Protein AF-0000000070719197 (afdb_homodimer)

Foldseek 3Di:
DCDPVVVVVVVVLQCFDQDDDAPAPVQRCCRRRNQWDDPDQQDIDGGPVVVVVVVVLVVLVCVLCVVLVAAEDDDDQKAFPVLCVVLPCSPVCPQFWAWDADPVRGIMTRAQDCPSVVVVVVVVDFQDDQVNPKHKYKYWDKGATPFPHAGNHQQRGRIHIDIDMDIDHDDPVRLVVVVVSVVVSVCCSCCVVVVHDPLQEDEDEDADLCSSHDPPPPPPPPPPDPVPPPPRPYYDYDYDYDPDPPPDPPPDDDPPPSHVPVPPD/DCDPVVVVVVVVLQCFDQDDDAPAPVQRCCRRRNQWDDPDQQDIDGGPVVVVVVVVLVVLVCVLCVVLVAAEDDDDQKAFPVLCVVLPCSPVLPQFWAWDADPVRGIMTRAQDCPSVVVVVVVVDFFDDQVNPKHKYKYWDKGATPDPHAGNHQQRGRIHIDIDMDIDHDDPVRLVVVVVSVVVSVCCCCCVVVVHDPLQEDEDEDADLCSSHDPPPPVPPPPDDPVSPPVRPYYDYDYDYDPDPPPDPPPPDDPPPSHVPVPPD

Sequence (530 aa):
MGGPMLHKAKKWILSGATAPASKSVAHRMLIENGFILPTAKGFYSLLPLGQRVIDKLCRILDSEFQNSGAMKVGMPIVGTKQLWDRTRRWEAMGSEMLKFEDRQKAQLCLQPTAEEMCTDLIAQLSPLKKSQLPVMLYQIGEKFRDEMNPRFGLMRARQFLMKDMYSFALDSESSQKTYHNISNVYDRIFGEQLQLADDLIKSWAVYSNLDFGDTPDSDGPLDSPPHLRRHPPYQAVVETASAVATAPAVAGYSDKDPFRGIEERMGGPMLHKAKKWILSGATAPASKSVAHRMLIENGFILPTAKGFYSLLPLGQRVIDKLCRILDSEFQNSGAMKVGMPIVGTKQLWDRTRRWEAMGSEMLKFEDRQKAQLCLQPTAEEMCTDLIAQLSPLKKSQLPVMLYQIGEKFRDEMNPRFGLMRARQFLMKDMYSFALDSESSQKTYHNISNVYDRIFGEQLQLADDLIKSWAVYSNLDFGDTPDSDGPLDSPPHLRRHPPYQAVVETASAVATAPAVAGYSDKDPFRGIEER

Organism: Caenorhabditis briggsae (NCBI:txid6238)

Secondary structure (DSSP, 8-state):
---HHHHHHHHHHHT--PPPP-S-HHHHHHHHTTSEEEEETTEEEEPHHHHHHHHHHHHHHHHHHHHTT-EE-B--SEEEHHHHHTTTHHHHTGGGSEEEE-TT--EEEE-S--HHHHHHHHHTSSPPPGGGPPEEEEEEEEEE---SS-BTGGGB-SEEEEEEEEEE-SSHHHHHHHHHHHHHHHHIIIIIIS---GGGEEEEEEEEEE-TTS---------S-TTS----SEEEEEEEE---------SSS----TTTT----/---HHHHHHHHHHHT--PPPP-S-HHHHHHHHTTSEEEEETTEEEEPHHHHHHHHHHHHHHHHHHHHTT-EE-B--SEEEHHHHHTTTHHHHTGGGSEEEE-TT--EEEE-S--HHHHHHHHHTSSPPPGGGPPEEEEEEEEEE---SS-BTGGGB-SEEEEEEEEEE-SSHHHHHHHHHHHHHHHHIIIIIIS---GGGEEEEE----B-TTS---------S-TTS----SEEEEE--B---------SSS----TTTT----

pLDDT: mean 75.68, std 25.71, range [22.83, 98.19]

InterPro domains:
  IPR002314 Aminoacyl-tRNA synthetase, class II (G/ P/ S/T) [PF00587] (99-193)
  IPR002316 Proline-tRNA ligase, class IIa [PR01046] (72-90)
  IPR002316 Proline-tRNA ligase, class IIa [PR01046] (108-119)
  IPR002316 Proline-tRNA ligase, class IIa [PR01046] (139-147)
  IPR002316 Proline-tRNA ligase, class IIa [PR01046] (149-160)
  IPR006195 Aminoacyl-tRNA synthetase, class II [PS50862] (42-265)
  IPR045864 Class II Aminoacyl-tRNA synthetase/Biotinyl protein ligase (BPL) and lipoyl protein ligase (LPL) [G3DSA:3.30.930.10] (11-209)
  IPR045864 Class II Aminoacyl-tRNA synthetase/Biotinyl protein ligase (BPL) and lipoyl protein ligase (LPL) [SSF55681] (25-208)
  IPR050062 Proline-tRNA synthetase [PTHR42753] (22-196)

Nearest PDB structures (foldseek):
  5znj-assembly1_A-2  TM=9.568E-01  e=3.416E-19  Staphylococcus aureus
  6uyh-assembly1_B  TM=8.730E-01  e=3.029E-11  Naegleria fowleri
  6uyh-assembly1_A  TM=8.656E-01  e=4.148E-11  Naegleria fowleri
  4olf-assembly1_A  TM=8.565E-01  e=2.047E-09  Plasmodium falciparum 3D7
  4kr2-assembly1_A-2  TM=8.440E-01  e=2.804E-09  Homo sapiens

Structure (mmCIF, N/CA/C/O backbone):
data_AF-0000000070719197-model_v1
#
loop_
_entity.id
_entity.type
_entity.pdbx_description
1 polymer 'proline--tRNA ligase'
#
loop_
_atom_site.group_PDB
_atom_site.id
_atom_site.type_symbol
_atom_site.label_atom_id
_atom_site.label_alt_id
_atom_site.label_comp_id
_atom_site.label_asym_id
_atom_site.label_entity_id
_atom_site.label_seq_id
_atom_site.pdbx_PDB_ins_code
_atom_site.Cartn_x
_atom_site.Cartn_y
_atom_site.Cartn_z
_atom_site.occupancy
_atom_site.B_iso_or_equiv
_atom_site.auth_seq_id
_atom_site.auth_comp_id
_atom_site.auth_asym_id
_atom_site.auth_atom_id
_atom_site.pdbx_PDB_model_num
ATOM 1 N N . MET A 1 1 ? 9.328 8.562 26.859 1 32.53 1 MET A N 1
ATOM 2 C CA . MET A 1 1 ? 8.469 9.359 27.719 1 32.53 1 MET A CA 1
ATOM 3 C C . MET A 1 1 ? 7.473 10.164 26.906 1 32.53 1 MET A C 1
ATOM 5 O O . MET A 1 1 ? 7.844 11.141 26.25 1 32.53 1 MET A O 1
ATOM 9 N N . GLY A 1 2 ? 6.637 9.602 26.094 1 41.94 2 GLY A N 1
ATOM 10 C CA . GLY A 1 2 ? 5.57 10.336 25.438 1 41.94 2 GLY A CA 1
ATOM 11 C C . GLY A 1 2 ? 4.84 11.289 26.375 1 41.94 2 GLY A C 1
ATOM 12 O O . GLY A 1 2 ? 4.113 10.852 27.266 1 41.94 2 GLY A O 1
ATOM 13 N N . GLY A 1 3 ? 5.367 12.367 26.641 1 42.84 3 GLY A N 1
ATOM 14 C CA . GLY A 1 3 ? 4.832 13.32 27.594 1 42.84 3 GLY A CA 1
ATOM 15 C C . GLY A 1 3 ? 3.354 13.602 27.391 1 42.84 3 GLY A C 1
ATOM 16 O O . GLY A 1 3 ? 2.746 13.102 26.438 1 42.84 3 GLY A O 1
ATOM 17 N N . PRO A 1 4 ? 2.729 14.227 28.438 1 47.47 4 PRO A N 1
ATOM 18 C CA . PRO A 1 4 ? 1.326 14.641 28.484 1 47.47 4 PRO A CA 1
ATOM 19 C C . PRO A 1 4 ? 0.841 15.25 27.172 1 47.47 4 PRO A C 1
ATOM 21 O O . PRO A 1 4 ? -0.332 15.109 26.812 1 47.47 4 PRO A O 1
ATOM 24 N N . MET A 1 5 ? 1.674 15.977 26.484 1 47.59 5 MET A N 1
ATOM 25 C CA . MET A 1 5 ? 1.337 16.703 25.266 1 47.59 5 MET A CA 1
ATOM 26 C C . MET A 1 5 ? 0.981 15.75 24.141 1 47.59 5 MET A C 1
ATOM 28 O O . MET A 1 5 ? 0.098 16.047 23.328 1 47.59 5 MET A O 1
ATOM 32 N N . LEU A 1 6 ? 1.604 14.523 24.141 1 55.47 6 LEU A N 1
ATOM 33 C CA . LEU A 1 6 ? 1.365 13.516 23.109 1 55.47 6 LEU A CA 1
ATOM 34 C C . LEU A 1 6 ? -0.037 12.93 23.234 1 55.47 6 LEU A C 1
ATOM 36 O O . LEU A 1 6 ? -0.702 12.68 22.234 1 55.47 6 LEU A O 1
ATOM 40 N N . HIS A 1 7 ? -0.62 13.219 24.438 1 73.12 7 HIS A N 1
ATOM 41 C CA . HIS A 1 7 ? -1.935 12.664 24.734 1 73.12 7 HIS A CA 1
ATOM 42 C C . HIS A 1 7 ? -3.047 13.555 24.203 1 73.12 7 HIS A C 1
ATOM 44 O O . HIS A 1 7 ? -4.059 13.062 23.703 1 73.12 7 HIS A O 1
ATOM 50 N N . LYS A 1 8 ? -2.73 14.812 24.047 1 85.44 8 LYS A N 1
ATOM 51 C CA . LYS A 1 8 ? -3.803 15.719 23.641 1 85.44 8 LYS A CA 1
ATOM 52 C C . LYS A 1 8 ? -3.998 15.68 22.125 1 85.44 8 LYS A C 1
ATOM 54 O O . LYS A 1 8 ? -5.129 15.734 21.641 1 85.44 8 LYS A O 1
ATOM 59 N N . ALA A 1 9 ? -2.932 15.609 21.438 1 87.12 9 ALA A N 1
ATOM 60 C CA . ALA A 1 9 ? -3.018 15.477 19.984 1 87.12 9 ALA A CA 1
ATOM 61 C C . ALA A 1 9 ? -3.768 14.211 19.594 1 87.12 9 ALA A C 1
ATOM 63 O O . ALA A 1 9 ? -4.59 14.227 18.672 1 87.12 9 ALA A O 1
ATOM 64 N N . LYS A 1 10 ? -3.535 13.234 20.297 1 88.44 10 LYS A N 1
ATOM 65 C CA . LYS A 1 10 ? -4.184 11.953 20.047 1 88.44 10 LYS A CA 1
ATOM 66 C C . LYS A 1 10 ? -5.688 12.039 20.297 1 88.44 10 LYS A C 1
ATOM 68 O O . LYS A 1 10 ? -6.484 11.562 19.484 1 88.44 10 LYS A O 1
ATOM 73 N N . LYS A 1 11 ? -6.035 12.656 21.375 1 87.56 11 LYS A N 1
ATOM 74 C CA . LYS A 1 11 ? -7.449 12.82 21.688 1 87.56 11 LYS A CA 1
ATOM 75 C C . LYS A 1 11 ? -8.148 13.688 20.641 1 87.56 11 LYS A C 1
ATOM 77 O O . LYS A 1 11 ? -9.289 13.43 20.266 1 87.56 11 LYS A O 1
ATOM 82 N N . TRP A 1 12 ? -7.492 14.695 20.266 1 89.31 12 TRP A N 1
ATOM 83 C CA . TRP A 1 12 ? -8.023 15.633 19.281 1 89.31 12 TRP A CA 1
ATOM 84 C C . TRP A 1 12 ? -8.344 14.922 17.969 1 89.31 12 TRP A C 1
ATOM 86 O O . TRP A 1 12 ? -9.445 15.055 17.438 1 89.31 12 TRP A O 1
ATOM 96 N N . ILE A 1 13 ? -7.48 14.078 17.484 1 86.62 13 ILE A N 1
ATOM 97 C CA . ILE A 1 13 ? -7.66 13.469 16.156 1 86.62 13 ILE A CA 1
ATOM 98 C C . ILE A 1 13 ? -8.711 12.367 16.25 1 86.62 13 ILE A C 1
ATOM 100 O O . ILE A 1 13 ? -9.383 12.062 15.25 1 86.62 13 ILE A O 1
ATOM 104 N N . LEU A 1 14 ? -8.914 11.875 17.375 1 86.81 14 LEU A N 1
ATOM 105 C CA . LEU A 1 14 ? -9.914 10.836 17.594 1 86.81 14 LEU A CA 1
ATOM 106 C C . LEU A 1 14 ? -11.32 11.43 17.562 1 86.81 14 LEU A C 1
ATOM 108 O O . LEU A 1 14 ? -12.305 10.703 17.438 1 86.81 14 LEU A O 1
ATOM 112 N N . SER A 1 15 ? -11.367 12.734 17.656 1 86.38 15 SER A N 1
ATOM 113 C CA . SER A 1 15 ? -12.68 13.375 17.703 1 86.38 15 SER A CA 1
ATOM 114 C C . SER A 1 15 ? -13.359 13.344 16.344 1 86.38 15 SER A C 1
ATOM 116 O O . SER A 1 15 ? -14.562 13.562 16.234 1 86.38 15 SER A O 1
ATOM 118 N N . GLY A 1 16 ? -12.664 12.992 15.359 1 86.69 16 GLY A N 1
ATOM 119 C CA . GLY A 1 16 ? -13.227 12.852 14.031 1 86.69 16 GLY A CA 1
ATOM 120 C C . GLY A 1 16 ? -13.75 14.156 13.461 1 86.69 16 GLY A C 1
ATOM 121 O O . GLY A 1 16 ? -13.211 15.227 13.75 1 86.69 16 GLY A O 1
ATOM 122 N N . ALA A 1 17 ? -14.609 14.039 12.453 1 90.31 17 ALA A N 1
ATOM 123 C CA . ALA A 1 17 ? -15.227 15.164 11.758 1 90.31 17 ALA A CA 1
ATOM 124 C C . ALA A 1 17 ? -16.719 14.945 11.555 1 90.31 17 ALA A C 1
ATOM 126 O O . ALA A 1 17 ? -17.234 13.859 11.859 1 90.31 17 ALA A O 1
ATOM 127 N N . THR A 1 18 ? -17.375 16 11.18 1 89.5 18 THR A N 1
ATOM 128 C CA . THR A 1 18 ? -18.797 15.859 10.82 1 89.5 18 THR A CA 1
ATOM 129 C C . THR A 1 18 ? -18.953 15.086 9.516 1 89.5 18 THR A C 1
ATOM 131 O O . THR A 1 18 ? -18.328 15.438 8.508 1 89.5 18 THR A O 1
ATOM 134 N N . ALA A 1 19 ? -19.688 14.055 9.57 1 91.19 19 ALA A N 1
ATOM 135 C CA . ALA A 1 19 ? -19.875 13.211 8.391 1 91.19 19 ALA A CA 1
ATOM 136 C C . ALA A 1 19 ? -20.844 13.852 7.406 1 91.19 19 ALA A C 1
ATOM 138 O O . ALA A 1 19 ? -21.844 14.438 7.812 1 91.19 19 ALA A O 1
ATOM 139 N N . PRO A 1 20 ? -20.531 13.711 6.172 1 86.5 20 PRO A N 1
ATOM 140 C CA . PRO A 1 20 ? -21.547 14.102 5.199 1 86.5 20 PRO A CA 1
ATOM 141 C C . PRO A 1 20 ? -22.781 13.203 5.262 1 86.5 20 PRO A C 1
ATOM 143 O O . PRO A 1 20 ? -22.766 12.148 5.898 1 86.5 20 PRO A O 1
ATOM 146 N N . ALA A 1 21 ? -23.844 13.625 4.645 1 86.62 21 ALA A N 1
ATOM 147 C CA . ALA A 1 21 ? -25.047 12.812 4.582 1 86.62 21 ALA A CA 1
ATOM 148 C C . ALA A 1 21 ? -24.781 11.492 3.863 1 86.62 21 ALA A C 1
ATOM 150 O O . ALA A 1 21 ? -24.125 11.469 2.826 1 86.62 21 ALA A O 1
ATOM 151 N N . SER A 1 22 ? -25.141 10.422 4.531 1 87.12 22 SER A N 1
ATOM 152 C CA . SER A 1 22 ? -24.953 9.094 3.961 1 87.12 22 SER A CA 1
ATOM 153 C C . SER A 1 22 ? -26.047 8.141 4.406 1 87.12 22 SER A C 1
ATOM 155 O O . SER A 1 22 ? -26.516 8.203 5.547 1 87.12 22 SER A O 1
ATOM 157 N N . LYS A 1 23 ? -26.453 7.305 3.506 1 88.38 23 LYS A N 1
ATOM 158 C CA . LYS A 1 23 ? -27.422 6.266 3.842 1 88.38 23 LYS A CA 1
ATOM 159 C C . LYS A 1 23 ? -26.781 5.18 4.707 1 88.38 23 LYS A C 1
ATOM 161 O O . LYS A 1 23 ? -27.5 4.387 5.332 1 88.38 23 LYS A O 1
ATOM 166 N N . SER A 1 24 ? -25.531 5.207 4.777 1 90.31 24 SER A N 1
ATOM 167 C CA . SER A 1 24 ? -24.797 4.215 5.559 1 90.31 24 SER A CA 1
ATOM 168 C C . SER A 1 24 ? -24.438 4.754 6.945 1 90.31 24 SER A C 1
ATOM 170 O O . SER A 1 24 ? -23.594 5.641 7.074 1 90.31 24 SER A O 1
ATOM 172 N N . VAL A 1 25 ? -25 4.168 7.922 1 90.94 25 VAL A N 1
ATOM 173 C CA . VAL A 1 25 ? -24.719 4.543 9.305 1 90.94 25 VAL A CA 1
ATOM 174 C C . VAL A 1 25 ? -23.25 4.254 9.625 1 90.94 25 VAL A C 1
ATOM 176 O O . VAL A 1 25 ? -22.594 5.039 10.312 1 90.94 25 VAL A O 1
ATOM 179 N N . ALA A 1 26 ? -22.797 3.129 9.078 1 89.25 26 ALA A N 1
ATOM 180 C CA . ALA A 1 26 ? -21.406 2.75 9.305 1 89.25 26 ALA A CA 1
ATOM 181 C C . ALA A 1 26 ? -20.453 3.812 8.766 1 89.25 26 ALA A C 1
ATOM 183 O O . ALA A 1 26 ? -19.469 4.168 9.43 1 89.25 26 ALA A O 1
ATOM 184 N N . HIS A 1 27 ? -20.766 4.27 7.613 1 92.44 27 HIS A N 1
ATOM 185 C CA . HIS A 1 27 ? -19.953 5.316 7 1 92.44 27 HIS A CA 1
ATOM 186 C C . HIS A 1 27 ? -19.891 6.555 7.891 1 92.44 27 HIS A C 1
ATOM 188 O O . HIS A 1 27 ? -18.797 7.047 8.195 1 92.44 27 HIS A O 1
ATOM 194 N N . ARG A 1 28 ? -21 7.004 8.375 1 94.19 28 ARG A N 1
ATOM 195 C CA . ARG A 1 28 ? -21.062 8.188 9.234 1 94.19 28 ARG A CA 1
ATOM 196 C C . ARG A 1 28 ? -20.328 7.953 10.539 1 94.19 28 ARG A C 1
ATOM 198 O O . ARG A 1 28 ? -19.562 8.82 10.992 1 94.19 28 ARG A O 1
ATOM 205 N N . MET A 1 29 ? -20.484 6.773 11.094 1 94.38 29 MET A N 1
ATOM 206 C CA . MET A 1 29 ? -19.875 6.465 12.383 1 94.38 29 MET A CA 1
ATOM 207 C C . MET A 1 29 ? -18.359 6.43 12.273 1 94.38 29 MET A C 1
ATOM 209 O O . MET A 1 29 ? -17.656 6.883 13.18 1 94.38 29 MET A O 1
ATOM 213 N N . LEU A 1 30 ? -17.891 5.887 11.172 1 95.19 30 LEU A N 1
ATOM 214 C CA . LEU A 1 30 ? -16.438 5.801 11 1 95.19 30 LEU A CA 1
ATOM 215 C C . LEU A 1 30 ? -15.82 7.188 10.906 1 95.19 30 LEU A C 1
ATOM 217 O O . LEU A 1 30 ? -14.734 7.426 11.43 1 95.19 30 LEU A O 1
ATOM 221 N N . ILE A 1 31 ? -16.469 8.094 10.289 1 95.19 31 ILE A N 1
ATOM 222 C CA . ILE A 1 31 ? -15.969 9.453 10.133 1 95.19 31 ILE A CA 1
ATOM 223 C C . ILE A 1 31 ? -16.078 10.203 11.453 1 95.19 31 ILE A C 1
ATOM 225 O O . ILE A 1 31 ? -15.102 10.781 11.93 1 95.19 31 ILE A O 1
ATOM 229 N N . GLU A 1 32 ? -17.203 10.109 12.125 1 94.56 32 GLU A N 1
ATOM 230 C CA . GLU A 1 32 ? -17.5 10.875 13.32 1 94.56 32 GLU A CA 1
ATOM 231 C C . GLU A 1 32 ? -16.688 10.383 14.516 1 94.56 32 GLU A C 1
ATOM 233 O O . GLU A 1 32 ? -16.484 11.117 15.484 1 94.56 32 GLU A O 1
ATOM 238 N N . ASN A 1 33 ? -16.234 9.156 14.352 1 94.38 33 ASN A N 1
ATOM 239 C CA . ASN A 1 33 ? -15.484 8.602 15.477 1 94.38 33 ASN A CA 1
ATOM 240 C C . ASN A 1 33 ? -13.992 8.492 15.156 1 94.38 33 ASN A C 1
ATOM 242 O O . ASN A 1 33 ? -13.266 7.75 15.805 1 94.38 33 ASN A O 1
ATOM 246 N N . GLY A 1 34 ? -13.531 9.086 14.172 1 95.12 34 GLY A N 1
ATOM 247 C CA . GLY A 1 34 ? -12.117 9.328 13.938 1 95.12 34 GLY A CA 1
ATOM 248 C C . GLY A 1 34 ? -11.398 8.133 13.352 1 95.12 34 GLY A C 1
ATOM 249 O O . GLY A 1 34 ? -10.219 7.91 13.633 1 95.12 34 GLY A O 1
ATOM 250 N N . PHE A 1 35 ? -12.148 7.324 12.523 1 96.38 35 PHE A N 1
ATOM 251 C CA . PHE A 1 35 ? -11.5 6.172 11.906 1 96.38 35 PHE A CA 1
ATOM 252 C C . PHE A 1 35 ? -11.016 6.52 10.508 1 96.38 35 PHE A C 1
ATOM 254 O O . PHE A 1 35 ? -9.906 6.137 10.117 1 96.38 35 PHE A O 1
ATOM 261 N N . ILE A 1 36 ? -11.898 7.238 9.781 1 96.81 36 ILE A N 1
ATOM 262 C CA . ILE A 1 36 ? -11.562 7.559 8.398 1 96.81 36 ILE A CA 1
ATOM 263 C C . ILE A 1 36 ? -12 8.984 8.078 1 96.81 36 ILE A C 1
ATOM 265 O O . ILE A 1 36 ? -12.844 9.555 8.781 1 96.81 36 ILE A O 1
ATOM 269 N N . LEU A 1 37 ? -11.461 9.562 7.078 1 96.19 37 LEU A N 1
ATOM 270 C CA . LEU A 1 37 ? -11.891 10.82 6.484 1 96.19 37 LEU A CA 1
ATOM 271 C C . LEU A 1 37 ? -11.883 10.734 4.965 1 96.19 37 LEU A C 1
ATOM 273 O O . LEU A 1 37 ? -10.961 10.18 4.371 1 96.19 37 LEU A O 1
ATOM 277 N N . PRO A 1 38 ? -12.867 11.266 4.332 1 94.19 38 PRO A N 1
ATOM 278 C CA . PRO A 1 38 ? -12.875 11.297 2.869 1 94.19 38 PRO A CA 1
ATOM 279 C C . PRO A 1 38 ? -11.867 12.281 2.293 1 94.19 38 PRO A C 1
ATOM 281 O O . PRO A 1 38 ? -11.734 13.398 2.801 1 94.19 38 PRO A O 1
ATOM 284 N N . THR A 1 39 ? -11.109 11.898 1.285 1 93.44 39 THR A N 1
ATOM 285 C CA . THR A 1 39 ? -10.148 12.773 0.614 1 93.44 39 THR A CA 1
ATOM 286 C C . THR A 1 39 ? -10.656 13.172 -0.767 1 93.44 39 THR A C 1
ATOM 288 O O . THR A 1 39 ? -10.367 14.273 -1.245 1 93.44 39 THR A O 1
ATOM 291 N N . ALA A 1 40 ? -11.281 12.336 -1.441 1 93.12 40 ALA A N 1
ATOM 292 C CA . ALA A 1 40 ? -11.977 12.5 -2.713 1 93.12 40 ALA A CA 1
ATOM 293 C C . ALA A 1 40 ? -13.07 11.445 -2.881 1 93.12 40 ALA A C 1
ATOM 295 O O . ALA A 1 40 ? -13.188 10.531 -2.061 1 93.12 40 ALA A O 1
ATOM 296 N N . LYS A 1 41 ? -13.836 11.656 -3.875 1 92.25 41 LYS A N 1
ATOM 297 C CA . LYS A 1 41 ? -14.906 10.703 -4.125 1 92.25 41 LYS A CA 1
ATOM 298 C C . LYS A 1 41 ? -14.359 9.289 -4.281 1 92.25 41 LYS A C 1
ATOM 300 O O . LYS A 1 41 ? -13.625 9 -5.23 1 92.25 41 LYS A O 1
ATOM 305 N N . GLY A 1 42 ? -14.664 8.406 -3.334 1 94.44 42 GLY A N 1
ATOM 306 C CA . GLY A 1 42 ? -14.234 7.016 -3.383 1 94.44 42 GLY A CA 1
ATOM 307 C C . GLY A 1 42 ? -12.875 6.785 -2.762 1 94.44 42 GLY A C 1
ATOM 308 O O . GLY A 1 42 ? -12.344 5.676 -2.807 1 94.44 42 GLY A O 1
ATOM 309 N N . PHE A 1 43 ? -12.281 7.793 -2.217 1 96.81 43 PHE A N 1
ATOM 310 C CA . PHE A 1 43 ? -10.969 7.707 -1.582 1 96.81 43 PHE A CA 1
ATOM 311 C C . PHE A 1 43 ? -11.039 8.164 -0.132 1 96.81 43 PHE A C 1
ATOM 313 O O . PHE A 1 43 ? -11.609 9.219 0.164 1 96.81 43 PHE A O 1
ATOM 320 N N . TYR A 1 44 ? -10.414 7.383 0.789 1 97 44 TYR A N 1
ATOM 321 C CA . TYR A 1 44 ? -10.469 7.672 2.217 1 97 44 TYR A CA 1
ATOM 322 C C . TYR A 1 44 ? -9.094 7.543 2.855 1 97 44 TYR A C 1
ATOM 324 O O . TYR A 1 44 ? -8.328 6.633 2.521 1 97 44 TYR A O 1
ATOM 332 N N . SER A 1 45 ? -8.812 8.383 3.736 1 97.5 45 SER A N 1
ATOM 333 C CA . SER A 1 45 ? -7.656 8.219 4.617 1 97.5 45 SER A CA 1
ATOM 334 C C . SER A 1 45 ? -8.031 7.469 5.891 1 97.5 45 SER A C 1
ATOM 336 O O . SER A 1 45 ? -9.133 7.645 6.418 1 97.5 45 SER A O 1
ATOM 338 N N . LEU A 1 46 ? -7.164 6.727 6.344 1 97.75 46 LEU A N 1
ATOM 339 C CA . LEU A 1 46 ? -7.266 6.148 7.68 1 97.75 46 LEU A CA 1
ATOM 340 C C . LEU A 1 46 ? -6.633 7.062 8.719 1 97.75 46 LEU A C 1
ATOM 342 O O . LEU A 1 46 ? -5.465 7.438 8.594 1 97.75 46 LEU A O 1
ATOM 346 N N . LEU A 1 47 ? -7.391 7.379 9.68 1 97.31 47 LEU A N 1
ATOM 347 C CA . LEU A 1 47 ? -6.836 8.07 10.836 1 97.31 47 LEU A CA 1
ATOM 348 C C . LEU A 1 47 ? -6.184 7.086 11.797 1 97.31 47 LEU A C 1
ATOM 350 O O . LEU A 1 47 ? -6.176 5.879 11.547 1 97.31 47 LEU A O 1
ATOM 354 N N . PRO A 1 48 ? -5.52 7.523 12.812 1 97.12 48 PRO A N 1
ATOM 355 C CA . PRO A 1 48 ? -4.691 6.633 13.633 1 97.12 48 PRO A CA 1
ATOM 356 C C . PRO A 1 48 ? -5.465 5.43 14.164 1 97.12 48 PRO A C 1
ATOM 358 O O . PRO A 1 48 ? -4.949 4.309 14.164 1 97.12 48 PRO A O 1
ATOM 361 N N . LEU A 1 49 ? -6.715 5.656 14.562 1 95.94 49 LEU A N 1
ATOM 362 C CA . LEU A 1 49 ? -7.496 4.535 15.062 1 95.94 49 LEU A CA 1
ATOM 363 C C . LEU A 1 49 ? -7.824 3.551 13.945 1 95.94 49 LEU A C 1
ATOM 365 O O . LEU A 1 49 ? -7.707 2.336 14.133 1 95.94 49 LEU A O 1
ATOM 369 N N . GLY A 1 50 ? -8.25 4.094 12.812 1 96.56 50 GLY A N 1
ATOM 370 C CA . GLY A 1 50 ? -8.5 3.24 11.664 1 96.56 50 GLY A CA 1
ATOM 371 C C . GLY A 1 50 ? -7.277 2.463 11.219 1 96.56 50 GLY A C 1
ATOM 372 O O . GLY A 1 50 ? -7.363 1.264 10.938 1 96.56 50 GLY A O 1
ATOM 373 N N . GLN A 1 51 ? -6.168 3.127 11.195 1 97.62 51 GLN A N 1
ATOM 374 C CA . GLN A 1 51 ? -4.918 2.49 10.797 1 97.62 51 GLN A CA 1
ATOM 375 C C . GLN A 1 51 ? -4.527 1.384 11.766 1 97.62 51 GLN A C 1
ATOM 377 O O . GLN A 1 51 ? -4.047 0.326 11.352 1 97.62 51 GLN A O 1
ATOM 382 N N . ARG A 1 52 ? -4.719 1.574 13.031 1 96.38 52 ARG A N 1
ATOM 383 C CA . ARG A 1 52 ? -4.406 0.572 14.039 1 96.38 52 ARG A CA 1
ATOM 384 C C . ARG A 1 52 ? -5.246 -0.685 13.844 1 96.38 52 ARG A C 1
ATOM 386 O O . ARG A 1 52 ? -4.746 -1.802 13.992 1 96.38 52 ARG A O 1
ATOM 393 N N . VAL A 1 53 ? -6.5 -0.451 13.531 1 95.38 53 VAL A N 1
ATOM 394 C CA . VAL A 1 53 ? -7.395 -1.577 13.281 1 95.38 53 VAL A CA 1
ATOM 395 C C . VAL A 1 53 ? -6.902 -2.375 12.078 1 95.38 53 VAL A C 1
ATOM 397 O O . VAL A 1 53 ? -6.809 -3.604 12.133 1 95.38 53 VAL A O 1
ATOM 400 N N . ILE A 1 54 ? -6.559 -1.691 11.07 1 96.56 54 ILE A N 1
ATOM 401 C CA . ILE A 1 54 ? -6.102 -2.344 9.852 1 96.56 54 ILE A CA 1
ATOM 402 C C . ILE A 1 54 ? -4.793 -3.082 10.117 1 96.56 54 ILE A C 1
ATOM 404 O O . ILE A 1 54 ? -4.617 -4.223 9.68 1 96.56 54 ILE A O 1
ATOM 408 N N . ASP A 1 55 ? -3.873 -2.457 10.844 1 96.5 55 ASP A N 1
ATOM 409 C CA . ASP A 1 55 ? -2.6 -3.094 11.172 1 96.5 55 ASP A CA 1
ATOM 410 C C . ASP A 1 55 ? -2.816 -4.383 11.961 1 96.5 55 ASP A C 1
ATOM 412 O O . ASP A 1 55 ? -2.143 -5.387 11.719 1 96.5 55 ASP A O 1
ATOM 416 N N . LYS A 1 56 ? -3.713 -4.336 12.898 1 94.94 56 LYS A N 1
ATOM 417 C CA . LYS A 1 56 ? -4.004 -5.52 13.703 1 94.94 56 LYS A CA 1
ATOM 418 C C . LYS A 1 56 ? -4.582 -6.641 12.844 1 94.94 56 LYS A C 1
ATOM 420 O O . LYS A 1 56 ? -4.199 -7.805 12.992 1 94.94 56 LYS A O 1
ATOM 425 N N . LEU A 1 57 ? -5.488 -6.273 11.953 1 94.12 57 LEU A N 1
ATOM 426 C CA . LEU A 1 57 ? -6.082 -7.258 11.055 1 94.12 57 LEU A CA 1
ATOM 427 C C . LEU A 1 57 ? -5.016 -7.887 10.164 1 94.12 57 LEU A C 1
ATOM 429 O O . LEU A 1 57 ? -4.996 -9.102 9.977 1 94.12 57 LEU A O 1
ATOM 433 N N . CYS A 1 58 ? -4.141 -7.094 9.648 1 96.25 58 CYS A N 1
ATOM 434 C CA . CYS A 1 58 ? -3.068 -7.594 8.797 1 96.25 58 CYS A CA 1
ATOM 435 C C . CYS A 1 58 ? -2.174 -8.562 9.555 1 96.25 58 CYS A C 1
ATOM 437 O O . CYS A 1 58 ? -1.755 -9.586 9.016 1 96.25 58 CYS A O 1
ATOM 439 N N . ARG A 1 59 ? -1.914 -8.312 10.789 1 95.88 59 ARG A N 1
ATOM 440 C CA . ARG A 1 59 ? -1.082 -9.195 11.602 1 95.88 59 ARG A CA 1
ATOM 441 C C . ARG A 1 59 ? -1.747 -10.555 11.805 1 95.88 59 ARG A C 1
ATOM 443 O O . ARG A 1 59 ? -1.084 -11.586 11.734 1 95.88 59 ARG A O 1
ATOM 450 N N . ILE A 1 60 ? -3.02 -10.469 12.047 1 94.75 60 ILE A N 1
ATOM 451 C CA . ILE A 1 60 ? -3.768 -11.703 12.234 1 94.75 60 ILE A CA 1
ATOM 452 C C . ILE A 1 60 ? -3.729 -12.523 10.945 1 94.75 60 ILE A C 1
ATOM 454 O O . ILE A 1 60 ? -3.449 -13.727 10.977 1 94.75 60 ILE A O 1
ATOM 458 N N . LEU A 1 61 ? -3.973 -11.852 9.805 1 95 61 LEU A N 1
ATOM 459 C CA . LEU A 1 61 ? -3.943 -12.523 8.508 1 95 61 LEU A CA 1
ATOM 460 C C . LEU A 1 61 ? -2.561 -13.102 8.227 1 95 61 LEU A C 1
ATOM 462 O O . LEU A 1 61 ? -2.439 -14.266 7.84 1 95 61 LEU A O 1
ATOM 466 N N . ASP A 1 62 ? -1.569 -12.32 8.484 1 96.62 62 ASP A N 1
ATOM 467 C CA . ASP A 1 62 ? -0.195 -12.758 8.258 1 96.62 62 ASP A CA 1
ATOM 468 C C . ASP A 1 62 ? 0.126 -14.016 9.062 1 96.62 62 ASP A C 1
ATOM 470 O O . ASP A 1 62 ? 0.667 -14.977 8.516 1 96.62 62 ASP A O 1
ATOM 474 N N . SER A 1 63 ? -0.217 -13.984 10.328 1 95.88 63 SER A N 1
ATOM 475 C CA . SER A 1 63 ? 0.077 -15.117 11.203 1 95.88 63 SER A CA 1
ATOM 476 C C . SER A 1 63 ? -0.611 -16.391 10.719 1 95.88 63 SER A C 1
ATOM 478 O O . SER A 1 63 ? 0.025 -17.438 10.594 1 95.88 63 SER A O 1
ATOM 480 N N . GLU A 1 64 ? -1.87 -16.297 10.367 1 94.19 64 GLU A N 1
ATOM 481 C CA . GLU A 1 64 ? -2.654 -17.469 9.984 1 94.19 64 GLU A CA 1
ATOM 482 C C . GLU A 1 64 ? -2.213 -18 8.625 1 94.19 64 GLU A C 1
ATOM 484 O O . GLU A 1 64 ? -2.055 -19.219 8.453 1 94.19 64 GLU A O 1
ATOM 489 N N . PHE A 1 65 ? -1.952 -17.141 7.707 1 94.56 65 PHE A N 1
ATOM 490 C CA . PHE A 1 65 ? -1.608 -17.594 6.367 1 94.56 65 PHE A CA 1
ATOM 491 C C . PHE A 1 65 ? -0.176 -18.109 6.32 1 94.56 65 PHE A C 1
ATOM 493 O O . PHE A 1 65 ? 0.105 -19.125 5.672 1 94.56 65 PHE A O 1
ATOM 500 N N . GLN A 1 66 ? 0.692 -17.5 7.027 1 94.81 66 GLN A N 1
ATOM 501 C CA . GLN A 1 66 ? 2.061 -18 7.07 1 94.81 66 GLN A CA 1
ATOM 502 C C . GLN A 1 66 ? 2.131 -19.359 7.785 1 94.81 66 GLN A C 1
ATOM 504 O O . GLN A 1 66 ? 2.887 -20.234 7.379 1 94.81 66 GLN A O 1
ATOM 509 N N . ASN A 1 67 ? 1.309 -19.531 8.766 1 93.69 67 ASN A N 1
ATOM 510 C CA . ASN A 1 67 ? 1.236 -20.812 9.461 1 93.69 67 ASN A CA 1
ATOM 511 C C . ASN A 1 67 ? 0.684 -21.922 8.555 1 93.69 67 ASN A C 1
ATOM 513 O O . ASN A 1 67 ? 0.959 -23.094 8.773 1 93.69 67 ASN A O 1
ATOM 517 N N . SER A 1 68 ? -0.072 -21.531 7.555 1 92.62 68 SER A N 1
ATOM 518 C CA . SER A 1 68 ? -0.664 -22.5 6.641 1 92.62 68 SER A CA 1
ATOM 519 C C . SER A 1 68 ? 0.301 -22.859 5.516 1 92.62 68 SER A C 1
ATOM 521 O O . SER A 1 68 ? -0.001 -23.719 4.68 1 92.62 68 SER A O 1
ATOM 523 N N . GLY A 1 69 ? 1.434 -22.125 5.457 1 93.56 69 GLY A N 1
ATOM 524 C CA . GLY A 1 69 ? 2.434 -22.422 4.441 1 93.56 69 GLY A CA 1
ATOM 525 C C . GLY A 1 69 ? 2.428 -21.422 3.295 1 93.56 69 GLY A C 1
ATOM 526 O O . GLY A 1 69 ? 3.236 -21.531 2.371 1 93.56 69 GLY A O 1
ATOM 527 N N . ALA A 1 70 ? 1.521 -20.469 3.326 1 95.25 70 ALA A N 1
ATOM 528 C CA . ALA A 1 70 ? 1.501 -19.438 2.295 1 95.25 70 ALA A CA 1
ATOM 529 C C . ALA A 1 70 ? 2.646 -18.438 2.49 1 95.25 70 ALA A C 1
ATOM 531 O O . ALA A 1 70 ? 3.068 -18.188 3.619 1 95.25 70 ALA A O 1
ATOM 532 N N . MET A 1 71 ? 3.145 -17.938 1.384 1 96.88 71 MET A N 1
ATOM 533 C CA . MET A 1 71 ? 4.262 -17 1.421 1 96.88 71 MET A CA 1
ATOM 534 C C . MET A 1 71 ? 3.816 -15.609 1.003 1 96.88 71 MET A C 1
ATOM 536 O O . MET A 1 71 ? 3.156 -15.445 -0.024 1 96.88 71 MET A O 1
ATOM 540 N N . LYS A 1 72 ? 4.211 -14.672 1.79 1 98 72 LYS A N 1
ATOM 541 C CA . LYS A 1 72 ? 3.832 -13.281 1.528 1 98 72 LYS A CA 1
ATOM 542 C C . LYS A 1 72 ? 4.754 -12.648 0.491 1 98 72 LYS A C 1
ATOM 544 O O . LYS A 1 72 ? 5.973 -12.812 0.557 1 98 72 LYS A O 1
ATOM 549 N N . VAL A 1 73 ? 4.18 -12.008 -0.46 1 98.06 73 VAL A N 1
ATOM 550 C CA . VAL A 1 73 ? 4.906 -11.242 -1.472 1 98.06 73 VAL A CA 1
ATOM 551 C C . VAL A 1 73 ? 4.316 -9.836 -1.581 1 98.06 73 VAL A C 1
ATOM 553 O O . VAL A 1 73 ? 3.307 -9.531 -0.945 1 98.06 73 VAL A O 1
ATOM 556 N N . GLY A 1 74 ? 4.941 -8.969 -2.24 1 98 74 GLY A N 1
ATOM 557 C CA . GLY A 1 74 ? 4.457 -7.645 -2.592 1 98 74 GLY A CA 1
ATOM 558 C C . GLY A 1 74 ? 4.598 -7.332 -4.07 1 98 74 GLY A C 1
ATOM 559 O O . GLY A 1 74 ? 5.707 -7.355 -4.613 1 98 74 GLY A O 1
ATOM 560 N N . MET A 1 75 ? 3.502 -7.047 -4.68 1 98.12 75 MET A N 1
ATOM 561 C CA . MET A 1 75 ? 3.537 -6.754 -6.109 1 98.12 75 MET A CA 1
ATOM 562 C C . MET A 1 75 ? 3.148 -5.305 -6.375 1 98.12 75 MET A C 1
ATOM 564 O O . MET A 1 75 ? 2.404 -4.703 -5.598 1 98.12 75 MET A O 1
ATOM 568 N N . PRO A 1 76 ? 3.617 -4.75 -7.445 1 97.94 76 PRO A N 1
ATOM 569 C CA . PRO A 1 76 ? 3.252 -3.371 -7.785 1 97.94 76 PRO A CA 1
ATOM 570 C C . PRO A 1 76 ? 1.746 -3.184 -7.957 1 97.94 76 PRO A C 1
ATOM 572 O O . PRO A 1 76 ? 1.048 -4.109 -8.375 1 97.94 76 PRO A O 1
ATOM 575 N N . ILE A 1 77 ? 1.312 -1.997 -7.676 1 97.88 77 ILE A N 1
ATOM 576 C CA . ILE A 1 77 ? -0.103 -1.7 -7.867 1 97.88 77 ILE A CA 1
ATOM 577 C C . ILE A 1 77 ? -0.348 -1.255 -9.305 1 97.88 77 ILE A C 1
ATOM 579 O O . ILE A 1 77 ? -1.494 -1.185 -9.758 1 97.88 77 ILE A O 1
ATOM 583 N N . VAL A 1 78 ? 0.729 -0.956 -9.992 1 97.94 78 VAL A N 1
ATOM 584 C CA . VAL A 1 78 ? 0.652 -0.578 -11.398 1 97.94 78 VAL A CA 1
ATOM 585 C C . VAL A 1 78 ? 0.943 -1.792 -12.273 1 97.94 78 VAL A C 1
ATOM 587 O O . VAL A 1 78 ? 1.893 -2.537 -12.023 1 97.94 78 VAL A O 1
ATOM 590 N N . GLY A 1 79 ? 0.12 -2.031 -13.227 1 97.31 79 GLY A N 1
ATOM 591 C CA . GLY A 1 79 ? 0.312 -3.066 -14.227 1 97.31 79 GLY A CA 1
ATOM 592 C C . GLY A 1 79 ? 0.459 -2.516 -15.633 1 97.31 79 GLY A C 1
ATOM 593 O O . GLY A 1 79 ? 0.136 -1.354 -15.891 1 97.31 79 GLY A O 1
ATOM 594 N N . THR A 1 80 ? 0.972 -3.344 -16.516 1 97.19 80 THR A N 1
ATOM 595 C CA . THR A 1 80 ? 1.135 -2.949 -17.906 1 97.19 80 THR A CA 1
ATOM 596 C C . THR A 1 80 ? 0.009 -3.518 -18.766 1 97.19 80 THR A C 1
ATOM 598 O O . THR A 1 80 ? -0.571 -4.555 -18.438 1 97.19 80 THR A O 1
ATOM 601 N N . LYS A 1 81 ? -0.18 -2.848 -19.859 1 97.19 81 LYS A N 1
ATOM 602 C CA . LYS A 1 81 ? -1.125 -3.385 -20.844 1 97.19 81 LYS A CA 1
ATOM 603 C C . LYS A 1 81 ? -0.698 -4.77 -21.312 1 97.19 81 LYS A C 1
ATOM 605 O O . LYS A 1 81 ? -1.534 -5.66 -21.484 1 97.19 81 LYS A O 1
ATOM 610 N N . GLN A 1 82 ? 0.548 -4.953 -21.562 1 94.88 82 GLN A N 1
ATOM 611 C CA . GLN A 1 82 ? 1.076 -6.227 -22.031 1 94.88 82 GLN A CA 1
ATOM 612 C C . GLN A 1 82 ? 0.677 -7.375 -21.109 1 94.88 82 GLN A C 1
ATOM 614 O O . GLN A 1 82 ? 0.302 -8.453 -21.578 1 94.88 82 GLN A O 1
ATOM 619 N N . LEU A 1 83 ? 0.792 -7.145 -19.859 1 93.44 83 LEU A N 1
ATOM 620 C CA . LEU A 1 83 ? 0.432 -8.141 -18.859 1 93.44 83 LEU A CA 1
ATOM 621 C C . LEU A 1 83 ? -1.032 -8.547 -19 1 93.44 83 LEU A C 1
ATOM 623 O O . LEU A 1 83 ? -1.355 -9.734 -18.984 1 93.44 83 LEU A O 1
ATOM 627 N N . TRP A 1 84 ? -1.881 -7.648 -19.203 1 92.94 84 TRP A N 1
ATOM 628 C CA . TRP A 1 84 ? -3.322 -7.875 -19.203 1 92.94 84 TRP A CA 1
ATOM 629 C C . TRP A 1 84 ? -3.809 -8.336 -20.578 1 92.94 84 TRP A C 1
ATOM 631 O O . TRP A 1 84 ? -4.863 -8.969 -20.688 1 92.94 84 TRP A O 1
ATOM 641 N N . ASP A 1 85 ? -3.037 -8.008 -21.594 1 92.25 85 ASP A N 1
ATOM 642 C CA . ASP A 1 85 ? -3.375 -8.453 -22.938 1 92.25 85 ASP A CA 1
ATOM 643 C C . ASP A 1 85 ? -3.287 -9.977 -23.047 1 92.25 85 ASP A C 1
ATOM 645 O O . ASP A 1 85 ? -4.027 -10.594 -23.812 1 92.25 85 ASP A O 1
ATOM 649 N N . ARG A 1 86 ? -2.426 -10.523 -22.281 1 85.38 86 ARG A N 1
ATOM 650 C CA . ARG A 1 86 ? -2.215 -11.969 -22.312 1 85.38 86 ARG A CA 1
ATOM 651 C C . ARG A 1 86 ? -3.498 -12.719 -21.984 1 85.38 86 ARG A C 1
ATOM 653 O O . ARG A 1 86 ? -3.719 -13.828 -22.453 1 85.38 86 ARG A O 1
ATOM 660 N N . THR A 1 87 ? -4.391 -12.133 -21.141 1 81.94 87 THR A N 1
ATOM 661 C CA . THR A 1 87 ? -5.645 -12.766 -20.75 1 81.94 87 THR A CA 1
ATOM 662 C C . THR A 1 87 ? -6.828 -12.102 -21.438 1 81.94 87 THR A C 1
ATOM 664 O O . THR A 1 87 ? -7.984 -12.422 -21.156 1 81.94 87 THR A O 1
ATOM 667 N N . ARG A 1 88 ? -6.562 -11.078 -22.281 1 87.38 88 ARG A N 1
ATOM 668 C CA . ARG A 1 88 ? -7.562 -10.312 -23.016 1 87.38 88 ARG A CA 1
ATOM 669 C C . ARG A 1 88 ? -8.453 -9.508 -22.062 1 87.38 88 ARG A C 1
ATOM 671 O O . ARG A 1 88 ? -9.547 -9.086 -22.438 1 87.38 88 ARG A O 1
ATOM 678 N N . ARG A 1 89 ? -8.039 -9.359 -20.922 1 90.75 89 ARG A N 1
ATOM 679 C CA . ARG A 1 89 ? -8.875 -8.688 -19.922 1 90.75 89 ARG A CA 1
ATOM 680 C C . ARG A 1 89 ? -8.617 -7.184 -19.922 1 90.75 89 ARG A C 1
ATOM 682 O O . ARG A 1 89 ? -9.352 -6.43 -19.266 1 90.75 89 ARG A O 1
ATOM 689 N N . TRP A 1 90 ? -7.637 -6.781 -20.641 1 93.06 90 TRP A N 1
ATOM 690 C CA . TRP A 1 90 ? -7.422 -5.344 -20.766 1 93.06 90 TRP A CA 1
ATOM 691 C C . TRP A 1 90 ? -8.664 -4.66 -21.328 1 93.06 90 TRP A C 1
ATOM 693 O O . TRP A 1 90 ? -9.109 -3.633 -20.812 1 93.06 90 TRP A O 1
ATOM 703 N N . GLU A 1 91 ? -9.188 -5.281 -22.344 1 92.25 91 GLU A N 1
ATOM 704 C CA . GLU A 1 91 ? -10.391 -4.734 -22.969 1 92.25 91 GLU A CA 1
ATOM 705 C C . GLU A 1 91 ? -11.641 -5.133 -22.203 1 92.25 91 GLU A C 1
ATOM 707 O O . GLU A 1 91 ? -12.555 -4.32 -22.016 1 92.25 91 GLU A O 1
ATOM 712 N N . ALA A 1 92 ? -11.664 -6.277 -21.672 1 89.12 92 ALA A N 1
ATOM 713 C CA . ALA A 1 92 ? -12.852 -6.816 -21.016 1 89.12 92 ALA A CA 1
ATOM 714 C C . ALA A 1 92 ? -13.172 -6.039 -19.734 1 89.12 92 ALA A C 1
ATOM 716 O O . ALA A 1 92 ? -14.344 -5.887 -19.375 1 89.12 92 ALA A O 1
ATOM 717 N N . MET A 1 93 ? -12.188 -5.578 -19.062 1 89.56 93 MET A N 1
ATOM 718 C CA . MET A 1 93 ? -12.406 -4.859 -17.812 1 89.56 93 MET A CA 1
ATOM 719 C C . MET A 1 93 ? -12.969 -3.469 -18.078 1 89.56 93 MET A C 1
ATOM 721 O O . MET A 1 93 ? -13.562 -2.854 -17.188 1 89.56 93 MET A O 1
ATOM 725 N N . GLY A 1 94 ? -12.711 -2.951 -19.234 1 88.94 94 GLY A N 1
ATOM 726 C CA . GLY A 1 94 ? -13.336 -1.707 -19.656 1 88.94 94 GLY A CA 1
ATOM 727 C C . GLY A 1 94 ? -13.055 -0.552 -18.703 1 88.94 94 GLY A C 1
ATOM 728 O O . GLY A 1 94 ? -11.906 -0.311 -18.344 1 88.94 94 GLY A O 1
ATOM 729 N N . SER A 1 95 ? -14.172 0.132 -18.328 1 89.38 95 SER A N 1
ATOM 730 C CA . SER A 1 95 ? -14.055 1.376 -17.578 1 89.38 95 SER A CA 1
ATOM 731 C C . SER A 1 95 ? -13.797 1.104 -16.094 1 89.38 95 SER A C 1
ATOM 733 O O . SER A 1 95 ? -13.445 2.018 -15.344 1 89.38 95 SER A O 1
ATOM 735 N N . GLU A 1 96 ? -13.906 -0.108 -15.695 1 91.12 96 GLU A N 1
ATOM 736 C CA . GLU A 1 96 ? -13.648 -0.455 -14.297 1 91.12 96 GLU A CA 1
ATOM 737 C C . GLU A 1 96 ? -12.156 -0.355 -13.969 1 91.12 96 GLU A C 1
ATOM 739 O O . GLU A 1 96 ? -11.781 -0.141 -12.812 1 91.12 96 GLU A O 1
ATOM 744 N N . MET A 1 97 ? -11.43 -0.548 -14.984 1 96 97 MET A N 1
ATOM 745 C CA . MET A 1 97 ? -9.984 -0.464 -14.82 1 96 97 MET A CA 1
ATOM 746 C C . MET A 1 97 ? -9.484 0.951 -15.094 1 96 97 MET A C 1
ATOM 748 O O . MET A 1 97 ? -9.773 1.521 -16.141 1 96 97 MET A O 1
ATOM 752 N N . LEU A 1 98 ? -8.75 1.515 -14.133 1 97.44 98 LEU A N 1
ATOM 753 C CA . LEU A 1 98 ? -8.125 2.814 -14.336 1 97.44 98 LEU A CA 1
ATOM 754 C C . LEU A 1 98 ? -6.887 2.688 -15.219 1 97.44 98 LEU A C 1
ATOM 756 O O . LEU A 1 98 ? -5.875 2.123 -14.805 1 97.44 98 LEU A O 1
ATOM 760 N N . LYS A 1 99 ? -7.035 3.195 -16.359 1 97.06 99 LYS A N 1
ATOM 761 C CA . LYS A 1 99 ? -5.957 3.117 -17.344 1 97.06 99 LYS A CA 1
ATOM 762 C C . LYS A 1 99 ? -5.305 4.48 -17.547 1 97.06 99 LYS A C 1
ATOM 764 O O . LYS A 1 99 ? -5.977 5.512 -17.469 1 97.06 99 LYS A O 1
ATOM 769 N N . PHE A 1 100 ? -3.973 4.461 -17.797 1 97.19 100 PHE A N 1
ATOM 770 C CA . PHE A 1 100 ? -3.258 5.711 -18.031 1 97.19 100 PHE A CA 1
ATOM 771 C C . PHE A 1 100 ? -1.964 5.465 -18.797 1 97.19 100 PHE A C 1
ATOM 773 O O . PHE A 1 100 ? -1.636 4.316 -19.109 1 97.19 100 PHE A O 1
ATOM 780 N N . GLU A 1 101 ? -1.292 6.531 -19.172 1 96.56 101 GLU A N 1
ATOM 781 C CA . GLU A 1 101 ? -0.014 6.465 -19.875 1 96.56 101 GLU A CA 1
ATOM 782 C C . GLU A 1 101 ? 1.095 7.133 -19.062 1 96.56 101 GLU A C 1
ATOM 784 O O . GLU A 1 101 ? 0.858 8.133 -18.375 1 96.56 101 GLU A O 1
ATOM 789 N N . ASP A 1 102 ? 2.236 6.516 -19.172 1 94.75 102 ASP A N 1
ATOM 790 C CA . ASP A 1 102 ? 3.381 7.188 -18.562 1 94.75 102 ASP A CA 1
ATOM 791 C C . ASP A 1 102 ? 3.988 8.211 -19.516 1 94.75 102 ASP A C 1
ATOM 793 O O . ASP A 1 102 ? 3.434 8.477 -20.578 1 94.75 102 ASP A O 1
ATOM 797 N N . ARG A 1 103 ? 5.141 8.781 -19.094 1 93.88 103 ARG A N 1
ATOM 798 C CA . ARG A 1 103 ? 5.738 9.867 -19.844 1 93.88 103 ARG A CA 1
ATOM 799 C C . ARG A 1 103 ? 6.266 9.375 -21.188 1 93.88 103 ARG 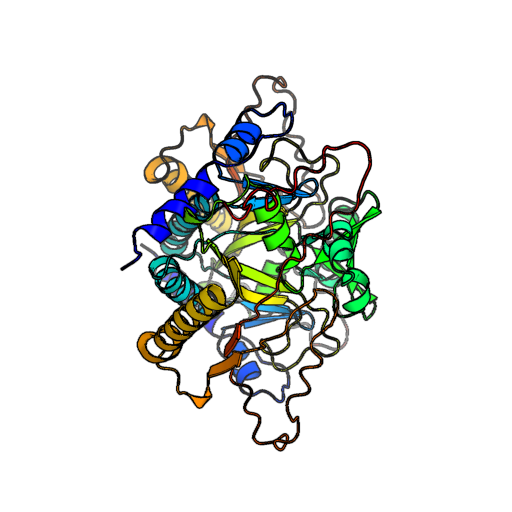A C 1
ATOM 801 O O . ARG A 1 103 ? 6.512 10.18 -22.094 1 93.88 103 ARG A O 1
ATOM 808 N N . GLN A 1 104 ? 6.449 8.117 -21.359 1 93.31 104 GLN A N 1
ATOM 809 C CA . GLN A 1 104 ? 6.898 7.527 -22.625 1 93.31 104 GLN A CA 1
ATOM 810 C C . GLN A 1 104 ? 5.73 6.934 -23.391 1 93.31 104 GLN A C 1
ATOM 812 O O . GLN A 1 104 ? 5.934 6.148 -24.328 1 93.31 104 GLN A O 1
ATOM 817 N N . LYS A 1 105 ? 4.57 7.082 -22.953 1 95.12 105 LYS A N 1
ATOM 818 C CA . LYS A 1 105 ? 3.318 6.711 -23.594 1 95.12 105 LYS A CA 1
ATOM 819 C C . LYS A 1 105 ? 3.055 5.211 -23.469 1 95.12 105 LYS A C 1
ATOM 821 O O . LYS A 1 105 ? 2.305 4.637 -24.25 1 95.12 105 LYS A O 1
ATOM 826 N N . ALA A 1 106 ? 3.748 4.641 -22.578 1 95.5 106 ALA A N 1
ATOM 827 C CA . ALA A 1 106 ? 3.408 3.254 -22.266 1 95.5 106 ALA A CA 1
ATOM 828 C C . ALA A 1 106 ? 2.051 3.164 -21.578 1 95.5 106 ALA A C 1
ATOM 830 O O . ALA A 1 106 ? 1.732 3.984 -20.719 1 95.5 106 ALA A O 1
ATOM 831 N N . GLN A 1 107 ? 1.265 2.186 -21.969 1 97.44 107 GLN A N 1
ATOM 832 C CA . GLN A 1 107 ? -0.066 2.01 -21.391 1 97.44 107 GLN A CA 1
ATOM 833 C C . GLN A 1 107 ? -0.006 1.209 -20.094 1 97.44 107 GLN A C 1
ATOM 835 O O . GLN A 1 107 ? 0.473 0.073 -20.078 1 97.44 107 GLN A O 1
ATOM 840 N N . LEU A 1 108 ? -0.53 1.813 -19.062 1 97.75 108 LEU A N 1
ATOM 841 C CA . LEU A 1 108 ? -0.496 1.247 -17.719 1 97.75 108 LEU A CA 1
ATOM 842 C C . LEU A 1 108 ? -1.887 1.248 -17.094 1 97.75 108 LEU A C 1
ATOM 844 O O . LEU A 1 108 ? -2.816 1.845 -17.641 1 97.75 108 LEU A O 1
ATOM 848 N N . CYS A 1 109 ? -2.002 0.585 -16 1 98 109 CYS A N 1
ATOM 849 C CA . CYS A 1 109 ? -3.248 0.601 -15.242 1 98 109 CYS A CA 1
ATOM 850 C C . CYS A 1 109 ? -2.98 0.477 -13.75 1 98 109 CYS A C 1
ATOM 852 O O . CYS A 1 109 ? -1.894 0.064 -13.336 1 98 109 CYS A O 1
ATOM 854 N N . LEU A 1 110 ? -3.893 0.99 -12.961 1 98.19 110 LEU A N 1
ATOM 855 C CA . LEU A 1 110 ? -3.977 0.592 -11.555 1 98.19 110 LEU A CA 1
ATOM 856 C C . LEU A 1 110 ? -4.738 -0.721 -11.406 1 98.19 110 LEU A C 1
ATOM 858 O O . LEU A 1 110 ? -5.891 -0.828 -11.836 1 98.19 110 LEU A O 1
ATOM 862 N N . GLN A 1 111 ? -4.133 -1.665 -10.797 1 97.56 111 GLN A N 1
ATOM 863 C CA . GLN A 1 111 ? -4.605 -3.041 -10.891 1 97.56 111 GLN A CA 1
ATOM 864 C C . GLN A 1 111 ? -5.84 -3.262 -10.031 1 97.56 111 GLN A C 1
ATOM 866 O O . GLN A 1 111 ? -5.816 -2.998 -8.82 1 97.56 111 GLN A O 1
ATOM 871 N N . PRO A 1 112 ? -6.879 -3.781 -10.602 1 96.31 112 PRO A N 1
ATOM 872 C CA . PRO A 1 112 ? -8.086 -4.102 -9.836 1 96.31 112 PRO A CA 1
ATOM 873 C C . PRO A 1 112 ? -7.98 -5.441 -9.109 1 96.31 112 PRO A C 1
ATOM 875 O O . PRO A 1 112 ? -8.781 -5.723 -8.211 1 96.31 112 PRO A O 1
ATOM 878 N N . THR A 1 113 ? -7.125 -6.27 -9.555 1 92.38 113 THR A N 1
ATOM 879 C CA . THR A 1 113 ? -6.777 -7.582 -9.023 1 92.38 113 THR A CA 1
ATOM 880 C C . THR A 1 113 ? -5.34 -7.949 -9.383 1 92.38 113 THR A C 1
ATOM 882 O O . THR A 1 113 ? -4.637 -7.168 -10.023 1 92.38 113 THR A O 1
ATOM 885 N N . ALA A 1 114 ? -4.867 -9.109 -8.961 1 94.38 114 ALA A N 1
ATOM 886 C CA . ALA A 1 114 ? -3.445 -9.359 -9.18 1 94.38 114 ALA A CA 1
ATOM 887 C C . ALA A 1 114 ? -3.209 -10.75 -9.75 1 94.38 114 ALA A C 1
ATOM 889 O O . ALA A 1 114 ? -2.096 -11.281 -9.672 1 94.38 114 ALA A O 1
ATOM 890 N N . GLU A 1 115 ? -4.188 -11.422 -10.312 1 88.19 115 GLU A N 1
ATOM 891 C CA . GLU A 1 115 ? -4.008 -12.758 -10.883 1 88.19 115 GLU A CA 1
ATOM 892 C C . GLU A 1 115 ? -2.945 -12.742 -11.984 1 88.19 115 GLU A C 1
ATOM 894 O O . GLU A 1 115 ? -2.043 -13.578 -11.992 1 88.19 115 GLU A O 1
ATOM 899 N N . GLU A 1 116 ? -3.098 -11.789 -12.906 1 89.62 116 GLU A N 1
ATOM 900 C CA . GLU A 1 116 ? -2.18 -11.703 -14.039 1 89.62 116 GLU A CA 1
ATOM 901 C C . GLU A 1 116 ? -0.745 -11.484 -13.57 1 89.62 116 GLU A C 1
ATOM 903 O O . GLU A 1 116 ? 0.178 -12.141 -14.047 1 89.62 116 GLU A O 1
ATOM 908 N N . MET A 1 117 ? -0.626 -10.625 -12.617 1 94.94 117 MET A N 1
ATOM 909 C CA . MET A 1 117 ? 0.713 -10.281 -12.148 1 94.94 117 MET A CA 1
ATOM 910 C C . MET A 1 117 ? 1.336 -11.438 -11.375 1 94.94 117 MET A C 1
ATOM 912 O O . MET A 1 117 ? 2.521 -11.727 -11.531 1 94.94 117 MET A O 1
ATOM 916 N N . CYS A 1 118 ? 0.578 -12.086 -10.531 1 93.44 118 CYS A N 1
ATOM 917 C CA . CYS A 1 118 ? 1.104 -13.203 -9.75 1 93.44 118 CYS A CA 1
ATOM 918 C C . CYS A 1 118 ? 1.543 -14.344 -10.656 1 93.44 118 CYS A C 1
ATOM 920 O O . CYS A 1 118 ? 2.598 -14.945 -10.438 1 93.44 118 CYS A O 1
ATOM 922 N N . THR A 1 119 ? 0.748 -14.625 -11.664 1 89.94 119 THR A N 1
ATOM 923 C CA . THR A 1 119 ? 1.095 -15.68 -12.609 1 89.94 119 THR A CA 1
ATOM 924 C C . THR A 1 119 ? 2.369 -15.328 -13.367 1 89.94 119 THR A C 1
ATOM 926 O O . THR A 1 119 ? 3.238 -16.172 -13.57 1 89.94 119 THR A O 1
ATOM 929 N N . ASP A 1 120 ? 2.432 -14.148 -13.773 1 90.31 120 ASP A N 1
ATOM 930 C CA . ASP A 1 120 ? 3.631 -13.688 -14.461 1 90.31 120 ASP A CA 1
ATOM 931 C C . ASP A 1 120 ? 4.859 -13.797 -13.562 1 90.31 120 ASP A C 1
ATOM 933 O O . ASP A 1 120 ? 5.945 -14.156 -14.031 1 90.31 120 ASP A O 1
ATOM 937 N N . LEU A 1 121 ? 4.684 -13.406 -12.297 1 92.44 121 LEU A N 1
ATOM 938 C CA . LEU A 1 121 ? 5.758 -13.5 -11.312 1 92.44 121 LEU A CA 1
ATOM 939 C C . LEU A 1 121 ? 6.285 -14.93 -11.227 1 92.44 121 LEU A C 1
ATOM 941 O O . LEU A 1 121 ? 7.496 -15.156 -11.297 1 92.44 121 LEU A O 1
ATOM 945 N N . ILE A 1 122 ? 5.426 -15.891 -11.117 1 89 122 ILE A N 1
ATOM 946 C CA . ILE A 1 122 ? 5.789 -17.297 -11 1 89 122 ILE A CA 1
ATOM 947 C C . ILE A 1 122 ? 6.461 -17.766 -12.289 1 89 122 ILE A C 1
ATOM 949 O O . ILE A 1 122 ? 7.434 -18.516 -12.25 1 89 122 ILE A O 1
ATOM 953 N N . ALA A 1 123 ? 5.977 -17.25 -13.406 1 87.38 123 ALA A N 1
ATOM 954 C CA . ALA A 1 123 ? 6.496 -17.656 -14.711 1 87.38 123 ALA A CA 1
ATOM 955 C C . ALA A 1 123 ? 7.93 -17.172 -14.906 1 87.38 123 ALA A C 1
ATOM 957 O O . ALA A 1 123 ? 8.656 -17.688 -15.758 1 87.38 123 ALA A O 1
ATOM 958 N N . GLN A 1 124 ? 8.336 -16.172 -14.203 1 88.12 124 GLN A N 1
ATOM 959 C CA . GLN A 1 124 ? 9.672 -15.617 -14.328 1 88.12 124 GLN A CA 1
ATOM 960 C C . GLN A 1 124 ? 10.695 -16.469 -13.586 1 88.12 124 GLN A C 1
ATOM 962 O O . GLN A 1 124 ? 11.906 -16.328 -13.789 1 88.12 124 GLN A O 1
ATOM 967 N N . LEU A 1 125 ? 10.203 -17.297 -12.703 1 89.5 125 LEU A N 1
ATOM 968 C CA . LEU A 1 125 ? 11.086 -18.141 -11.906 1 89.5 125 LEU A CA 1
ATOM 969 C C . LEU A 1 125 ? 11.367 -19.469 -12.609 1 89.5 125 LEU A C 1
ATOM 971 O O . LEU A 1 125 ? 10.82 -19.734 -13.68 1 89.5 125 LEU A O 1
ATOM 975 N N . SER A 1 126 ? 12.312 -20.234 -12.023 1 86.12 126 SER A N 1
ATOM 976 C CA . SER A 1 126 ? 12.648 -21.516 -12.609 1 86.12 126 SER A CA 1
ATOM 977 C C . SER A 1 126 ? 11.422 -22.422 -12.688 1 86.12 126 SER A C 1
ATOM 979 O O . SER A 1 126 ? 10.477 -22.266 -11.922 1 86.12 126 SER A O 1
ATOM 981 N N . PRO A 1 127 ? 11.383 -23.312 -13.586 1 85.81 127 PRO A N 1
ATOM 982 C CA . PRO A 1 127 ? 10.234 -24.203 -13.703 1 85.81 127 PRO A CA 1
ATOM 983 C C . PRO A 1 127 ? 9.953 -24.969 -12.406 1 85.81 127 PRO A C 1
ATOM 985 O O . PRO A 1 127 ? 10.883 -25.453 -11.758 1 85.81 127 PRO A O 1
ATOM 988 N N . LEU A 1 128 ? 8.711 -25.047 -12.133 1 84.62 128 LEU A N 1
ATOM 989 C CA . LEU A 1 128 ? 8.273 -25.703 -10.906 1 84.62 128 LEU A CA 1
ATOM 990 C C . LEU A 1 128 ? 8.336 -27.219 -11.062 1 84.62 128 LEU A C 1
ATOM 992 O O . LEU A 1 128 ? 7.957 -27.766 -12.102 1 84.62 128 LEU A O 1
ATOM 996 N N . LYS A 1 129 ? 8.797 -27.844 -10.031 1 86.94 129 LYS A N 1
ATOM 997 C CA . LYS A 1 129 ? 8.758 -29.312 -9.93 1 86.94 129 LYS A CA 1
ATOM 998 C C . LYS A 1 129 ? 7.559 -29.766 -9.102 1 86.94 129 LYS A C 1
ATOM 1000 O O . LYS A 1 129 ? 7.066 -29.031 -8.25 1 86.94 129 LYS A O 1
ATOM 1005 N N . LYS A 1 130 ? 7.137 -31 -9.32 1 86.06 130 LYS A N 1
ATOM 1006 C CA . LYS A 1 130 ? 5.984 -31.562 -8.617 1 86.06 130 LYS A CA 1
ATOM 1007 C C . LYS A 1 130 ? 6.172 -31.5 -7.109 1 86.06 130 LYS A C 1
ATOM 1009 O O . LYS A 1 130 ? 5.219 -31.234 -6.371 1 86.06 130 LYS A O 1
ATOM 1014 N N . SER A 1 131 ? 7.395 -31.688 -6.711 1 88.94 131 SER A N 1
ATOM 1015 C CA . SER A 1 131 ? 7.688 -31.766 -5.281 1 88.94 131 SER A CA 1
ATOM 1016 C C . SER A 1 131 ? 7.539 -30.406 -4.617 1 88.94 131 SER A C 1
ATOM 1018 O O . SER A 1 131 ? 7.465 -30.312 -3.389 1 88.94 131 SER A O 1
ATOM 1020 N N . GLN A 1 132 ? 7.457 -29.406 -5.422 1 88.69 132 GLN A N 1
ATOM 1021 C CA . GLN A 1 132 ? 7.391 -28.047 -4.891 1 88.69 132 GLN A CA 1
ATOM 1022 C C . GLN A 1 132 ? 5.949 -27.562 -4.793 1 88.69 132 GLN A C 1
ATOM 1024 O O . GLN A 1 132 ? 5.684 -26.484 -4.258 1 88.69 132 GLN A O 1
ATOM 1029 N N . LEU A 1 133 ? 5.016 -28.422 -5.23 1 87.75 133 LEU A N 1
ATOM 1030 C CA . LEU A 1 133 ? 3.611 -28.031 -5.266 1 87.75 133 LEU A CA 1
ATOM 1031 C C . LEU A 1 133 ? 2.869 -28.578 -4.047 1 87.75 133 LEU A C 1
ATOM 1033 O O . LEU A 1 133 ? 3.189 -29.656 -3.553 1 87.75 133 LEU A O 1
ATOM 1037 N N . PRO A 1 134 ? 1.989 -27.781 -3.557 1 88.75 134 PRO A N 1
ATOM 1038 C CA . PRO A 1 134 ? 1.48 -26.516 -4.094 1 88.75 134 PRO A CA 1
ATOM 1039 C C . PRO A 1 134 ? 2.316 -25.312 -3.662 1 88.75 134 PRO A C 1
ATOM 1041 O O . PRO A 1 134 ? 2.953 -25.344 -2.605 1 88.75 134 PRO A O 1
ATOM 1044 N N . VAL A 1 135 ? 2.32 -24.312 -4.508 1 91.38 135 VAL A N 1
ATOM 1045 C CA . VAL A 1 135 ? 2.842 -22.984 -4.164 1 91.38 135 VAL A CA 1
ATOM 1046 C C . VAL A 1 135 ? 1.69 -22.047 -3.807 1 91.38 135 VAL A C 1
ATOM 1048 O O . VAL A 1 135 ? 0.717 -21.938 -4.555 1 91.38 135 VAL A O 1
ATOM 1051 N N . MET A 1 136 ? 1.771 -21.469 -2.65 1 93.56 136 MET A N 1
ATOM 1052 C CA . MET A 1 136 ? 0.752 -20.531 -2.189 1 93.56 136 MET A CA 1
ATOM 1053 C C . MET A 1 136 ? 1.365 -19.172 -1.886 1 93.56 136 MET A C 1
ATOM 1055 O O . MET A 1 136 ? 2.191 -19.047 -0.979 1 93.56 136 MET A O 1
ATOM 1059 N N . LEU A 1 137 ? 0.917 -18.188 -2.666 1 95.38 137 LEU A N 1
ATOM 1060 C CA . LEU A 1 137 ? 1.381 -16.812 -2.479 1 95.38 137 LEU A CA 1
ATOM 1061 C C . LEU A 1 137 ? 0.226 -15.898 -2.088 1 95.38 137 LEU A C 1
ATOM 1063 O O . LEU A 1 137 ? -0.884 -16.031 -2.607 1 95.38 137 LEU A O 1
ATOM 1067 N N . TYR A 1 138 ? 0.52 -15 -1.189 1 96.62 138 TYR A N 1
ATOM 1068 C CA . TYR A 1 138 ? -0.497 -14 -0.862 1 96.62 138 TYR A CA 1
ATOM 1069 C C . TYR A 1 138 ? 0.127 -12.625 -0.672 1 96.62 138 TYR A C 1
ATOM 1071 O O . TYR A 1 138 ? 1.342 -12.508 -0.498 1 96.62 138 TYR A O 1
ATOM 1079 N N . GLN A 1 139 ? -0.712 -11.625 -0.747 1 98.19 139 GLN A N 1
ATOM 1080 C CA . GLN A 1 139 ? -0.306 -10.25 -0.467 1 98.19 139 GLN A CA 1
ATOM 1081 C C . GLN A 1 139 ? -1.44 -9.461 0.181 1 98.19 139 GLN A C 1
ATOM 1083 O O . GLN A 1 139 ? -2.607 -9.852 0.078 1 98.19 139 GLN A O 1
ATOM 1088 N N . ILE A 1 140 ? -1.047 -8.477 0.863 1 97.62 140 ILE A N 1
ATOM 1089 C CA . ILE A 1 140 ? -1.962 -7.445 1.336 1 97.62 140 ILE A CA 1
ATOM 1090 C C . ILE A 1 140 ? -1.57 -6.094 0.741 1 97.62 140 ILE A C 1
ATOM 1092 O O . ILE A 1 140 ? -0.509 -5.555 1.06 1 97.62 140 ILE A O 1
ATOM 1096 N N . GLY A 1 141 ? -2.352 -5.598 -0.149 1 96.5 141 GLY A N 1
ATOM 1097 C CA . GLY A 1 141 ? -2.012 -4.359 -0.833 1 96.5 141 GLY A CA 1
ATOM 1098 C C . GLY A 1 141 ? -3.215 -3.662 -1.438 1 96.5 141 GLY A C 1
ATOM 1099 O O . GLY A 1 141 ? -4.312 -4.219 -1.467 1 96.5 141 GLY A O 1
ATOM 1100 N N . GLU A 1 142 ? -3.027 -2.514 -1.928 1 97.31 142 GLU A N 1
ATOM 1101 C CA . GLU A 1 142 ? -4.113 -1.693 -2.459 1 97.31 142 GLU A CA 1
ATOM 1102 C C . GLU A 1 142 ? -4.547 -2.18 -3.84 1 97.31 142 GLU A C 1
ATOM 1104 O O . GLU A 1 142 ? -3.715 -2.607 -4.641 1 97.31 142 GLU A O 1
ATOM 1109 N N . LYS A 1 143 ? -5.797 -2.107 -4.082 1 96.94 143 LYS A N 1
ATOM 1110 C CA . LYS A 1 143 ? -6.414 -2.314 -5.387 1 96.94 143 LYS A CA 1
ATOM 1111 C C . LYS A 1 143 ? -7.285 -1.125 -5.781 1 96.94 143 LYS A C 1
ATOM 1113 O O . LYS A 1 143 ? -7.668 -0.32 -4.926 1 96.94 143 LYS A O 1
ATOM 1118 N N . PHE A 1 144 ? -7.559 -1.068 -7.066 1 97.62 144 PHE A N 1
ATOM 1119 C CA . PHE A 1 144 ? -8.281 0.085 -7.59 1 97.62 144 PHE A CA 1
ATOM 1120 C C . PHE A 1 144 ? -9.367 -0.353 -8.562 1 97.62 144 PHE A C 1
ATOM 1122 O O . PHE A 1 144 ? -9.125 -1.178 -9.445 1 97.62 144 PHE A O 1
ATOM 1129 N N . ARG A 1 145 ? -10.453 0.123 -8.398 1 96.12 145 ARG A N 1
ATOM 1130 C CA . ARG A 1 145 ? -11.57 -0.015 -9.328 1 96.12 145 ARG A CA 1
ATOM 1131 C C . ARG A 1 145 ? -12.273 1.321 -9.539 1 96.12 145 ARG A C 1
ATOM 1133 O O . ARG A 1 145 ? -12.672 1.977 -8.578 1 96.12 145 ARG A O 1
ATOM 1140 N N . ASP A 1 146 ? -12.328 1.651 -10.773 1 96.38 146 ASP A N 1
ATOM 1141 C CA . ASP A 1 146 ? -12.914 2.945 -11.109 1 96.38 146 ASP A CA 1
ATOM 1142 C C . ASP A 1 146 ? -14.438 2.91 -10.969 1 96.38 146 ASP A C 1
ATOM 1144 O O . ASP A 1 146 ? -15.156 3.076 -11.953 1 96.38 146 ASP A O 1
ATOM 1148 N N . GLU A 1 147 ? -14.867 2.818 -9.758 1 92.31 147 GLU A N 1
ATOM 1149 C CA . GLU A 1 147 ? -16.281 2.75 -9.398 1 92.31 147 GLU A CA 1
ATOM 1150 C C . GLU A 1 147 ? -17.031 3.99 -9.875 1 92.31 147 GLU A C 1
ATOM 1152 O O . GLU A 1 147 ? -16.625 5.117 -9.594 1 92.31 147 GLU A O 1
ATOM 1157 N N . MET A 1 148 ? -18.141 3.766 -10.547 1 90.31 148 MET A N 1
ATOM 1158 C CA . MET A 1 148 ? -18.922 4.871 -11.094 1 90.31 148 MET A CA 1
ATOM 1159 C C . MET A 1 148 ? -19.547 5.707 -9.984 1 90.31 148 MET A C 1
ATOM 1161 O O . MET A 1 148 ? -19.531 6.938 -10.047 1 90.31 148 MET A O 1
ATOM 1165 N N . ASN A 1 149 ? -20.141 5.027 -9.008 1 90.5 149 ASN A N 1
ATOM 1166 C CA . ASN A 1 149 ? -20.812 5.691 -7.898 1 90.5 149 ASN A CA 1
ATOM 1167 C C . ASN A 1 149 ? -20.328 5.164 -6.551 1 90.5 149 ASN A C 1
ATOM 1169 O O . ASN A 1 149 ? -21.047 4.43 -5.871 1 90.5 149 ASN A O 1
ATOM 1173 N N . PRO A 1 150 ? -19.125 5.625 -6.211 1 90.94 150 PRO A N 1
ATOM 1174 C CA . PRO A 1 150 ? -18.672 5.184 -4.891 1 90.94 150 PRO A CA 1
ATOM 1175 C C . PRO A 1 150 ? -19.594 5.641 -3.764 1 90.94 150 PRO A C 1
ATOM 1177 O O . PRO A 1 150 ? -19.984 6.809 -3.713 1 90.94 150 PRO A O 1
ATOM 1180 N N . ARG A 1 151 ? -19.969 4.691 -2.93 1 86.12 151 ARG A N 1
ATOM 1181 C CA . ARG A 1 151 ? -20.906 4.961 -1.849 1 86.12 151 ARG A CA 1
ATOM 1182 C C . ARG A 1 151 ? -20.625 4.078 -0.639 1 86.12 151 ARG A C 1
ATOM 1184 O O . ARG A 1 151 ? -19.781 3.176 -0.707 1 86.12 151 ARG A O 1
ATOM 1191 N N . PHE A 1 152 ? -21.125 4.473 0.485 1 84.69 152 PHE A N 1
ATOM 1192 C CA . PHE A 1 152 ? -21.156 3.678 1.706 1 84.69 152 PHE A CA 1
ATOM 1193 C C . PHE A 1 152 ? -19.766 3.57 2.316 1 84.69 152 PHE A C 1
ATOM 1195 O O . PHE A 1 152 ? -19.422 2.549 2.91 1 84.69 152 PHE A O 1
ATOM 1202 N N . GLY A 1 153 ? -18.984 4.543 2.059 1 88 153 GLY A N 1
ATOM 1203 C CA . GLY A 1 153 ? -17.688 4.578 2.721 1 88 153 GLY A CA 1
ATOM 1204 C C . GLY A 1 153 ? -16.688 3.594 2.139 1 88 153 GLY A C 1
ATOM 1205 O O . GLY A 1 153 ? -16.438 3.594 0.932 1 88 153 GLY A O 1
ATOM 1206 N N . LEU A 1 154 ? -16.312 2.648 2.943 1 88.56 154 LEU A N 1
ATOM 1207 C CA . LEU A 1 154 ? -15.25 1.728 2.57 1 88.56 154 LEU A CA 1
ATOM 1208 C C . LEU A 1 154 ? -15.805 0.548 1.777 1 88.56 154 LEU A C 1
ATOM 1210 O O . LEU A 1 154 ? -15.039 -0.234 1.206 1 88.56 154 LEU A O 1
ATOM 1214 N N . MET A 1 155 ? -17.062 0.486 1.611 1 85.69 155 MET A N 1
ATOM 1215 C CA . MET A 1 155 ? -17.672 -0.686 0.991 1 85.69 155 MET A CA 1
ATOM 1216 C C . MET A 1 155 ? -17.594 -0.602 -0.529 1 85.69 155 MET A C 1
ATOM 1218 O O . MET A 1 155 ? -17.453 -1.623 -1.206 1 85.69 155 MET A O 1
ATOM 1222 N N . ARG A 1 156 ? -17.719 0.565 -1.046 1 89.44 156 ARG A N 1
ATOM 1223 C CA . ARG A 1 156 ? -17.625 0.798 -2.482 1 89.44 156 ARG A CA 1
ATOM 1224 C C . ARG A 1 156 ? -16.672 1.957 -2.785 1 89.44 156 ARG A C 1
ATOM 1226 O O . ARG A 1 156 ? -17.109 2.998 -3.287 1 89.44 156 ARG A O 1
ATOM 1233 N N . ALA A 1 157 ? -15.484 1.724 -2.514 1 94.81 157 ALA A N 1
ATOM 1234 C CA . ALA A 1 157 ? -14.445 2.723 -2.73 1 94.81 157 ALA A CA 1
ATOM 1235 C C . ALA A 1 157 ? -13.703 2.465 -4.039 1 94.81 157 ALA A C 1
ATOM 1237 O O . ALA A 1 157 ? -13.859 1.405 -4.648 1 94.81 157 ALA A O 1
ATOM 1238 N N . ARG A 1 158 ? -12.953 3.387 -4.473 1 97.19 158 ARG A N 1
ATOM 1239 C CA . ARG A 1 158 ? -12.156 3.258 -5.688 1 97.19 158 ARG A CA 1
ATOM 1240 C C . ARG A 1 158 ? -10.758 2.729 -5.367 1 97.19 158 ARG A C 1
ATOM 1242 O O . ARG A 1 158 ? -10.078 2.193 -6.246 1 97.19 158 ARG A O 1
ATOM 1249 N N . GLN A 1 159 ? -10.273 2.979 -4.219 1 97.31 159 GLN A N 1
ATOM 1250 C CA . GLN A 1 159 ? -9.078 2.391 -3.621 1 97.31 159 GLN A CA 1
ATOM 1251 C C . GLN A 1 159 ? -9.422 1.621 -2.35 1 97.31 159 GLN A C 1
ATOM 1253 O O . GLN A 1 159 ? -10.102 2.145 -1.466 1 97.31 159 GLN A O 1
ATOM 1258 N N . PHE A 1 160 ? -8.992 0.4 -2.301 1 95.19 160 PHE A N 1
ATOM 1259 C CA . PHE A 1 160 ? -9.281 -0.399 -1.115 1 95.19 160 PHE A CA 1
ATOM 1260 C C . PHE A 1 160 ? -8.164 -1.41 -0.859 1 95.19 160 PHE A C 1
ATOM 1262 O O . PHE A 1 160 ? -7.465 -1.814 -1.787 1 95.19 160 PHE A O 1
ATOM 1269 N N . LEU A 1 161 ? -8.008 -1.771 0.35 1 95.56 161 LEU A N 1
ATOM 1270 C CA . LEU A 1 161 ? -7.027 -2.773 0.753 1 95.56 161 LEU A CA 1
ATOM 1271 C C . LEU A 1 161 ? -7.586 -4.18 0.574 1 95.56 161 LEU A C 1
ATOM 1273 O O . LEU A 1 161 ? -8.695 -4.473 1.021 1 95.56 161 LEU A O 1
ATOM 1277 N N . MET A 1 162 ? -6.816 -5.016 -0.104 1 94.62 162 MET A N 1
ATOM 1278 C CA . MET A 1 162 ? -7.242 -6.391 -0.356 1 94.62 162 MET A CA 1
ATOM 1279 C C . MET A 1 162 ? -6.164 -7.383 0.065 1 94.62 162 MET A C 1
ATOM 1281 O O . MET A 1 162 ? -4.977 -7.156 -0.179 1 94.62 162 MET A O 1
ATOM 1285 N N . LYS A 1 163 ? -6.582 -8.375 0.765 1 94.81 163 LYS A N 1
ATOM 1286 C CA . LYS A 1 163 ? -5.754 -9.57 0.875 1 94.81 163 LYS A CA 1
ATOM 1287 C C . LYS A 1 163 ? -6.113 -10.594 -0.203 1 94.81 163 LYS A C 1
ATOM 1289 O O . LYS A 1 163 ? -7.23 -11.109 -0.225 1 94.81 163 LYS A O 1
ATOM 1294 N N . ASP A 1 164 ? -5.246 -10.789 -1.088 1 92.69 164 ASP A N 1
ATOM 1295 C CA . ASP A 1 164 ? -5.48 -11.805 -2.113 1 92.69 164 ASP A CA 1
ATOM 1296 C C . ASP A 1 164 ? -4.434 -12.906 -2.041 1 92.69 164 ASP A C 1
ATOM 1298 O O . ASP A 1 164 ? -3.316 -12.688 -1.573 1 92.69 164 ASP A O 1
ATOM 1302 N N . MET A 1 165 ? -4.832 -14.07 -2.463 1 92.75 165 MET A N 1
ATOM 1303 C CA . MET A 1 165 ? -3.969 -15.25 -2.467 1 92.75 165 MET A CA 1
ATOM 1304 C C . MET A 1 165 ? -4.152 -16.047 -3.75 1 92.75 165 MET A C 1
ATOM 1306 O O . MET A 1 165 ? -5.27 -16.188 -4.254 1 92.75 165 MET A O 1
ATOM 1310 N N . TYR A 1 166 ? -3.066 -16.594 -4.199 1 89.06 166 TYR A N 1
ATOM 1311 C CA . TYR A 1 166 ? -3.023 -17.422 -5.398 1 89.06 166 TYR A CA 1
ATOM 1312 C C . TYR A 1 166 ? -2.236 -18.703 -5.145 1 89.06 166 TYR A C 1
ATOM 1314 O O . TYR A 1 166 ? -1.143 -18.656 -4.578 1 89.06 166 TYR A O 1
ATOM 1322 N N . SER A 1 167 ? -2.846 -19.812 -5.52 1 89.25 167 SER A N 1
ATOM 1323 C CA . SER A 1 167 ? -2.162 -21.094 -5.348 1 89.25 167 SER A CA 1
ATOM 1324 C C . SER A 1 167 ? -1.987 -21.812 -6.684 1 89.25 167 SER A C 1
ATOM 1326 O O . SER A 1 167 ? -2.826 -21.688 -7.578 1 89.25 167 SER A O 1
ATOM 1328 N N . PHE A 1 168 ? -0.908 -22.469 -6.797 1 86.5 168 PHE A N 1
ATOM 1329 C CA . PHE A 1 168 ? -0.563 -23.312 -7.938 1 86.5 168 PHE A CA 1
ATOM 1330 C C . PHE A 1 168 ? -0.427 -24.766 -7.516 1 86.5 168 PHE A C 1
ATOM 1332 O O . PHE A 1 168 ? 0.35 -25.078 -6.613 1 86.5 168 PHE A O 1
ATOM 1339 N N . ALA A 1 169 ? -1.213 -25.594 -8.148 1 85 169 ALA A N 1
ATOM 1340 C CA . ALA A 1 169 ? -1.256 -27 -7.762 1 85 169 ALA A CA 1
ATOM 1341 C C . ALA A 1 169 ? -1.018 -27.906 -8.969 1 85 169 ALA A C 1
ATOM 1343 O O . ALA A 1 169 ? -1.108 -27.469 -10.109 1 85 169 ALA A O 1
ATOM 1344 N N . LEU A 1 170 ? -0.733 -29.156 -8.586 1 83.19 170 LEU A N 1
ATOM 1345 C CA . LEU A 1 170 ? -0.378 -30.156 -9.594 1 83.19 170 LEU A CA 1
ATOM 1346 C C . LEU A 1 170 ? -1.578 -30.484 -10.469 1 83.19 170 LEU A C 1
ATOM 1348 O O . LEU A 1 170 ? -1.434 -30.672 -11.688 1 83.19 170 LEU A O 1
ATOM 1352 N N . ASP A 1 171 ? -2.734 -30.656 -9.859 1 80.44 171 ASP A N 1
ATOM 1353 C CA . ASP A 1 171 ? -3.953 -31.062 -10.555 1 80.44 171 ASP A CA 1
ATOM 1354 C C . ASP A 1 171 ? -5.195 -30.531 -9.828 1 80.44 171 ASP A C 1
ATOM 1356 O O . ASP A 1 171 ? -5.086 -29.859 -8.812 1 80.44 171 ASP A O 1
ATOM 1360 N N . SER A 1 172 ? -6.32 -30.766 -10.469 1 78.81 172 SER A N 1
ATOM 1361 C CA . SER A 1 172 ? -7.582 -30.25 -9.938 1 78.81 172 SER A CA 1
ATOM 1362 C C . SER A 1 172 ? -7.844 -30.781 -8.531 1 78.81 172 SER A C 1
ATOM 1364 O O . SER A 1 172 ? -8.352 -30.062 -7.676 1 78.81 172 SER A O 1
ATOM 1366 N N . GLU A 1 173 ? -7.516 -32.031 -8.281 1 81.5 173 GLU A N 1
ATOM 1367 C CA . GLU A 1 173 ? -7.738 -32.625 -6.969 1 81.5 173 GLU A CA 1
ATOM 1368 C C . GLU A 1 173 ? -6.906 -31.938 -5.895 1 81.5 173 GLU A C 1
ATOM 1370 O O . GLU A 1 173 ? -7.426 -31.562 -4.836 1 81.5 173 GLU A O 1
ATOM 1375 N N . SER A 1 174 ? -5.629 -31.781 -6.207 1 83.44 174 SER A N 1
ATOM 1376 C CA . SER A 1 174 ? -4.746 -31.094 -5.27 1 83.44 174 SER A CA 1
ATOM 1377 C C . SER A 1 174 ? -5.184 -29.641 -5.062 1 83.44 174 SER A C 1
ATOM 1379 O O . SER A 1 174 ? -5.051 -29.094 -3.961 1 83.44 174 SER A O 1
ATOM 1381 N N . SER A 1 175 ? -5.699 -29.031 -6.105 1 83 175 SER A N 1
ATOM 1382 C CA . SER A 1 175 ? -6.199 -27.656 -6.012 1 83 175 SER A CA 1
ATOM 1383 C C . SER A 1 175 ? -7.395 -27.578 -5.066 1 83 175 SER A C 1
ATOM 1385 O O . SER A 1 175 ? -7.516 -26.625 -4.297 1 83 175 SER A O 1
ATOM 1387 N N . GLN A 1 176 ? -8.258 -28.516 -5.141 1 80.88 176 GLN A N 1
ATOM 1388 C CA . GLN A 1 176 ? -9.422 -28.547 -4.266 1 80.88 176 GLN A CA 1
ATOM 1389 C C . GLN A 1 176 ? -9.016 -28.734 -2.809 1 80.88 176 GLN A C 1
ATOM 1391 O O . GLN A 1 176 ? -9.617 -28.141 -1.909 1 80.88 176 GLN A O 1
ATOM 1396 N N . LYS A 1 177 ? -8.039 -29.562 -2.596 1 84.31 177 LYS A N 1
ATOM 1397 C CA . LYS A 1 177 ? -7.523 -29.75 -1.241 1 84.31 177 LYS A CA 1
ATOM 1398 C C . LYS A 1 177 ? -6.984 -28.438 -0.67 1 84.31 177 LYS A C 1
ATOM 1400 O O . LYS A 1 177 ? -7.262 -28.094 0.481 1 84.31 177 LYS A O 1
ATOM 1405 N N . THR A 1 178 ? -6.219 -27.766 -1.54 1 84.81 178 THR A N 1
ATOM 1406 C CA . THR A 1 178 ? -5.688 -26.469 -1.125 1 84.81 178 THR A CA 1
ATOM 1407 C C . THR A 1 178 ? -6.816 -25.5 -0.813 1 84.81 178 THR A C 1
ATOM 1409 O O . THR A 1 178 ? -6.762 -24.766 0.179 1 84.81 178 THR A O 1
ATOM 1412 N N . TYR A 1 179 ? -7.828 -25.484 -1.637 1 81 179 TYR A N 1
ATOM 1413 C CA . TYR A 1 179 ? -9.008 -24.656 -1.442 1 81 179 TYR A CA 1
ATOM 1414 C C . TYR A 1 179 ? -9.633 -24.891 -0.075 1 81 179 TYR A C 1
ATOM 1416 O O . TYR A 1 179 ? -9.922 -23.953 0.66 1 81 179 TYR A O 1
ATOM 1424 N N . HIS A 1 180 ? -9.805 -26.094 0.26 1 82.56 180 HIS A N 1
ATOM 1425 C CA . HIS A 1 180 ? -10.422 -26.453 1.533 1 82.56 180 HIS A CA 1
ATOM 1426 C C . HIS A 1 180 ? -9.547 -26.016 2.707 1 82.56 180 HIS A C 1
ATOM 1428 O O . HIS A 1 180 ? -10.047 -25.516 3.715 1 82.56 180 HIS A O 1
ATOM 1434 N N . ASN A 1 181 ? -8.305 -26.281 2.576 1 86.25 181 ASN A N 1
ATOM 1435 C CA . ASN A 1 181 ? -7.379 -25.875 3.627 1 86.25 181 ASN A CA 1
ATOM 1436 C C . ASN A 1 181 ? -7.449 -24.375 3.881 1 86.25 181 ASN A C 1
ATOM 1438 O O . ASN A 1 181 ? -7.492 -23.938 5.031 1 86.25 181 ASN A O 1
ATOM 1442 N N . ILE A 1 182 ? -7.496 -23.594 2.801 1 86.88 182 ILE A N 1
ATOM 1443 C CA . ILE A 1 182 ? -7.504 -22.141 2.918 1 86.88 182 ILE A CA 1
ATOM 1444 C C . ILE A 1 182 ? -8.859 -21.672 3.443 1 86.88 182 ILE A C 1
ATOM 1446 O O . ILE A 1 182 ? -8.938 -20.719 4.223 1 86.88 182 ILE A O 1
ATOM 1450 N N . SER A 1 183 ? -9.898 -22.328 3.01 1 83.25 183 SER A N 1
ATOM 1451 C CA . SER A 1 183 ? -11.219 -22.031 3.559 1 83.25 183 SER A CA 1
ATOM 1452 C C . SER A 1 183 ? -11.242 -22.219 5.074 1 83.25 183 SER A C 1
ATOM 1454 O O . SER A 1 183 ? -11.836 -21.406 5.793 1 83.25 183 SER A O 1
ATOM 1456 N N . ASN A 1 184 ? -10.586 -23.234 5.527 1 85.12 184 ASN A N 1
ATOM 1457 C CA . ASN A 1 184 ? -10.492 -23.484 6.965 1 85.12 184 ASN A CA 1
ATOM 1458 C C . ASN A 1 184 ? -9.719 -22.375 7.672 1 85.12 184 ASN A C 1
ATOM 1460 O O . ASN A 1 184 ? -10.031 -22.031 8.812 1 85.12 184 ASN A O 1
ATOM 1464 N N . VAL A 1 185 ? -8.68 -21.891 7.031 1 88.25 185 VAL A N 1
ATOM 1465 C CA . VAL A 1 185 ? -7.906 -20.797 7.59 1 88.25 185 VAL A CA 1
ATOM 1466 C C . VAL A 1 185 ? -8.812 -19.578 7.781 1 88.25 185 VAL A C 1
ATOM 1468 O O . VAL A 1 185 ? -8.781 -18.938 8.836 1 88.25 185 VAL A O 1
ATOM 1471 N N . TYR A 1 186 ? -9.672 -19.25 6.781 1 86 186 TYR A N 1
ATOM 1472 C CA . TYR A 1 186 ? -10.594 -18.125 6.883 1 86 186 TYR A CA 1
ATOM 1473 C C . TYR A 1 186 ? -11.609 -18.359 8 1 86 186 TYR A C 1
ATOM 1475 O O . TYR A 1 186 ? -11.969 -17.422 8.711 1 86 186 TYR A O 1
ATOM 1483 N N . ASP A 1 187 ? -12 -19.562 8.148 1 82.62 187 ASP A N 1
ATOM 1484 C CA . ASP A 1 187 ? -12.938 -19.875 9.227 1 82.62 187 ASP A CA 1
ATOM 1485 C C . ASP A 1 187 ? -12.32 -19.594 10.594 1 82.62 187 ASP A C 1
ATOM 1487 O O . ASP A 1 187 ? -12.992 -19.062 11.484 1 82.62 187 ASP A O 1
ATOM 1491 N N . ARG A 1 188 ? -11.117 -19.938 10.766 1 86.5 188 ARG A N 1
ATOM 1492 C CA . ARG A 1 188 ? -10.422 -19.688 12.023 1 86.5 188 ARG A CA 1
ATOM 1493 C C . ARG A 1 188 ? -10.266 -18.188 12.266 1 86.5 188 ARG A C 1
ATOM 1495 O O . ARG A 1 188 ? -10.469 -17.703 13.383 1 86.5 188 ARG A O 1
ATOM 1502 N N . ILE A 1 189 ? -9.93 -17.469 11.164 1 87.19 189 ILE A N 1
ATOM 1503 C CA . ILE A 1 189 ? -9.711 -16.031 11.281 1 87.19 189 ILE A CA 1
ATOM 1504 C C . ILE A 1 189 ? -11.008 -15.344 11.68 1 87.19 189 ILE A C 1
ATOM 1506 O O . ILE A 1 189 ? -11.047 -14.594 12.656 1 87.19 189 ILE A O 1
ATOM 1510 N N . PHE A 1 190 ? -12.062 -15.641 11.023 1 82.62 190 PHE A N 1
ATOM 1511 C CA . PHE A 1 190 ? -13.32 -14.938 11.234 1 82.62 190 PHE A CA 1
ATOM 1512 C C . PHE A 1 190 ? -14.023 -15.445 12.484 1 82.62 190 PHE A C 1
ATOM 1514 O O . PHE A 1 190 ? -14.656 -14.672 13.203 1 82.62 190 PHE A O 1
ATOM 1521 N N . GLY A 1 191 ? -13.93 -16.688 12.742 1 81.25 191 GLY A N 1
ATOM 1522 C CA . GLY A 1 191 ? -14.617 -17.297 13.867 1 81.25 191 GLY A CA 1
ATOM 1523 C C . GLY A 1 191 ? -13.867 -17.156 15.18 1 81.25 191 GLY A C 1
ATOM 1524 O O . GLY A 1 191 ? -14.352 -16.5 16.109 1 81.25 191 GLY A O 1
ATOM 1525 N N . GLU A 1 192 ? -12.711 -17.656 15.211 1 79.81 192 GLU A N 1
ATOM 1526 C CA . GLU A 1 192 ? -11.984 -17.766 16.469 1 79.81 192 GLU A CA 1
ATOM 1527 C C . GLU A 1 192 ? -11.258 -16.469 16.812 1 79.81 192 GLU A C 1
ATOM 1529 O O . GLU A 1 192 ? -11.344 -15.969 17.938 1 79.81 192 GLU A O 1
ATOM 1534 N N . GLN A 1 193 ? -10.672 -15.922 15.852 1 83.12 193 GLN A N 1
ATOM 1535 C CA . GLN A 1 193 ? -9.812 -14.781 16.156 1 83.12 193 GLN A CA 1
ATOM 1536 C C . GLN A 1 193 ? -10.625 -13.492 16.219 1 83.12 193 GLN A C 1
ATOM 1538 O O . GLN A 1 193 ? -10.461 -12.695 17.141 1 83.12 193 GLN A O 1
ATOM 1543 N N . LEU A 1 194 ? -11.516 -13.25 15.195 1 83.38 194 LEU A N 1
ATOM 1544 C CA . LEU A 1 194 ? -12.25 -11.984 15.125 1 83.38 194 LEU A CA 1
ATOM 1545 C C . LEU A 1 194 ? -13.633 -12.133 15.75 1 83.38 194 LEU A C 1
ATOM 1547 O O . LEU A 1 194 ? -14.297 -11.133 16.031 1 83.38 194 LEU A O 1
ATOM 1551 N N . GLN A 1 195 ? -14.039 -13.414 16 1 78.94 195 GLN A N 1
ATOM 1552 C CA . GLN A 1 195 ? -15.312 -13.734 16.625 1 78.94 195 GLN A CA 1
ATOM 1553 C C . GLN A 1 195 ? -16.469 -13.055 15.898 1 78.94 195 GLN A C 1
ATOM 1555 O O . GLN A 1 195 ? -17.328 -12.422 16.531 1 78.94 195 GLN A O 1
ATOM 1560 N N . LEU A 1 196 ? -16.281 -13.047 14.586 1 69.62 196 LEU A N 1
ATOM 1561 C CA . LEU A 1 196 ? -17.359 -12.5 13.773 1 69.62 196 LEU A CA 1
ATOM 1562 C C . LEU A 1 196 ? -18.469 -13.523 13.586 1 69.62 196 LEU A C 1
ATOM 1564 O O . LEU A 1 196 ? -18.203 -14.719 13.453 1 69.62 196 LEU A O 1
ATOM 1568 N N . ALA A 1 197 ? -19.688 -13.039 13.758 1 62.28 197 ALA A N 1
ATOM 1569 C CA . ALA A 1 197 ? -20.844 -13.914 13.578 1 62.28 197 ALA A CA 1
ATOM 1570 C C . ALA A 1 197 ? -20.938 -14.391 12.133 1 62.28 197 ALA A C 1
ATOM 1572 O O . ALA A 1 197 ? -20.453 -13.727 11.219 1 62.28 197 ALA A O 1
ATOM 1573 N N . ASP A 1 198 ? -21.406 -15.547 11.883 1 58.19 198 ASP A N 1
ATOM 1574 C CA . ASP A 1 198 ? -21.484 -16.219 10.594 1 58.19 198 ASP A CA 1
ATOM 1575 C C . ASP A 1 198 ? -22.141 -15.32 9.547 1 58.19 198 ASP A C 1
ATOM 1577 O O . ASP A 1 198 ? -21.844 -15.43 8.352 1 58.19 198 ASP A O 1
ATOM 1581 N N . ASP A 1 199 ? -22.953 -14.445 9.961 1 52.66 199 ASP A N 1
ATOM 1582 C CA . ASP A 1 199 ? -23.703 -13.602 9.039 1 52.66 199 ASP A CA 1
ATOM 1583 C C . ASP A 1 199 ? -22.828 -12.477 8.492 1 52.66 199 ASP A C 1
ATOM 1585 O O . ASP A 1 199 ? -23.203 -11.805 7.527 1 52.66 199 ASP A O 1
ATOM 1589 N N . LEU A 1 200 ? -21.625 -12.484 9.023 1 53.06 200 LEU A N 1
ATOM 1590 C CA . LEU A 1 200 ? -20.781 -11.359 8.633 1 53.06 200 LEU A CA 1
ATOM 1591 C C . LEU A 1 200 ? -19.766 -11.789 7.574 1 53.06 200 LEU A C 1
ATOM 1593 O O . LEU A 1 200 ? -19.078 -10.945 6.988 1 53.06 200 LEU A O 1
ATOM 1597 N N . ILE A 1 201 ? -19.688 -13.102 7.363 1 52.09 201 ILE A N 1
ATOM 1598 C CA . ILE A 1 201 ? -18.688 -13.641 6.438 1 52.09 201 ILE A CA 1
ATOM 1599 C C . ILE A 1 201 ? -19.391 -14.281 5.242 1 52.09 201 ILE A C 1
ATOM 1601 O O . ILE A 1 201 ? -20.328 -15.062 5.41 1 52.09 201 ILE A O 1
ATOM 1605 N N . LYS A 1 202 ? -19.203 -13.75 3.984 1 50.12 202 LYS A N 1
ATOM 1606 C CA . LYS A 1 202 ? -19.688 -14.453 2.799 1 50.12 202 LYS A CA 1
ATOM 1607 C C . LYS A 1 202 ? -18.531 -15.164 2.08 1 50.12 202 LYS A C 1
ATOM 1609 O O . LYS A 1 202 ? -17.5 -14.547 1.793 1 50.12 202 LYS A O 1
ATOM 1614 N N . SER A 1 203 ? -18.484 -16.406 2.242 1 47.28 203 SER A N 1
ATOM 1615 C CA . SER A 1 203 ? -17.547 -17.203 1.456 1 47.28 203 SER A CA 1
ATOM 1616 C C . SER A 1 203 ? -18.141 -17.562 0.095 1 47.28 203 SER A C 1
ATOM 1618 O O . SER A 1 203 ? -19.328 -17.891 -0.01 1 47.28 203 SER A O 1
ATOM 1620 N N . TRP A 1 204 ? -17.625 -16.953 -1.024 1 42.59 204 TRP A N 1
ATOM 1621 C CA . TRP A 1 204 ? -18.078 -17.391 -2.342 1 42.59 204 TRP A CA 1
ATOM 1622 C C . TRP A 1 204 ? -17.016 -18.281 -3.008 1 42.59 204 TRP A C 1
ATOM 1624 O O . TRP A 1 204 ? -15.828 -17.984 -2.949 1 42.59 204 TRP A O 1
ATOM 1634 N N . ALA A 1 205 ? -17.281 -19.484 -3.119 1 41.44 205 ALA A N 1
ATOM 1635 C CA . ALA A 1 205 ? -16.422 -20.344 -3.934 1 41.44 205 ALA A CA 1
ATOM 1636 C C . ALA A 1 205 ? -16.828 -20.297 -5.402 1 41.44 205 ALA A C 1
ATOM 1638 O O . ALA A 1 205 ? -18.016 -20.391 -5.73 1 41.44 205 ALA A O 1
ATOM 1639 N N . VAL A 1 206 ? -16.141 -19.578 -6.258 1 41.03 206 VAL A N 1
ATOM 1640 C CA . VAL A 1 206 ? -16.391 -19.641 -7.695 1 41.03 206 VAL A CA 1
ATOM 1641 C C . VAL A 1 206 ? -15.469 -20.672 -8.336 1 41.03 206 VAL A C 1
ATOM 1643 O O . VAL A 1 206 ? -14.25 -20.625 -8.18 1 41.03 206 VAL A O 1
ATOM 1646 N N . TYR A 1 207 ? -16 -21.766 -8.57 1 36.56 207 TYR A N 1
ATOM 1647 C CA . TYR A 1 207 ? -15.273 -22.766 -9.352 1 36.56 207 TYR A CA 1
ATOM 1648 C C . TYR A 1 207 ? -15.32 -22.438 -10.836 1 36.56 207 TYR A C 1
ATOM 1650 O O . TYR A 1 207 ? -16.406 -22.312 -11.414 1 36.56 207 TYR A O 1
ATOM 1658 N N . SER A 1 208 ? -14.797 -21.312 -11.266 1 37.69 208 SER A N 1
ATOM 1659 C CA . SER A 1 208 ? -14.844 -21.141 -12.711 1 37.69 208 SER A CA 1
ATOM 1660 C C . SER A 1 208 ? -13.617 -21.75 -13.383 1 37.69 208 SER A C 1
ATOM 1662 O O . SER A 1 208 ? -12.539 -21.797 -12.781 1 37.69 208 SER A O 1
ATOM 1664 N N . ASN A 1 209 ? -13.805 -22.75 -14.148 1 34.06 209 ASN A N 1
ATOM 1665 C CA . ASN A 1 209 ? -12.75 -22.969 -15.133 1 34.06 209 ASN A CA 1
ATOM 1666 C C . ASN A 1 209 ? -12.25 -21.656 -15.719 1 34.06 209 ASN A C 1
ATOM 1668 O O . ASN A 1 209 ? -12.961 -21 -16.484 1 34.06 209 ASN A O 1
ATOM 1672 N N . LEU A 1 210 ? -11.82 -20.828 -14.953 1 34.31 210 LEU A N 1
ATOM 1673 C CA . LEU A 1 210 ? -11.336 -19.578 -15.523 1 34.31 210 LEU A CA 1
ATOM 1674 C C . LEU A 1 210 ? -10.43 -19.844 -16.719 1 34.31 210 LEU A C 1
ATOM 1676 O O . LEU A 1 210 ? -9.312 -20.328 -16.562 1 34.31 210 LEU A O 1
ATOM 1680 N N . ASP A 1 211 ? -10.883 -20.438 -17.75 1 33 211 ASP A N 1
ATOM 1681 C CA . ASP A 1 211 ? -10.219 -19.953 -18.969 1 33 211 ASP A CA 1
ATOM 1682 C C . ASP A 1 211 ? -10.109 -18.438 -18.969 1 33 211 ASP A C 1
ATOM 1684 O O . ASP A 1 211 ? -11.102 -17.734 -18.766 1 33 211 ASP A O 1
ATOM 1688 N N . PHE A 1 212 ? -8.961 -17.797 -18.438 1 34.94 212 PHE A N 1
ATOM 1689 C CA . PHE A 1 212 ? -8.82 -16.359 -18.344 1 34.94 212 PHE A CA 1
ATOM 1690 C C . PHE A 1 212 ? -9.75 -15.648 -19.328 1 34.94 212 PHE A C 1
ATOM 1692 O O . PHE A 1 212 ? -9.805 -14.422 -19.359 1 34.94 212 PHE A O 1
ATOM 1699 N N . GLY A 1 213 ? -10.266 -16.266 -20.359 1 29.39 213 GLY A N 1
ATOM 1700 C CA . GLY A 1 213 ? -11.219 -15.617 -21.25 1 29.39 213 GLY A CA 1
ATOM 1701 C C . GLY A 1 213 ? -12.562 -15.359 -20.609 1 29.39 213 GLY A C 1
ATOM 1702 O O . GLY A 1 213 ? -13.266 -14.414 -20.984 1 29.39 213 GLY A O 1
ATOM 1703 N N . ASP A 1 214 ? -13.242 -16.344 -20.078 1 31.23 214 ASP A N 1
ATOM 1704 C CA . ASP A 1 214 ? -14.664 -16.203 -19.797 1 31.23 214 ASP A CA 1
ATOM 1705 C C . ASP A 1 214 ? -14.883 -15.578 -18.406 1 31.23 214 ASP A C 1
ATOM 1707 O O . ASP A 1 214 ? -14.281 -16.016 -17.422 1 31.23 214 ASP A O 1
ATOM 1711 N N . THR A 1 215 ? -15.109 -14.305 -18.312 1 31.72 215 THR A N 1
ATOM 1712 C CA . THR A 1 215 ? -15.633 -13.609 -17.141 1 31.72 215 THR A CA 1
ATOM 1713 C C . THR A 1 215 ? -16.734 -14.43 -16.469 1 31.72 215 THR A C 1
ATOM 1715 O O . THR A 1 215 ? -17.656 -14.906 -17.125 1 31.72 215 THR A O 1
ATOM 1718 N N . PRO A 1 216 ? -16.531 -15.219 -15.477 1 31.06 216 PRO A N 1
ATOM 1719 C CA . PRO A 1 216 ? -17.703 -15.891 -14.906 1 31.06 216 PRO A CA 1
ATOM 1720 C C . PRO A 1 216 ? -18.875 -14.938 -14.711 1 31.06 216 PRO A C 1
ATOM 1722 O O . PRO A 1 216 ? -18.703 -13.805 -14.266 1 31.06 216 PRO A O 1
ATOM 1725 N N . ASP A 1 217 ? -19.891 -14.969 -15.586 1 30.47 217 ASP A N 1
ATOM 1726 C CA . ASP A 1 217 ? -21.219 -14.438 -15.312 1 30.47 217 ASP A CA 1
ATOM 1727 C C . ASP A 1 217 ? -21.734 -14.906 -13.953 1 30.47 217 ASP A C 1
ATOM 1729 O O . ASP A 1 217 ? -22.297 -16 -13.836 1 30.47 217 ASP A O 1
ATOM 1733 N N . SER A 1 218 ? -21.047 -14.953 -12.922 1 31.34 218 SER A N 1
ATOM 1734 C CA . SER A 1 218 ? -21.703 -15.438 -11.711 1 31.34 218 SER A CA 1
ATOM 1735 C C . SER A 1 218 ? -23.031 -14.711 -11.492 1 31.34 218 SER A C 1
ATOM 1737 O O . SER A 1 218 ? -23.062 -13.57 -11.031 1 31.34 218 SER A O 1
ATOM 1739 N N . ASP A 1 219 ? -23.984 -14.758 -12.414 1 30.14 219 ASP A N 1
ATOM 1740 C CA . ASP A 1 219 ? -25.391 -14.586 -12.023 1 30.14 219 ASP A CA 1
ATOM 1741 C C . ASP A 1 219 ? -25.734 -15.492 -10.844 1 30.14 219 ASP A C 1
ATOM 1743 O O . ASP A 1 219 ? -26.156 -16.625 -11.031 1 30.14 219 ASP A O 1
ATOM 1747 N N . GLY A 1 220 ? -25.016 -15.914 -9.898 1 32.31 220 GLY A N 1
ATOM 1748 C CA . GLY A 1 220 ? -25.844 -16.547 -8.883 1 32.31 220 GLY A CA 1
ATOM 1749 C C . GLY A 1 220 ? -27.125 -15.773 -8.609 1 32.31 220 GLY A C 1
ATOM 1750 O O . GLY A 1 220 ? -27.25 -14.609 -9 1 32.31 220 GLY A O 1
ATOM 1751 N N . PRO A 1 221 ? -28.312 -16.516 -8.289 1 28.91 221 PRO A N 1
ATOM 1752 C CA . PRO A 1 221 ? -29.625 -15.875 -8.195 1 28.91 221 PRO A CA 1
ATOM 1753 C C . PRO A 1 221 ? -29.578 -14.555 -7.422 1 28.91 221 PRO A C 1
ATOM 1755 O O . PRO A 1 221 ? -29 -14.5 -6.336 1 28.91 221 PRO A O 1
ATOM 1758 N N . LEU A 1 222 ? -29.5 -13.43 -8.008 1 31.39 222 LEU A N 1
ATOM 1759 C CA . LEU A 1 222 ? -29.953 -12.109 -7.578 1 31.39 222 LEU A CA 1
ATOM 1760 C C . LEU A 1 222 ? -31.281 -12.195 -6.848 1 31.39 222 LEU A C 1
ATOM 1762 O O . LEU A 1 222 ? -31.875 -11.172 -6.496 1 31.39 222 LEU A O 1
ATOM 1766 N N . ASP A 1 223 ? -31.875 -13.367 -6.871 1 29.3 223 ASP A N 1
ATOM 1767 C CA . ASP A 1 223 ? -33.281 -13.383 -6.453 1 29.3 223 ASP A CA 1
ATOM 1768 C C . ASP A 1 223 ? -33.406 -13.164 -4.949 1 29.3 223 ASP A C 1
ATOM 1770 O O . ASP A 1 223 ? -34.469 -13.352 -4.375 1 29.3 223 ASP A O 1
ATOM 1774 N N . SER A 1 224 ? -32.312 -13.289 -4.133 1 29.02 224 SER A N 1
ATOM 1775 C CA . SER A 1 224 ? -32.844 -13 -2.816 1 29.02 224 SER A CA 1
ATOM 1776 C C . SER A 1 224 ? -33.156 -11.508 -2.662 1 29.02 224 SER A C 1
ATOM 1778 O O . SER A 1 224 ? -32.5 -10.672 -3.258 1 29.02 224 SER A O 1
ATOM 1780 N N . PRO A 1 225 ? -34.344 -11.133 -2.123 1 28.22 225 PRO A N 1
ATOM 1781 C CA . PRO A 1 225 ? -34.844 -9.766 -2.027 1 28.22 225 PRO A CA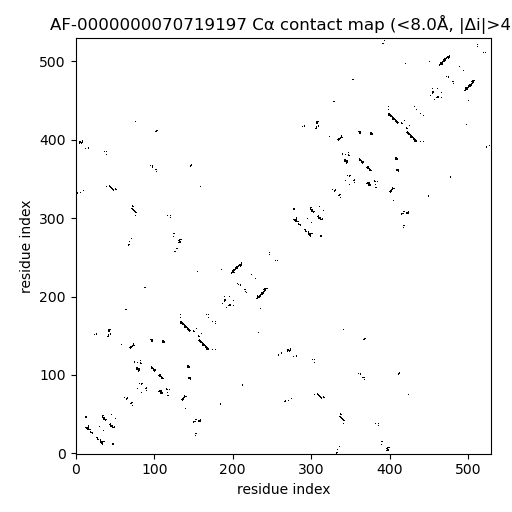 1
ATOM 1782 C C . PRO A 1 225 ? -33.812 -8.781 -1.525 1 28.22 225 PRO A C 1
ATOM 1784 O O . PRO A 1 225 ? -32.906 -9.164 -0.774 1 28.22 225 PRO A O 1
ATOM 1787 N N . PRO A 1 226 ? -33.594 -7.555 -2.178 1 32.03 226 PRO A N 1
ATOM 1788 C CA . PRO A 1 226 ? -32.719 -6.422 -1.894 1 32.03 226 PRO A CA 1
ATOM 1789 C C . PRO A 1 226 ? -32.469 -6.223 -0.399 1 32.03 226 PRO A C 1
ATOM 1791 O O . PRO A 1 226 ? -31.422 -5.699 -0.003 1 32.03 226 PRO A O 1
ATOM 1794 N N . HIS A 1 227 ? -33.469 -6.367 0.439 1 32.12 227 HIS A N 1
ATOM 1795 C CA . HIS A 1 227 ? -33.562 -6.035 1.857 1 32.12 227 HIS A CA 1
ATOM 1796 C C . HIS A 1 227 ? -32.656 -6.949 2.684 1 32.12 227 HIS A C 1
ATOM 1798 O O . HIS A 1 227 ? -32.375 -6.66 3.846 1 32.12 227 HIS A O 1
ATOM 1804 N N . LEU A 1 228 ? -32.656 -8.25 2.389 1 30.27 228 LEU A N 1
ATOM 1805 C CA . LEU A 1 228 ? -31.906 -9.219 3.191 1 30.27 228 LEU A CA 1
ATOM 1806 C C . LEU A 1 228 ? -30.422 -9.219 2.807 1 30.27 228 LEU A C 1
ATOM 1808 O O . LEU A 1 228 ? -29.672 -10.086 3.256 1 30.27 228 LEU A O 1
ATOM 1812 N N . ARG A 1 229 ? -30.031 -8.758 1.675 1 32.78 229 ARG A N 1
ATOM 1813 C CA . ARG A 1 229 ? -28.641 -8.914 1.27 1 32.78 229 ARG A CA 1
ATOM 1814 C C . ARG A 1 229 ? -27.703 -8.133 2.195 1 32.78 229 ARG A C 1
ATOM 1816 O O . ARG A 1 229 ? -27.484 -6.941 1.994 1 32.78 229 ARG A O 1
ATOM 1823 N N . ARG A 1 230 ? -27.719 -8.438 3.33 1 31.31 230 ARG A N 1
ATOM 1824 C CA . ARG A 1 230 ? -26.672 -8.008 4.242 1 31.31 230 ARG A CA 1
ATOM 1825 C C . ARG A 1 230 ? -25.297 -8.32 3.678 1 31.31 230 ARG A C 1
ATOM 1827 O O . ARG A 1 230 ? -24.938 -9.484 3.506 1 31.31 230 ARG A O 1
ATOM 1834 N N . HIS A 1 231 ? -24.906 -7.668 2.709 1 36.59 231 HIS A N 1
ATOM 1835 C CA . HIS A 1 231 ? -23.531 -7.84 2.24 1 36.59 231 HIS A CA 1
ATOM 1836 C C . HIS A 1 231 ? -22.562 -7.969 3.408 1 36.59 231 HIS A C 1
ATOM 1838 O O . HIS A 1 231 ? -22.531 -7.105 4.289 1 36.59 231 HIS A O 1
ATOM 1844 N N . PRO A 1 232 ? -22.281 -9.188 3.689 1 40.59 232 PRO A N 1
ATOM 1845 C CA . PRO A 1 232 ? -21.312 -9.25 4.785 1 40.59 232 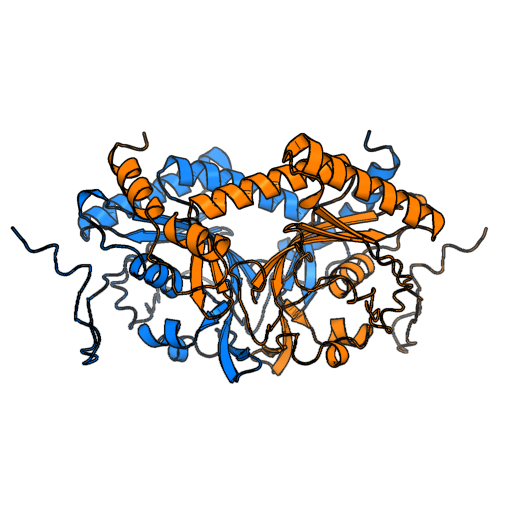PRO A CA 1
ATOM 1846 C C . PRO A 1 232 ? -20.094 -8.367 4.543 1 40.59 232 PRO A C 1
ATOM 1848 O O . PRO A 1 232 ? -19.75 -8.086 3.395 1 40.59 232 PRO A O 1
ATOM 1851 N N . PRO A 1 233 ? -19.609 -7.789 5.477 1 41.66 233 PRO A N 1
ATOM 1852 C CA . PRO A 1 233 ? -18.5 -6.84 5.379 1 41.66 233 PRO A CA 1
ATOM 1853 C C . PRO A 1 233 ? -17.219 -7.492 4.867 1 41.66 233 PRO A C 1
ATOM 1855 O O . PRO A 1 233 ? -16.312 -6.793 4.418 1 41.66 233 PRO A O 1
ATOM 1858 N N . TYR A 1 234 ? -17.031 -8.836 5.105 1 42.09 234 TYR A N 1
ATOM 1859 C CA . TYR A 1 234 ? -15.82 -9.508 4.652 1 42.09 234 TYR A CA 1
ATOM 1860 C C . TYR A 1 234 ? -16.141 -10.602 3.643 1 42.09 234 TYR A C 1
ATOM 1862 O O . TYR A 1 234 ? -17.172 -11.273 3.748 1 42.09 234 TYR A O 1
ATOM 1870 N N . GLN A 1 235 ? -15.555 -10.508 2.396 1 43.22 235 GLN A N 1
ATOM 1871 C CA . GLN A 1 235 ? -15.773 -11.5 1.349 1 43.22 235 GLN A CA 1
ATOM 1872 C C . GLN A 1 235 ? -14.469 -12.203 0.983 1 43.22 235 GLN A C 1
ATOM 1874 O O . GLN A 1 235 ? -13.414 -11.57 0.916 1 43.22 235 GLN A O 1
ATOM 1879 N N . ALA A 1 236 ? -14.406 -13.547 1.154 1 42.34 236 ALA A N 1
ATOM 1880 C CA . ALA A 1 236 ? -13.32 -14.336 0.588 1 42.34 236 ALA A CA 1
ATOM 1881 C C . ALA A 1 236 ? -13.773 -15.086 -0.659 1 42.34 236 ALA A C 1
ATOM 1883 O O . ALA A 1 236 ? -14.812 -15.758 -0.644 1 42.34 236 ALA A O 1
ATOM 1884 N N . VAL A 1 237 ? -13.281 -14.758 -1.873 1 39.47 237 VAL A N 1
ATOM 1885 C CA . VAL A 1 237 ? -13.539 -15.453 -3.127 1 39.47 237 VAL A CA 1
ATOM 1886 C C . VAL A 1 237 ? -12.352 -16.359 -3.469 1 39.47 237 VAL A C 1
ATOM 1888 O O . VAL A 1 237 ? -11.203 -15.898 -3.486 1 39.47 237 VAL A O 1
ATOM 1891 N N . VAL A 1 238 ? -12.508 -17.641 -3.475 1 40.25 238 VAL A N 1
ATOM 1892 C CA . VAL A 1 238 ? -11.469 -18.578 -3.902 1 40.25 238 VAL A CA 1
ATOM 1893 C C . VAL A 1 238 ? -11.805 -19.125 -5.285 1 40.25 238 VAL A C 1
ATOM 1895 O O . VAL A 1 238 ? -12.906 -19.641 -5.5 1 40.25 238 VAL A O 1
ATOM 1898 N N . GLU A 1 239 ? -10.891 -18.781 -6.348 1 44.44 239 GLU A N 1
ATOM 1899 C CA . GLU A 1 239 ? -11.086 -19.219 -7.723 1 44.44 239 GLU A CA 1
ATOM 1900 C C . GLU A 1 239 ? -9.938 -20.109 -8.188 1 44.44 239 GLU A C 1
ATOM 1902 O O . GLU A 1 239 ? -8.805 -19.969 -7.711 1 44.44 239 GLU A O 1
ATOM 1907 N N . THR A 1 240 ? -10.25 -21.25 -8.953 1 40.69 240 THR A N 1
ATOM 1908 C CA . THR A 1 240 ? -9.227 -22.094 -9.555 1 40.69 240 THR A CA 1
ATOM 1909 C C . THR A 1 240 ? -9.133 -21.844 -11.055 1 40.69 240 THR A C 1
ATOM 1911 O O . THR A 1 240 ? -10.141 -21.516 -11.703 1 40.69 240 THR A O 1
ATOM 1914 N N . ALA A 1 241 ? -7.938 -21.578 -11.617 1 44.53 241 ALA A N 1
ATOM 1915 C CA . ALA A 1 241 ? -7.707 -21.453 -13.055 1 44.53 241 ALA A CA 1
ATOM 1916 C C . ALA A 1 241 ? -6.652 -22.453 -13.523 1 44.53 241 ALA A C 1
ATOM 1918 O O . ALA A 1 241 ? -5.793 -22.875 -12.75 1 44.53 241 ALA A O 1
ATOM 1919 N N . SER A 1 242 ? -7 -23.094 -14.773 1 39.5 242 SER A N 1
ATOM 1920 C CA . SER A 1 242 ? -6.016 -23.984 -15.383 1 39.5 242 SER A CA 1
ATOM 1921 C C . SER A 1 242 ? -5.129 -23.234 -16.359 1 39.5 242 SER A C 1
ATOM 1923 O O . SER A 1 242 ? -5.605 -22.375 -17.109 1 39.5 242 SER A O 1
ATOM 1925 N N . ALA A 1 243 ? -3.945 -23.016 -16.141 1 42.28 243 ALA A N 1
ATOM 1926 C CA . ALA A 1 243 ? -2.984 -22.422 -17.062 1 42.28 243 ALA A CA 1
ATOM 1927 C C . ALA A 1 243 ? -2.828 -23.266 -18.328 1 42.28 243 ALA A C 1
ATOM 1929 O O . ALA A 1 243 ? -2.443 -24.438 -18.25 1 42.28 243 ALA A O 1
ATOM 1930 N N . VAL A 1 244 ? -3.773 -23.219 -19.266 1 34.97 244 VAL A N 1
ATOM 1931 C CA . VAL A 1 244 ? -3.465 -23.922 -20.516 1 34.97 244 VAL A CA 1
ATOM 1932 C C . VAL A 1 244 ? -2.256 -23.266 -21.188 1 34.97 244 VAL A C 1
ATOM 1934 O O . VAL A 1 244 ? -2.156 -22.047 -21.25 1 34.97 244 VAL A O 1
ATOM 1937 N N . ALA A 1 245 ? -1.164 -23.938 -21.297 1 34.44 245 ALA A N 1
ATOM 1938 C CA . ALA A 1 245 ? 0.047 -23.594 -22.031 1 34.44 245 ALA A CA 1
ATOM 1939 C C . ALA A 1 245 ? -0.293 -23.016 -23.406 1 34.44 245 ALA A C 1
ATOM 1941 O O . ALA A 1 245 ? -0.678 -23.75 -24.312 1 34.44 245 ALA A O 1
ATOM 1942 N N . THR A 1 246 ? -0.996 -21.969 -23.562 1 32.41 246 THR A N 1
ATOM 1943 C CA . THR A 1 246 ? -1.084 -21.5 -24.938 1 32.41 246 THR A CA 1
ATOM 1944 C C . THR A 1 246 ? 0.224 -20.844 -25.375 1 32.41 246 THR A C 1
ATOM 1946 O O . THR A 1 246 ? 0.559 -19.75 -24.906 1 32.41 246 THR A O 1
ATOM 1949 N N . ALA A 1 247 ? 1.392 -21.469 -25.469 1 30.36 247 ALA A N 1
ATOM 1950 C CA . ALA A 1 247 ? 2.631 -20.938 -26.031 1 30.36 247 ALA A CA 1
ATOM 1951 C C . ALA A 1 247 ? 2.383 -20.234 -27.359 1 30.36 247 ALA A C 1
ATOM 1953 O O . ALA A 1 247 ? 1.895 -20.859 -28.312 1 30.36 247 ALA A O 1
ATOM 1954 N N . PRO A 1 248 ? 2.07 -19.078 -27.438 1 29.47 248 PRO A N 1
ATOM 1955 C CA . PRO A 1 248 ? 2.262 -18.656 -28.828 1 29.47 248 PRO A CA 1
ATOM 1956 C C . PRO A 1 248 ? 3.684 -18.891 -29.328 1 29.47 248 PRO A C 1
ATOM 1958 O O . PRO A 1 248 ? 4.633 -18.844 -28.547 1 29.47 248 PRO A O 1
ATOM 1961 N N . ALA A 1 249 ? 3.973 -19.672 -30.453 1 30.73 249 ALA A N 1
ATOM 1962 C CA . ALA A 1 249 ? 5.168 -19.859 -31.266 1 30.73 249 ALA A CA 1
ATOM 1963 C C . ALA A 1 249 ? 5.867 -18.531 -31.531 1 30.73 249 ALA A C 1
ATOM 1965 O O . ALA A 1 249 ? 5.461 -17.781 -32.438 1 30.73 249 ALA A O 1
ATOM 1966 N N . VAL A 1 250 ? 6.125 -17.688 -30.625 1 26.33 250 VAL A N 1
ATOM 1967 C CA . VAL A 1 250 ? 7.062 -16.719 -31.188 1 26.33 250 VAL A CA 1
ATOM 1968 C C . VAL A 1 250 ? 8.352 -17.422 -31.594 1 26.33 250 VAL A C 1
ATOM 1970 O O . VAL A 1 250 ? 8.852 -18.281 -30.875 1 26.33 250 VAL A O 1
ATOM 1973 N N . ALA A 1 251 ? 8.945 -17.344 -32.875 1 30.3 251 ALA A N 1
ATOM 1974 C CA . ALA A 1 251 ? 10.102 -17.906 -33.562 1 30.3 251 ALA A CA 1
ATOM 1975 C C . ALA A 1 251 ? 11.344 -17.859 -32.688 1 30.3 251 ALA A C 1
ATOM 1977 O O . ALA A 1 251 ? 12.133 -18.797 -32.656 1 30.3 251 ALA A O 1
ATOM 1978 N N . GLY A 1 252 ? 11.914 -16.734 -32.281 1 27.72 252 GLY A N 1
ATOM 1979 C CA . GLY A 1 252 ? 13.289 -16.828 -31.812 1 27.72 252 GLY A CA 1
ATOM 1980 C C . GLY A 1 252 ? 13.43 -17.531 -30.469 1 27.72 252 GLY A C 1
ATOM 1981 O O . GLY A 1 252 ? 14.531 -17.906 -30.078 1 27.72 252 GLY A O 1
ATOM 1982 N N . TYR A 1 253 ? 12.781 -17.047 -29.422 1 25.84 253 TYR A N 1
ATOM 1983 C CA . TYR A 1 253 ? 13.242 -17.641 -28.172 1 25.84 253 TYR A CA 1
ATOM 1984 C C . TYR A 1 253 ? 12.695 -19.062 -28.016 1 25.84 253 TYR A C 1
ATOM 1986 O O . TYR A 1 253 ? 11.586 -19.359 -28.469 1 25.84 253 TYR A O 1
ATOM 1994 N N . SER A 1 254 ? 13.508 -20.109 -27.844 1 25.59 254 SER A N 1
ATOM 1995 C CA . SER A 1 254 ? 13.258 -21.531 -27.641 1 25.59 254 SER A CA 1
ATOM 1996 C C . SER A 1 254 ? 12.062 -21.75 -26.703 1 25.59 254 SER A C 1
ATOM 1998 O O . SER A 1 254 ? 11.805 -20.938 -25.812 1 25.59 254 SER A O 1
ATOM 2000 N N . ASP A 1 255 ? 11.039 -22.453 -27.062 1 30.77 255 ASP A N 1
ATOM 2001 C CA . ASP A 1 255 ? 9.797 -23.047 -26.578 1 30.77 255 ASP A CA 1
ATOM 2002 C C . ASP A 1 255 ? 9.992 -23.625 -25.188 1 30.77 255 ASP A C 1
ATOM 2004 O O . ASP A 1 255 ? 9.492 -24.719 -24.891 1 30.77 255 ASP A O 1
ATOM 2008 N N . LYS A 1 256 ? 10.992 -23.188 -24.438 1 33.12 256 LYS A N 1
ATOM 2009 C CA . LYS A 1 256 ? 11.086 -23.984 -23.219 1 33.12 256 LYS A CA 1
ATOM 2010 C C . LYS A 1 256 ? 9.852 -23.797 -22.344 1 33.12 256 LYS A C 1
ATOM 2012 O O . LYS A 1 256 ? 9.609 -22.688 -21.844 1 33.12 256 LYS A O 1
ATOM 2017 N N . ASP A 1 257 ? 8.781 -24.359 -22.688 1 31.14 257 ASP A N 1
ATOM 2018 C CA . ASP A 1 257 ? 7.625 -24.531 -21.812 1 31.14 257 ASP A CA 1
ATOM 2019 C C . ASP A 1 257 ? 8.062 -24.875 -20.391 1 31.14 257 ASP A C 1
ATOM 2021 O O . ASP A 1 257 ? 8.703 -25.906 -20.172 1 31.14 257 ASP A O 1
ATOM 2025 N N . PRO A 1 258 ? 8.258 -24.094 -19.562 1 31.61 258 PRO A N 1
ATOM 2026 C CA . PRO A 1 258 ? 8.812 -24.531 -18.281 1 31.61 258 PRO A CA 1
ATOM 2027 C C . PRO A 1 258 ? 8.016 -25.656 -17.641 1 31.61 258 PRO A C 1
ATOM 2029 O O . PRO A 1 258 ? 8.508 -26.328 -16.719 1 31.61 258 PRO A O 1
ATOM 2032 N N . PHE A 1 259 ? 6.668 -25.672 -18.016 1 31.95 259 PHE A N 1
ATOM 2033 C CA . PHE A 1 259 ? 5.848 -26.734 -17.422 1 31.95 259 PHE A CA 1
ATOM 2034 C C . PHE A 1 259 ? 5.824 -27.969 -18.312 1 31.95 259 PHE A C 1
ATOM 2036 O O . PHE A 1 259 ? 5.152 -28.953 -18 1 31.95 259 PHE A O 1
ATOM 2043 N N . ARG A 1 260 ? 6.348 -28 -19.547 1 31.08 260 ARG A N 1
ATOM 2044 C CA . ARG A 1 260 ? 6.27 -29.156 -20.453 1 31.08 260 ARG A CA 1
ATOM 2045 C C . ARG A 1 260 ? 7.012 -30.359 -19.859 1 31.08 260 ARG A C 1
ATOM 2047 O O . ARG A 1 260 ? 6.895 -31.469 -20.375 1 31.08 260 ARG A O 1
ATOM 2054 N N . GLY A 1 261 ? 8.062 -30.047 -19.062 1 30.05 261 GLY A N 1
ATOM 2055 C CA . GLY A 1 261 ? 8.812 -31.25 -18.734 1 30.05 261 GLY A CA 1
ATOM 2056 C C . GLY A 1 261 ? 8.094 -32.156 -17.734 1 30.05 261 GLY A C 1
ATOM 2057 O O . GLY A 1 261 ? 8.672 -33.125 -17.234 1 30.05 261 GLY A O 1
ATOM 2058 N N . ILE A 1 262 ? 7 -31.766 -17.172 1 28.94 262 ILE A N 1
ATOM 2059 C CA . ILE A 1 262 ? 6.418 -32.781 -16.312 1 28.94 262 ILE A CA 1
ATOM 2060 C C . ILE A 1 262 ? 5.852 -33.938 -17.172 1 28.94 262 ILE A C 1
ATOM 2062 O O . ILE A 1 262 ? 4.75 -33.812 -17.719 1 28.94 262 ILE A O 1
ATOM 2066 N N . GLU A 1 263 ? 6.535 -34.406 -18.234 1 23.78 263 GLU A N 1
ATOM 2067 C CA . GLU A 1 263 ? 6.129 -35.625 -18.953 1 23.78 263 GLU A CA 1
ATOM 2068 C C . GLU A 1 263 ? 5.828 -36.781 -17.984 1 23.78 263 GLU A C 1
ATOM 2070 O O . GLU A 1 263 ? 6.445 -36.875 -16.922 1 23.78 263 GLU A O 1
ATOM 2075 N N . GLU A 1 264 ? 4.684 -37.406 -18.188 1 23.64 264 GLU A N 1
ATOM 2076 C CA . GLU A 1 264 ? 4.246 -38.688 -17.672 1 23.64 264 GLU A CA 1
ATOM 2077 C C . GLU A 1 264 ? 5.387 -39.688 -17.703 1 23.64 264 GLU A C 1
ATOM 2079 O O . GLU A 1 264 ? 5.82 -40.125 -18.766 1 23.64 264 GLU A O 1
ATOM 2084 N N . ARG A 1 265 ? 6.633 -39.531 -17.109 1 22.83 265 ARG A N 1
ATOM 2085 C CA . ARG A 1 265 ? 7.281 -40.844 -16.938 1 22.83 265 ARG A CA 1
ATOM 2086 C C . ARG A 1 265 ? 6.637 -41.625 -15.812 1 22.83 265 ARG A C 1
ATOM 2088 O O . ARG A 1 265 ? 6.227 -41.062 -14.797 1 22.83 265 ARG A O 1
ATOM 2095 N N . MET B 1 1 ? 1.043 -27.547 11.375 1 32 1 MET B N 1
ATOM 2096 C CA . MET B 1 1 ? 1.959 -28.562 10.875 1 32 1 MET B CA 1
ATOM 2097 C C . MET B 1 1 ? 2.402 -28.234 9.445 1 32 1 MET B C 1
ATOM 2099 O O . MET B 1 1 ? 1.643 -28.438 8.5 1 32 1 MET B O 1
ATOM 2103 N N . GLY B 1 2 ? 2.955 -27.109 9.141 1 41.72 2 GLY B N 1
ATOM 2104 C CA . GLY B 1 2 ? 3.529 -26.859 7.828 1 41.72 2 GLY B CA 1
ATOM 2105 C C . GLY B 1 2 ? 4.383 -28 7.316 1 41.72 2 GLY B C 1
ATOM 2106 O O . GLY B 1 2 ? 5.477 -28.25 7.832 1 41.72 2 GLY B O 1
ATOM 2107 N N . GLY B 1 3 ? 3.814 -29 6.848 1 42.44 3 GLY B N 1
ATOM 2108 C CA . GLY B 1 3 ? 4.504 -30.219 6.434 1 42.44 3 GLY B CA 1
ATOM 2109 C C . GLY B 1 3 ? 5.695 -29.953 5.535 1 42.44 3 GLY B C 1
ATOM 2110 O O . GLY B 1 3 ? 5.957 -28.797 5.168 1 42.44 3 GLY B O 1
ATOM 2111 N N . PRO B 1 4 ? 6.547 -31 5.359 1 47.34 4 PRO B N 1
ATOM 2112 C CA . PRO B 1 4 ? 7.746 -31.047 4.52 1 47.34 4 PRO B CA 1
ATOM 2113 C C . PRO B 1 4 ? 7.555 -30.344 3.18 1 47.34 4 PRO B C 1
ATOM 2115 O O . PRO B 1 4 ? 8.5 -29.766 2.639 1 47.34 4 PRO B O 1
ATOM 2118 N N . MET B 1 5 ? 6.402 -30.422 2.604 1 47.5 5 MET B N 1
ATOM 2119 C CA . MET B 1 5 ? 6.094 -29.906 1.274 1 47.5 5 MET B CA 1
ATOM 2120 C C . MET B 1 5 ? 6.16 -28.391 1.258 1 47.5 5 MET B C 1
ATOM 2122 O O . MET B 1 5 ? 6.586 -27.797 0.266 1 47.5 5 MET B O 1
ATOM 2126 N N . LEU B 1 6 ? 5.852 -27.734 2.432 1 55.38 6 LEU B N 1
ATOM 2127 C CA . LEU B 1 6 ? 5.855 -26.281 2.547 1 55.38 6 LEU B CA 1
ATOM 2128 C C . LEU B 1 6 ? 7.281 -25.734 2.506 1 55.38 6 LEU B C 1
ATOM 2130 O O . LEU B 1 6 ? 7.535 -24.703 1.9 1 55.38 6 LEU B O 1
ATOM 2134 N N . HIS B 1 7 ? 8.219 -26.703 2.693 1 73.38 7 HIS B N 1
ATOM 2135 C CA . HIS B 1 7 ? 9.625 -26.328 2.762 1 73.38 7 HIS B CA 1
ATOM 2136 C C . HIS B 1 7 ? 10.25 -26.281 1.373 1 73.38 7 HIS B C 1
ATOM 2138 O O . HIS B 1 7 ? 11.062 -25.391 1.079 1 73.38 7 HIS B O 1
ATOM 2144 N N . LYS B 1 8 ? 9.672 -27.016 0.467 1 85.56 8 LYS B N 1
ATOM 2145 C CA . LYS B 1 8 ? 10.305 -27.078 -0.846 1 85.56 8 LYS B CA 1
ATOM 2146 C C . LYS B 1 8 ? 9.898 -25.875 -1.706 1 85.56 8 LYS B C 1
ATOM 2148 O O . LYS B 1 8 ? 10.719 -25.344 -2.445 1 85.56 8 LYS B O 1
ATOM 2153 N N . ALA B 1 9 ? 8.68 -25.516 -1.608 1 87.31 9 ALA B N 1
ATOM 2154 C CA . ALA B 1 9 ? 8.219 -24.328 -2.322 1 87.31 9 ALA B CA 1
ATOM 2155 C C . ALA B 1 9 ? 8.984 -23.078 -1.873 1 87.31 9 ALA B C 1
ATOM 2157 O O . ALA B 1 9 ? 9.359 -22.25 -2.697 1 87.31 9 ALA B O 1
ATOM 2158 N N . LYS B 1 10 ? 9.227 -23.047 -0.67 1 88.38 10 LYS B N 1
ATOM 2159 C CA . LYS B 1 10 ? 9.953 -21.922 -0.101 1 88.38 10 LYS B CA 1
ATOM 2160 C C . LYS B 1 10 ? 11.391 -21.875 -0.614 1 88.38 10 LYS B C 1
ATOM 2162 O O . LYS B 1 10 ? 11.891 -20.812 -1.002 1 88.38 10 LYS B O 1
ATOM 2167 N N . LYS B 1 11 ? 12.023 -23.016 -0.631 1 87.81 11 LYS B N 1
ATOM 2168 C CA . LYS B 1 11 ? 13.391 -23.094 -1.143 1 87.81 11 LYS B CA 1
ATOM 2169 C C . LYS B 1 11 ? 13.445 -22.719 -2.623 1 87.81 11 LYS B C 1
ATOM 2171 O O . LYS B 1 11 ? 14.383 -22.062 -3.07 1 87.81 11 LYS B O 1
ATOM 2176 N N . TRP B 1 12 ? 12.508 -23.188 -3.336 1 89.56 12 TRP B N 1
ATOM 2177 C CA . TRP B 1 12 ? 12.422 -22.938 -4.77 1 89.56 12 TRP B CA 1
ATOM 2178 C C . TRP B 1 12 ? 12.336 -21.438 -5.059 1 89.56 12 TRP B C 1
ATOM 2180 O O . TRP B 1 12 ? 13.102 -20.906 -5.875 1 89.56 12 TRP B O 1
ATOM 2190 N N . ILE B 1 13 ? 11.539 -20.703 -4.332 1 86.88 13 ILE B N 1
ATOM 2191 C CA . ILE B 1 13 ? 11.305 -19.297 -4.652 1 86.88 13 ILE B CA 1
ATOM 2192 C C . ILE B 1 13 ? 12.5 -18.453 -4.195 1 86.88 13 ILE B C 1
ATOM 2194 O O . ILE B 1 13 ? 12.773 -17.391 -4.754 1 86.88 13 ILE B O 1
ATOM 2198 N N . LEU B 1 14 ? 13.219 -18.984 -3.303 1 86.88 14 LEU B N 1
ATOM 2199 C CA . LEU B 1 14 ? 14.414 -18.297 -2.803 1 86.88 14 LEU B CA 1
ATOM 2200 C C . LEU B 1 14 ? 15.547 -18.391 -3.812 1 86.88 14 LEU B C 1
ATOM 2202 O O . LEU B 1 14 ? 16.531 -17.641 -3.713 1 86.88 14 LEU B O 1
ATOM 2206 N N . SER B 1 15 ? 15.375 -19.281 -4.762 1 86.5 15 SER B N 1
ATOM 2207 C CA . SER B 1 15 ? 16.453 -19.469 -5.734 1 86.5 15 SER B CA 1
ATOM 2208 C C . SER B 1 15 ? 16.547 -18.281 -6.695 1 86.5 15 SER B C 1
ATOM 2210 O O . SER B 1 15 ? 17.547 -18.109 -7.379 1 86.5 15 SER B O 1
ATOM 2212 N N . GLY B 1 16 ? 15.594 -17.453 -6.676 1 87 16 GLY B N 1
ATOM 2213 C CA . GLY B 1 16 ? 15.609 -16.266 -7.5 1 87 16 GLY B CA 1
ATOM 2214 C C . GLY B 1 16 ? 15.617 -16.562 -8.984 1 87 16 GLY B C 1
ATOM 2215 O O . GLY B 1 16 ? 15.039 -17.562 -9.43 1 87 16 GLY B O 1
ATOM 2216 N N . ALA B 1 17 ? 16.016 -15.555 -9.773 1 90.5 17 ALA B N 1
ATOM 2217 C CA . ALA B 1 17 ? 16.078 -15.625 -11.234 1 90.5 17 ALA B CA 1
ATOM 2218 C C . ALA B 1 17 ? 17.406 -15.055 -11.75 1 90.5 17 ALA B C 1
ATOM 2220 O O . ALA B 1 17 ? 18.188 -14.508 -10.984 1 90.5 17 ALA B O 1
ATOM 2221 N N . THR B 1 18 ? 17.656 -15.32 -13.016 1 89.56 18 THR B N 1
ATOM 2222 C CA . THR B 1 18 ? 18.812 -14.703 -13.648 1 89.56 18 THR B CA 1
ATOM 2223 C C . THR B 1 18 ? 18.594 -13.203 -13.82 1 89.56 18 THR B C 1
ATOM 2225 O O . THR B 1 18 ? 17.594 -12.773 -14.383 1 89.56 18 THR B O 1
ATOM 2228 N N . ALA B 1 19 ? 19.484 -12.461 -13.312 1 91.25 19 ALA B N 1
ATOM 2229 C CA . ALA B 1 19 ? 19.359 -11.008 -13.375 1 91.25 19 ALA B CA 1
ATOM 2230 C C . ALA B 1 19 ? 19.734 -10.484 -14.758 1 91.25 19 ALA B C 1
ATOM 2232 O O . ALA B 1 19 ? 20.688 -10.969 -15.375 1 91.25 19 ALA B O 1
ATOM 2233 N N . PRO B 1 20 ? 19 -9.508 -15.18 1 86.69 20 PRO B N 1
ATOM 2234 C CA . PRO B 1 20 ? 19.469 -8.828 -16.391 1 86.69 20 PRO B CA 1
ATOM 2235 C C . PRO B 1 20 ? 20.781 -8.078 -16.156 1 86.69 20 PRO B C 1
ATOM 2237 O O . PRO B 1 20 ? 21.203 -7.898 -15.016 1 86.69 20 PRO B O 1
ATOM 2240 N N . ALA B 1 21 ? 21.406 -7.676 -17.219 1 86.88 21 ALA B N 1
ATOM 2241 C CA . ALA B 1 21 ? 22.641 -6.887 -17.109 1 86.88 21 ALA B CA 1
ATOM 2242 C C . ALA B 1 21 ? 22.375 -5.562 -16.391 1 86.88 21 ALA B C 1
ATOM 2244 O O . ALA B 1 21 ? 21.375 -4.891 -16.672 1 86.88 21 ALA B O 1
ATOM 2245 N N . SER B 1 22 ? 23.1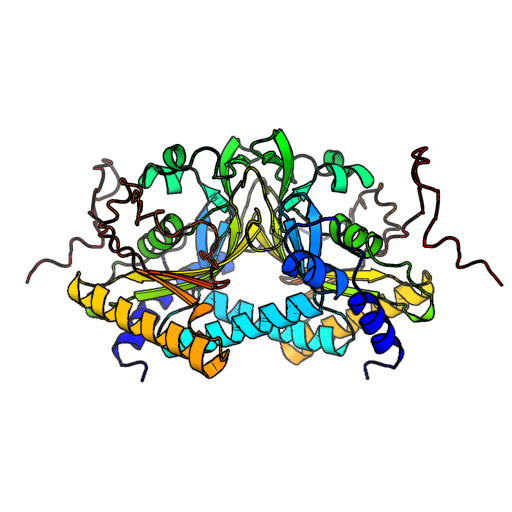41 -5.32 -15.367 1 87.19 22 SER B N 1
ATOM 2246 C CA . SER B 1 22 ? 23 -4.09 -14.602 1 87.19 22 SER B CA 1
ATOM 2247 C C . SER B 1 22 ? 24.359 -3.615 -14.07 1 87.19 22 SER B C 1
ATOM 2249 O O . SER B 1 22 ? 25.203 -4.43 -13.688 1 87.19 22 SER B O 1
ATOM 2251 N N . LYS B 1 23 ? 24.531 -2.33 -14.086 1 88.56 23 LYS B N 1
ATOM 2252 C CA . LYS B 1 23 ? 25.734 -1.748 -13.5 1 88.56 23 LYS B CA 1
ATOM 2253 C C . LYS B 1 23 ? 25.703 -1.831 -11.977 1 88.56 23 LYS B C 1
ATOM 2255 O O . LYS B 1 23 ? 26.734 -1.668 -11.32 1 88.56 23 LYS B O 1
ATOM 2260 N N . SER B 1 24 ? 24.594 -2.146 -11.477 1 90.44 24 SER B N 1
ATOM 2261 C CA . SER B 1 24 ? 24.422 -2.248 -10.031 1 90.44 24 SER B CA 1
ATOM 2262 C C . SER B 1 24 ? 24.547 -3.693 -9.562 1 90.44 24 SER B C 1
ATOM 2264 O O . SER B 1 24 ? 23.656 -4.512 -9.828 1 90.44 24 SER B O 1
ATOM 2266 N N . VAL B 1 25 ? 25.531 -3.949 -8.812 1 91.06 25 VAL B N 1
ATOM 2267 C CA . VAL B 1 25 ? 25.734 -5.277 -8.242 1 91.06 25 VAL B CA 1
ATOM 2268 C C . VAL B 1 25 ? 24.594 -5.613 -7.289 1 91.06 25 VAL B C 1
ATOM 2270 O O . VAL B 1 25 ? 24.109 -6.75 -7.258 1 91.06 25 VAL B O 1
ATOM 2273 N N . ALA B 1 26 ? 24.188 -4.582 -6.551 1 89.31 26 ALA B N 1
ATOM 2274 C CA . ALA B 1 26 ? 23.094 -4.777 -5.602 1 89.31 26 ALA B CA 1
ATOM 2275 C C . ALA B 1 26 ? 21.828 -5.227 -6.316 1 89.31 26 ALA B C 1
ATOM 2277 O O . ALA B 1 26 ? 21.125 -6.129 -5.852 1 89.31 26 ALA B O 1
ATOM 2278 N N . HIS B 1 27 ? 21.578 -4.586 -7.406 1 92.5 27 HIS B N 1
ATOM 2279 C CA . HIS B 1 27 ? 20.406 -4.941 -8.203 1 92.5 27 HIS B CA 1
ATOM 2280 C C . HIS B 1 27 ? 20.453 -6.406 -8.633 1 92.5 27 HIS B C 1
ATOM 2282 O O . HIS B 1 27 ? 19.5 -7.152 -8.414 1 92.5 27 HIS B O 1
ATOM 2288 N N . ARG B 1 28 ? 21.547 -6.832 -9.141 1 94.25 28 ARG B N 1
ATOM 2289 C CA . ARG B 1 28 ? 21.719 -8.211 -9.602 1 94.25 28 ARG B CA 1
ATOM 2290 C C . ARG B 1 28 ? 21.594 -9.195 -8.438 1 94.25 28 ARG B C 1
ATOM 2292 O O . ARG B 1 28 ? 20.922 -10.219 -8.555 1 94.25 28 ARG B O 1
ATOM 2299 N N . MET B 1 29 ? 22.188 -8.836 -7.328 1 94.44 29 MET B N 1
ATOM 2300 C CA . MET B 1 29 ? 22.203 -9.727 -6.172 1 94.44 29 MET B CA 1
ATOM 2301 C C . MET B 1 29 ? 20.797 -9.914 -5.617 1 94.44 29 MET B C 1
ATOM 2303 O O . MET B 1 29 ? 20.422 -11.008 -5.199 1 94.44 29 MET B O 1
ATOM 2307 N N . LEU B 1 30 ? 20.047 -8.828 -5.605 1 95.38 30 LEU B N 1
ATOM 2308 C CA . LEU B 1 30 ? 18.688 -8.914 -5.074 1 95.38 30 LEU B CA 1
ATOM 2309 C C . LEU B 1 30 ? 17.828 -9.836 -5.926 1 95.38 30 LEU B C 1
ATOM 2311 O O . LEU B 1 30 ? 17 -10.586 -5.398 1 95.38 30 LEU B O 1
ATOM 2315 N N . ILE B 1 31 ? 18 -9.836 -7.188 1 95.38 31 ILE B N 1
ATOM 2316 C CA . ILE B 1 31 ? 17.234 -10.672 -8.094 1 95.38 31 ILE B CA 1
ATOM 2317 C C . ILE B 1 31 ? 17.703 -12.117 -7.996 1 95.38 31 ILE B C 1
ATOM 2319 O O . ILE B 1 31 ? 16.891 -13.031 -7.801 1 95.38 31 ILE B O 1
ATOM 2323 N N . GLU B 1 32 ? 18.984 -12.344 -8.008 1 94.62 32 GLU B N 1
ATOM 2324 C CA . GLU B 1 32 ? 19.562 -13.672 -8.062 1 94.62 32 GLU B CA 1
ATOM 2325 C C . GLU B 1 32 ? 19.391 -14.414 -6.742 1 94.62 32 GLU B C 1
ATOM 2327 O O . GLU B 1 32 ? 19.453 -15.641 -6.699 1 94.62 32 GLU B O 1
ATOM 2332 N N . ASN B 1 33 ? 19.156 -13.594 -5.727 1 94.38 33 ASN B N 1
ATOM 2333 C CA . ASN B 1 33 ? 19.016 -14.234 -4.422 1 94.38 33 ASN B CA 1
ATOM 2334 C C . ASN B 1 33 ? 17.562 -14.195 -3.939 1 94.38 33 ASN B C 1
ATOM 2336 O O . ASN B 1 33 ? 17.297 -14.359 -2.746 1 94.38 33 ASN B O 1
ATOM 2340 N N . GLY B 1 34 ? 16.656 -13.922 -4.73 1 95.19 34 GLY B N 1
ATOM 2341 C CA . GLY B 1 34 ? 15.242 -14.172 -4.488 1 95.19 34 GLY B CA 1
ATOM 2342 C C . GLY B 1 34 ? 14.594 -13.109 -3.619 1 95.19 34 GLY B C 1
ATOM 2343 O O . GLY B 1 34 ? 13.672 -13.406 -2.854 1 95.19 34 GLY B O 1
ATOM 2344 N N . PHE B 1 35 ? 15.109 -11.836 -3.736 1 96.38 35 PHE B N 1
ATOM 2345 C CA . PHE B 1 35 ? 14.508 -10.766 -2.951 1 96.38 35 PHE B CA 1
ATOM 2346 C C . PHE B 1 35 ? 13.461 -10.016 -3.768 1 96.38 35 PHE B C 1
ATOM 2348 O O . PHE B 1 35 ? 12.391 -9.688 -3.258 1 96.38 35 PHE B O 1
ATOM 2355 N N . ILE B 1 36 ? 13.844 -9.758 -5.031 1 96.88 36 ILE B N 1
ATOM 2356 C CA . ILE B 1 36 ? 12.938 -8.984 -5.883 1 96.88 36 ILE B CA 1
ATOM 2357 C C . ILE B 1 36 ? 12.938 -9.57 -7.293 1 96.88 36 ILE B C 1
ATOM 2359 O O . ILE B 1 36 ? 13.859 -10.297 -7.672 1 96.88 36 ILE B O 1
ATOM 2363 N N . LEU B 1 37 ? 11.953 -9.281 -8.055 1 96.31 37 LEU B N 1
ATOM 2364 C CA . LEU B 1 37 ? 11.867 -9.555 -9.484 1 96.31 37 LEU B CA 1
ATOM 2365 C C . LEU B 1 37 ? 11.289 -8.359 -10.234 1 96.31 37 LEU B C 1
ATOM 2367 O O . LEU B 1 37 ? 10.328 -7.738 -9.773 1 96.31 37 LEU B O 1
ATOM 2371 N N . PRO B 1 38 ? 11.836 -8.039 -11.352 1 94.31 38 PRO B N 1
ATOM 2372 C CA . PRO B 1 38 ? 11.266 -6.957 -12.156 1 94.31 38 PRO B CA 1
ATOM 2373 C C . PRO B 1 38 ? 9.945 -7.344 -12.82 1 94.31 38 PRO B C 1
ATOM 2375 O O . PRO B 1 38 ? 9.812 -8.453 -13.336 1 94.31 38 PRO B O 1
ATOM 2378 N N . THR B 1 39 ? 8.938 -6.492 -12.766 1 93.62 39 THR B N 1
ATOM 2379 C CA . THR B 1 39 ? 7.648 -6.723 -13.406 1 93.62 39 THR B CA 1
ATOM 2380 C C . THR B 1 39 ? 7.496 -5.848 -14.648 1 93.62 39 THR B C 1
ATOM 2382 O O . THR B 1 39 ? 6.836 -6.238 -15.617 1 93.62 39 THR B O 1
ATOM 2385 N N . ALA B 1 40 ? 7.957 -4.684 -14.625 1 93.25 40 ALA B N 1
ATOM 2386 C CA . ALA B 1 40 ? 8.062 -3.701 -15.703 1 93.25 40 ALA B CA 1
ATOM 2387 C C . ALA B 1 40 ? 9.18 -2.699 -15.422 1 93.25 40 ALA B C 1
ATOM 2389 O O . ALA B 1 40 ? 9.781 -2.717 -14.352 1 93.25 40 ALA B O 1
ATOM 2390 N N . LYS B 1 41 ? 9.445 -1.932 -16.406 1 92.31 41 LYS B N 1
ATOM 2391 C CA . LYS B 1 41 ? 10.5 -0.934 -16.25 1 92.31 41 LYS B CA 1
ATOM 2392 C C . LYS B 1 41 ? 10.219 -0.029 -15.047 1 92.31 41 LYS B C 1
ATOM 2394 O O . LYS B 1 41 ? 9.242 0.726 -15.055 1 92.31 41 LYS B O 1
ATOM 2399 N N . GLY B 1 42 ? 11.023 -0.132 -14.008 1 94.62 42 GLY B N 1
ATOM 2400 C CA . GLY B 1 42 ? 10.891 0.703 -12.82 1 94.62 42 GLY B CA 1
ATOM 2401 C C . GLY B 1 42 ? 9.945 0.122 -11.789 1 94.62 42 GLY B C 1
ATOM 2402 O O . GLY B 1 42 ? 9.664 0.758 -10.766 1 94.62 42 GLY B O 1
ATOM 2403 N N . PHE B 1 43 ? 9.438 -1.035 -12.031 1 96.88 43 PHE B N 1
ATOM 2404 C CA . PHE B 1 43 ? 8.516 -1.704 -11.117 1 96.88 43 PHE B CA 1
ATOM 2405 C C . PHE B 1 43 ? 9.055 -3.072 -10.711 1 96.88 43 PHE B C 1
ATOM 2407 O O . PHE B 1 43 ? 9.492 -3.85 -11.562 1 96.88 43 PHE B O 1
ATOM 2414 N N . TYR B 1 44 ? 8.992 -3.387 -9.383 1 97 44 TYR B N 1
ATOM 2415 C CA . TYR B 1 44 ? 9.539 -4.633 -8.852 1 97 44 TYR B CA 1
ATOM 2416 C C . TYR B 1 44 ? 8.57 -5.285 -7.879 1 97 44 TYR B C 1
ATOM 2418 O O . TYR B 1 44 ? 7.922 -4.602 -7.082 1 97 44 TYR B O 1
ATOM 2426 N N . SER B 1 45 ? 8.492 -6.539 -7.918 1 97.56 45 SER B N 1
ATOM 2427 C CA . SER B 1 45 ? 7.82 -7.316 -6.883 1 97.56 45 SER B CA 1
ATOM 2428 C C . SER B 1 45 ? 8.797 -7.723 -5.781 1 97.56 45 SER B C 1
ATOM 2430 O O . SER B 1 45 ? 9.961 -8.023 -6.055 1 97.56 45 SER B O 1
ATOM 2432 N N . LEU B 1 46 ? 8.328 -7.754 -4.645 1 97.81 46 LEU B N 1
ATOM 2433 C CA . LEU B 1 46 ? 9.047 -8.367 -3.533 1 97.81 46 LEU B CA 1
ATOM 2434 C C . LEU B 1 46 ? 8.703 -9.852 -3.416 1 97.81 46 LEU B C 1
ATOM 2436 O O . LEU B 1 46 ? 7.527 -10.211 -3.307 1 97.81 46 LEU B O 1
ATOM 2440 N N . LEU B 1 47 ? 9.695 -10.633 -3.439 1 97.38 47 LEU B N 1
ATOM 2441 C CA . LEU B 1 47 ? 9.516 -12.047 -3.125 1 97.38 47 LEU B CA 1
ATOM 2442 C C . LEU B 1 47 ? 9.484 -12.266 -1.617 1 97.38 47 LEU B C 1
ATOM 2444 O O . LEU B 1 47 ? 9.617 -11.312 -0.842 1 97.38 47 LEU B O 1
ATOM 2448 N N . PRO B 1 48 ? 9.203 -13.438 -1.148 1 97.12 48 PRO B N 1
ATOM 2449 C CA . PRO B 1 48 ? 8.945 -13.648 0.278 1 97.12 48 PRO B CA 1
ATOM 2450 C C . PRO B 1 48 ? 10.078 -13.141 1.165 1 97.12 48 PRO B C 1
ATOM 2452 O O . PRO B 1 48 ? 9.828 -12.531 2.209 1 97.12 48 PRO B O 1
ATOM 2455 N N . LEU B 1 49 ? 11.32 -13.344 0.725 1 95.94 49 LEU B N 1
ATOM 2456 C CA . LEU B 1 49 ? 12.445 -12.867 1.53 1 95.94 49 LEU B CA 1
ATOM 2457 C C . LEU B 1 49 ? 12.492 -11.336 1.545 1 95.94 49 LEU B C 1
ATOM 2459 O O . LEU B 1 49 ? 12.688 -10.727 2.598 1 95.94 49 LEU B O 1
ATOM 2463 N N . GLY B 1 50 ? 12.32 -10.758 0.366 1 96.62 50 GLY B N 1
ATOM 2464 C CA . GLY B 1 50 ? 12.266 -9.305 0.294 1 96.62 50 GLY B CA 1
ATOM 2465 C C . GLY B 1 50 ? 11.141 -8.703 1.113 1 96.62 50 GLY B C 1
ATOM 2466 O O . GLY B 1 50 ? 11.336 -7.723 1.832 1 96.62 50 GLY B O 1
ATOM 2467 N N . GLN B 1 51 ? 10 -9.32 1.033 1 97.62 51 GLN B N 1
ATOM 2468 C CA . GLN B 1 51 ? 8.836 -8.852 1.778 1 97.62 51 GLN B CA 1
ATOM 2469 C C . GLN B 1 51 ? 9.07 -8.961 3.283 1 97.62 51 GLN B C 1
ATOM 2471 O O . GLN B 1 51 ? 8.68 -8.07 4.043 1 97.62 51 GLN B O 1
ATOM 2476 N N . ARG B 1 52 ? 9.695 -9.984 3.736 1 96.38 52 ARG B N 1
ATOM 2477 C CA . ARG B 1 52 ? 9.992 -10.172 5.152 1 96.38 52 ARG B CA 1
ATOM 2478 C C . ARG B 1 52 ? 10.914 -9.07 5.664 1 96.38 52 ARG B C 1
ATOM 2480 O O . ARG B 1 52 ? 10.734 -8.57 6.777 1 96.38 52 ARG B O 1
ATOM 2487 N N . VAL B 1 53 ? 11.891 -8.75 4.836 1 95.38 53 VAL B N 1
ATOM 2488 C CA . VAL B 1 53 ? 12.82 -7.684 5.203 1 95.38 53 VAL B CA 1
ATOM 2489 C C . VAL B 1 53 ? 12.062 -6.367 5.348 1 95.38 53 VAL B C 1
ATOM 2491 O O . VAL B 1 53 ? 12.234 -5.652 6.34 1 95.38 53 VAL B O 1
ATOM 2494 N N . ILE B 1 54 ? 11.227 -6.113 4.43 1 96.56 54 ILE B N 1
ATOM 2495 C CA . ILE B 1 54 ? 10.469 -4.871 4.445 1 96.56 54 ILE B CA 1
ATOM 2496 C C . ILE B 1 54 ? 9.531 -4.852 5.648 1 96.56 54 ILE B C 1
ATOM 2498 O O . ILE B 1 54 ? 9.414 -3.838 6.344 1 96.56 54 ILE B O 1
ATOM 2502 N N . ASP B 1 55 ? 8.859 -5.961 5.93 1 96.5 55 ASP B N 1
ATOM 2503 C CA . ASP B 1 55 ? 7.953 -6.043 7.07 1 96.5 55 ASP B CA 1
ATOM 2504 C C . ASP B 1 55 ? 8.695 -5.785 8.383 1 96.5 55 ASP B C 1
ATOM 2506 O O . ASP B 1 55 ? 8.188 -5.098 9.266 1 96.5 55 ASP B O 1
ATOM 2510 N N . LYS B 1 56 ? 9.859 -6.344 8.5 1 94.88 56 LYS B N 1
ATOM 2511 C CA . LYS B 1 56 ? 10.656 -6.148 9.703 1 94.88 56 LYS B CA 1
ATOM 2512 C C . LYS B 1 56 ? 11.055 -4.684 9.867 1 94.88 56 LYS B C 1
ATOM 2514 O O . LYS B 1 56 ? 10.992 -4.137 10.969 1 94.88 56 LYS B O 1
ATOM 2519 N N . LEU B 1 57 ? 11.469 -4.074 8.758 1 94.12 57 LEU B N 1
ATOM 2520 C CA . LEU B 1 57 ? 11.836 -2.662 8.789 1 94.12 57 LEU B CA 1
ATOM 2521 C C . LEU B 1 57 ? 10.648 -1.797 9.195 1 94.12 57 LEU B C 1
ATOM 2523 O O . LEU B 1 57 ? 10.789 -0.892 10.023 1 94.12 57 LEU B O 1
ATOM 2527 N N . CYS B 1 58 ? 9.523 -2.08 8.664 1 96.19 58 CYS B N 1
ATOM 2528 C CA . CYS B 1 58 ? 8.312 -1.328 9 1 96.19 58 CYS B CA 1
ATOM 2529 C C . CYS B 1 58 ? 7.988 -1.456 10.484 1 96.19 58 CYS B C 1
ATOM 2531 O O . CYS B 1 58 ? 7.59 -0.48 11.117 1 96.19 58 CYS B O 1
ATOM 2533 N N . ARG B 1 59 ? 8.18 -2.584 11.055 1 95.88 59 ARG B N 1
ATOM 2534 C CA . ARG B 1 59 ? 7.906 -2.799 12.469 1 95.88 59 ARG B CA 1
ATOM 2535 C C . ARG B 1 59 ? 8.844 -1.963 13.336 1 95.88 59 ARG B C 1
ATOM 2537 O O . ARG B 1 59 ? 8.414 -1.384 14.344 1 95.88 59 ARG B O 1
ATOM 2544 N N . ILE B 1 60 ? 10.062 -1.954 12.914 1 94.69 60 ILE B N 1
ATOM 2545 C CA . ILE B 1 60 ? 11.047 -1.166 13.648 1 94.69 60 ILE B CA 1
ATOM 2546 C C . ILE B 1 60 ? 10.664 0.313 13.594 1 94.69 60 ILE B C 1
ATOM 2548 O O . ILE B 1 60 ? 10.648 0.996 14.617 1 94.69 60 ILE B O 1
ATOM 2552 N N . LEU B 1 61 ? 10.32 0.786 12.383 1 95 61 LEU B N 1
ATOM 2553 C CA . LEU B 1 61 ? 9.922 2.18 12.211 1 95 61 LEU B CA 1
ATOM 2554 C C . LEU B 1 61 ? 8.68 2.494 13.031 1 95 61 LEU B C 1
ATOM 2556 O O . LEU B 1 61 ? 8.641 3.502 13.742 1 95 61 LEU B O 1
ATOM 2560 N N . ASP B 1 62 ? 7.738 1.609 12.969 1 96.69 62 ASP B N 1
ATOM 2561 C CA . ASP B 1 62 ? 6.488 1.799 13.703 1 96.69 62 ASP B CA 1
ATOM 2562 C C . ASP B 1 62 ? 6.75 1.931 15.203 1 96.69 62 ASP B C 1
ATOM 2564 O O . ASP B 1 62 ? 6.238 2.846 15.852 1 96.69 62 ASP B O 1
ATOM 2568 N N . SER B 1 63 ? 7.543 1.031 15.719 1 95.94 63 SER B N 1
ATOM 2569 C CA . SER B 1 63 ? 7.832 1.035 17.156 1 95.94 63 SER B CA 1
ATOM 2570 C C . SER B 1 63 ? 8.508 2.336 17.578 1 95.94 63 SER B C 1
ATOM 2572 O O . SER B 1 63 ? 8.086 2.973 18.547 1 95.94 63 SER B O 1
ATOM 2574 N N . GLU B 1 64 ? 9.492 2.781 16.828 1 94.19 64 GLU B N 1
ATOM 2575 C CA . GLU B 1 64 ? 10.273 3.959 17.203 1 94.19 64 GLU B CA 1
ATOM 2576 C C . GLU B 1 64 ? 9.453 5.238 17.047 1 94.19 64 GLU B C 1
ATOM 2578 O O . GLU B 1 64 ? 9.477 6.102 17.922 1 94.19 64 GLU B O 1
ATOM 2583 N N . PHE B 1 65 ? 8.695 5.32 16.016 1 94.5 65 PHE B N 1
ATOM 2584 C CA . PHE B 1 65 ? 7.953 6.551 15.773 1 94.5 65 PHE B CA 1
ATOM 2585 C C . PHE B 1 65 ? 6.742 6.645 16.688 1 94.5 65 PHE B C 1
ATOM 2587 O O . PHE B 1 65 ? 6.426 7.719 17.203 1 94.5 65 PHE B O 1
ATOM 2594 N N . GLN B 1 66 ? 6.109 5.562 16.953 1 94.88 66 GLN B N 1
ATOM 2595 C CA . GLN B 1 66 ? 4.988 5.586 17.891 1 94.88 66 GLN B CA 1
ATOM 2596 C C . GLN B 1 66 ? 5.457 5.895 19.297 1 94.88 66 GLN B C 1
ATOM 2598 O O . GLN B 1 66 ? 4.785 6.613 20.047 1 94.88 66 GLN B O 1
ATOM 2603 N N . ASN B 1 67 ? 6.613 5.434 19.641 1 93.75 67 ASN B N 1
ATOM 2604 C CA . ASN B 1 67 ? 7.191 5.734 20.953 1 93.75 67 ASN B CA 1
ATOM 2605 C C . ASN B 1 67 ? 7.551 7.211 21.078 1 93.75 67 ASN B C 1
ATOM 2607 O O . ASN B 1 67 ? 7.609 7.746 22.188 1 93.75 67 ASN B O 1
ATOM 2611 N N . SER B 1 68 ? 7.766 7.863 19.953 1 92.69 68 SER B N 1
ATOM 2612 C CA . SER B 1 68 ? 8.133 9.273 19.969 1 92.69 68 SER B CA 1
ATOM 2613 C C . SER B 1 68 ? 6.895 10.164 20 1 92.69 68 SER B C 1
ATOM 2615 O O . SER B 1 68 ? 7.004 11.391 20.062 1 92.69 68 SER B O 1
ATOM 2617 N N . GLY B 1 69 ? 5.711 9.523 19.859 1 93.44 69 GLY B N 1
ATOM 2618 C CA . GLY B 1 69 ? 4.473 10.281 19.922 1 93.44 69 GLY B CA 1
ATOM 2619 C C . GLY B 1 69 ? 3.842 10.516 18.562 1 93.44 69 GLY B C 1
ATOM 2620 O O . GLY B 1 69 ? 2.779 11.133 18.469 1 93.44 69 GLY B O 1
ATOM 2621 N N . ALA B 1 70 ? 4.484 10.055 17.516 1 95.25 70 ALA B N 1
ATOM 2622 C CA . ALA B 1 70 ? 3.906 10.18 16.172 1 95.25 70 ALA B CA 1
ATOM 2623 C C . ALA B 1 70 ? 2.76 9.195 15.977 1 95.25 70 ALA B C 1
ATOM 2625 O O . ALA B 1 70 ? 2.766 8.102 16.562 1 95.25 70 ALA B O 1
ATOM 2626 N N . MET B 1 71 ? 1.797 9.609 15.211 1 96.81 71 MET B N 1
ATOM 2627 C CA . MET B 1 71 ? 0.623 8.781 14.961 1 96.81 71 MET B CA 1
ATOM 2628 C C . MET B 1 71 ? 0.601 8.289 13.516 1 96.81 71 MET B C 1
ATOM 2630 O O . MET B 1 71 ? 0.774 9.078 12.586 1 96.81 71 MET B O 1
ATOM 2634 N N . LYS B 1 72 ? 0.368 7.039 13.375 1 98 72 LYS B N 1
ATOM 2635 C CA . LYS B 1 72 ? 0.346 6.434 12.047 1 98 72 LYS B CA 1
ATOM 2636 C C . LYS B 1 72 ? -1.008 6.633 11.375 1 98 72 LYS B C 1
ATOM 2638 O O . LYS B 1 72 ? -2.053 6.445 12 1 98 72 LYS B O 1
ATOM 2643 N N . VAL B 1 73 ? -0.973 7.062 10.164 1 98 73 VAL B N 1
ATOM 2644 C CA . VAL B 1 73 ? -2.164 7.199 9.336 1 98 73 VAL B CA 1
ATOM 2645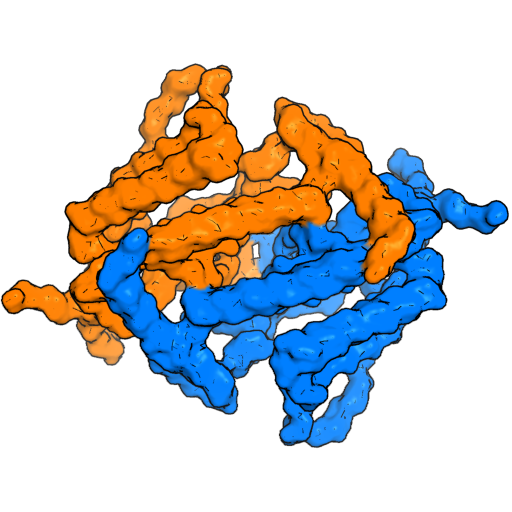 C C . VAL B 1 73 ? -1.944 6.504 7.996 1 98 73 VAL B C 1
ATOM 2647 O O . VAL B 1 73 ? -0.843 6.027 7.711 1 98 73 VAL B O 1
ATOM 2650 N N . GLY B 1 74 ? -2.945 6.32 7.238 1 98 74 GLY B N 1
ATOM 2651 C CA . GLY B 1 74 ? -2.898 5.84 5.867 1 98 74 GLY B CA 1
ATOM 2652 C C . GLY B 1 74 ? -3.656 6.727 4.898 1 98 74 GLY B C 1
ATOM 2653 O O . GLY B 1 74 ? -4.867 6.918 5.039 1 98 74 GLY B O 1
ATOM 2654 N N . MET B 1 75 ? -2.941 7.242 3.955 1 98.06 75 MET B N 1
ATOM 2655 C CA . MET B 1 75 ? -3.58 8.125 2.986 1 98.06 75 MET B CA 1
ATOM 2656 C C . MET B 1 75 ? -3.621 7.48 1.605 1 98.06 75 MET B C 1
ATOM 2658 O O . MET B 1 75 ? -2.781 6.641 1.283 1 98.06 75 MET B O 1
ATOM 2662 N N . PRO B 1 76 ? -4.555 7.879 0.792 1 97.88 76 PRO B N 1
ATOM 2663 C CA . PRO B 1 76 ? -4.645 7.32 -0.557 1 97.88 76 PRO B CA 1
ATOM 2664 C C . PRO B 1 76 ? -3.387 7.574 -1.387 1 97.88 76 PRO B C 1
ATOM 2666 O O . PRO B 1 76 ? -2.73 8.602 -1.221 1 97.88 76 PRO B O 1
ATOM 2669 N N . ILE B 1 77 ? -3.17 6.629 -2.234 1 97.56 77 ILE B N 1
ATOM 2670 C CA . ILE B 1 77 ? -2.078 6.719 -3.199 1 97.56 77 ILE B CA 1
ATOM 2671 C C . ILE B 1 77 ? -2.467 7.664 -4.332 1 97.56 77 ILE B C 1
ATOM 2673 O O . ILE B 1 77 ? -1.604 8.305 -4.941 1 97.56 77 ILE B O 1
ATOM 2677 N N . VAL B 1 78 ? -3.711 7.77 -4.551 1 97.88 78 VAL B N 1
ATOM 2678 C CA . VAL B 1 78 ? -4.238 8.617 -5.617 1 97.88 78 VAL B CA 1
ATOM 2679 C C . VAL B 1 78 ? -4.602 9.992 -5.055 1 97.88 78 VAL B C 1
ATOM 2681 O O . VAL B 1 78 ? -5.215 10.086 -3.988 1 97.88 78 VAL B O 1
ATOM 2684 N N . GLY B 1 79 ? -4.176 11.016 -5.715 1 97.31 79 GLY B N 1
ATOM 2685 C CA . GLY B 1 79 ? -4.539 12.391 -5.398 1 97.31 79 GLY B CA 1
ATOM 2686 C C . GLY B 1 79 ? -5.32 13.07 -6.504 1 97.31 79 GLY B C 1
ATOM 2687 O O . GLY B 1 79 ? -5.363 12.578 -7.633 1 97.31 79 GLY B O 1
ATOM 2688 N N . THR B 1 80 ? -5.941 14.18 -6.168 1 97.25 80 THR B N 1
ATOM 2689 C CA . THR B 1 80 ? -6.707 14.938 -7.148 1 97.25 80 THR B CA 1
ATOM 2690 C C . THR B 1 80 ? -5.922 16.156 -7.617 1 97.25 80 THR B C 1
ATOM 2692 O O . THR B 1 80 ? -5.07 16.672 -6.887 1 97.25 80 THR B O 1
ATOM 2695 N N . LYS B 1 81 ? -6.301 16.594 -8.773 1 97.19 81 LYS B N 1
ATOM 2696 C CA . LYS B 1 81 ? -5.73 17.859 -9.266 1 97.19 81 LYS B CA 1
ATOM 2697 C C . LYS B 1 81 ? -6.043 19 -8.312 1 97.19 81 LYS B C 1
ATOM 2699 O O . LYS B 1 81 ? -5.191 19.859 -8.055 1 97.19 81 LYS B O 1
ATOM 2704 N N . GLN B 1 82 ? -7.234 19.062 -7.82 1 94.81 82 GLN B N 1
ATOM 2705 C CA . GLN B 1 82 ? -7.664 20.125 -6.922 1 94.81 82 GLN B CA 1
ATOM 2706 C C . GLN B 1 82 ? -6.73 20.25 -5.719 1 94.81 82 GLN B C 1
ATOM 2708 O O . GLN B 1 82 ? -6.375 21.344 -5.305 1 94.81 82 GLN B O 1
ATOM 2713 N N . LEU B 1 83 ? -6.387 19.141 -5.188 1 93.19 83 LEU B N 1
ATOM 2714 C CA . LEU B 1 83 ? -5.484 19.094 -4.039 1 93.19 83 LEU B CA 1
ATOM 2715 C C . LEU B 1 83 ? -4.145 19.734 -4.379 1 93.19 83 LEU B C 1
ATOM 2717 O O . LEU B 1 83 ? -3.627 20.547 -3.609 1 93.19 83 LEU B O 1
ATOM 2721 N N . TRP B 1 84 ? -3.635 19.484 -5.484 1 92.88 84 TRP B N 1
ATOM 2722 C CA . TRP B 1 84 ? -2.291 19.906 -5.871 1 92.88 84 TRP B CA 1
ATOM 2723 C C . TRP B 1 84 ? -2.303 21.312 -6.449 1 92.88 84 TRP B C 1
ATOM 2725 O O . TRP B 1 84 ? -1.282 22 -6.438 1 92.88 84 TRP B O 1
ATOM 2735 N N . ASP B 1 85 ? -3.447 21.703 -6.941 1 92.12 85 ASP B N 1
ATOM 2736 C CA . ASP B 1 85 ? -3.586 23.062 -7.461 1 92.12 85 ASP B CA 1
ATOM 2737 C C . ASP B 1 85 ? -3.424 24.094 -6.348 1 92.12 85 ASP B C 1
ATOM 2739 O O . ASP B 1 85 ? -2.939 25.203 -6.586 1 92.12 85 ASP B O 1
ATOM 2743 N N . ARG B 1 86 ? -3.799 23.703 -5.195 1 85.19 86 ARG B N 1
ATOM 2744 C CA . ARG B 1 86 ? -3.734 24.609 -4.051 1 85.19 86 ARG B CA 1
ATOM 2745 C C . ARG B 1 86 ? -2.305 25.078 -3.803 1 85.19 86 ARG B C 1
ATOM 2747 O O . ARG B 1 86 ? -2.086 26.188 -3.312 1 85.19 86 ARG B O 1
ATOM 2754 N N . TH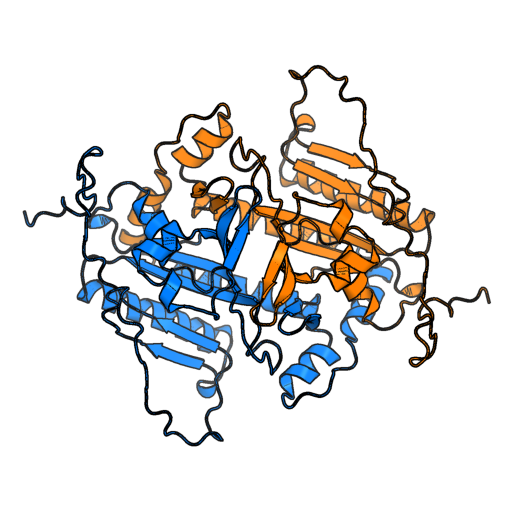R B 1 87 ? -1.295 24.266 -4.145 1 81.94 87 THR B N 1
ATOM 2755 C CA . THR B 1 87 ? 0.108 24.609 -3.941 1 81.94 87 THR B CA 1
ATOM 2756 C C . THR B 1 87 ? 0.78 24.938 -5.27 1 81.94 87 THR B C 1
ATOM 2758 O O . THR B 1 87 ? 1.992 25.156 -5.324 1 81.94 87 THR B O 1
ATOM 2761 N N . ARG B 1 88 ? 0.038 24.859 -6.387 1 87.38 88 ARG B N 1
ATOM 2762 C CA . ARG B 1 88 ? 0.511 25.125 -7.742 1 87.38 88 ARG B CA 1
ATOM 2763 C C . ARG B 1 88 ? 1.529 24.078 -8.18 1 87.38 88 ARG B C 1
ATOM 2765 O O . ARG B 1 88 ? 2.291 24.297 -9.125 1 87.38 88 ARG B O 1
ATOM 2772 N N . ARG B 1 89 ? 1.57 23.031 -7.512 1 90.69 89 ARG B N 1
ATOM 2773 C CA . ARG B 1 89 ? 2.584 22.016 -7.805 1 90.69 89 ARG B CA 1
ATOM 2774 C C . ARG B 1 89 ? 2.074 21.016 -8.828 1 90.69 89 ARG B C 1
ATOM 2776 O O . ARG B 1 89 ? 2.842 20.188 -9.336 1 90.69 89 ARG B O 1
ATOM 2783 N N . TRP B 1 90 ? 0.838 21.109 -9.141 1 93 90 TRP B N 1
ATOM 2784 C CA . TRP B 1 90 ? 0.323 20.25 -10.211 1 93 90 TRP B CA 1
ATOM 2785 C C . TRP B 1 90 ? 1.094 20.484 -11.508 1 93 90 TRP B C 1
ATOM 2787 O O . TRP B 1 90 ? 1.503 19.516 -12.164 1 93 90 TRP B O 1
ATOM 2797 N N . GLU B 1 91 ? 1.278 21.734 -11.781 1 92.25 91 GLU B N 1
ATOM 2798 C CA . GLU B 1 91 ? 2.014 22.078 -12.992 1 92.25 91 GLU B CA 1
ATOM 2799 C C . GLU B 1 91 ? 3.521 22 -12.766 1 92.25 91 GLU B C 1
ATOM 2801 O O . GLU B 1 91 ? 4.258 21.531 -13.641 1 92.25 91 GLU B O 1
ATOM 2806 N N . ALA B 1 92 ? 3.959 22.344 -11.625 1 89 92 ALA B N 1
ATOM 2807 C CA . ALA B 1 92 ? 5.387 22.422 -11.328 1 89 92 ALA B CA 1
ATOM 2808 C C . ALA B 1 92 ? 6.031 21.031 -11.359 1 89 92 ALA B C 1
ATOM 2810 O O . ALA B 1 92 ? 7.195 20.891 -11.742 1 89 92 ALA B O 1
ATOM 2811 N N . MET B 1 93 ? 5.32 20.047 -10.969 1 89.44 93 MET B N 1
ATOM 2812 C CA . MET B 1 93 ? 5.871 18.703 -10.922 1 89.44 93 MET B CA 1
ATOM 2813 C C . MET B 1 93 ? 6.016 18.125 -12.328 1 89.44 93 MET B C 1
ATOM 2815 O O . MET B 1 93 ? 6.785 17.188 -12.539 1 89.44 93 MET B O 1
ATOM 2819 N N . GLY B 1 94 ? 5.234 18.609 -13.227 1 88.81 94 GLY B N 1
ATOM 2820 C CA . GLY B 1 94 ? 5.406 18.25 -14.625 1 88.81 94 GLY B CA 1
ATOM 2821 C C . GLY B 1 94 ? 5.309 16.75 -14.875 1 88.81 94 GLY B C 1
ATOM 2822 O O . GLY B 1 94 ? 4.371 16.109 -14.414 1 88.81 94 GLY B O 1
ATOM 2823 N N . SER B 1 95 ? 6.336 16.266 -15.625 1 89.38 95 SER B N 1
ATOM 2824 C CA . SER B 1 95 ? 6.293 14.883 -16.109 1 89.38 95 SER B CA 1
ATOM 2825 C C . SER B 1 95 ? 6.684 13.898 -15.016 1 89.38 95 SER B C 1
ATOM 2827 O O . SER B 1 95 ? 6.488 12.688 -15.164 1 89.38 95 SER B O 1
ATOM 2829 N N . GLU B 1 96 ? 7.164 14.383 -13.93 1 91 96 GLU B N 1
ATOM 2830 C CA . GLU B 1 96 ? 7.535 13.508 -12.828 1 91 96 GLU B CA 1
ATOM 2831 C C . GLU B 1 96 ? 6.305 12.922 -12.148 1 91 96 GLU B C 1
ATOM 2833 O O . GLU B 1 96 ? 6.375 11.852 -11.539 1 91 96 GLU B O 1
ATOM 2838 N N . MET B 1 97 ? 5.289 13.656 -12.266 1 95.94 97 MET B N 1
ATOM 2839 C CA . MET B 1 97 ? 4.031 13.203 -11.68 1 95.94 97 MET B CA 1
ATOM 2840 C C . MET B 1 97 ? 3.209 12.414 -12.688 1 95.94 97 MET B C 1
ATOM 2842 O O . MET B 1 97 ? 2.949 12.898 -13.797 1 95.94 97 MET B O 1
ATOM 2846 N N . LEU B 1 98 ? 2.818 11.203 -12.305 1 97.44 98 LEU B N 1
ATOM 2847 C CA . LEU B 1 98 ? 1.931 10.406 -13.156 1 97.44 98 LEU B CA 1
ATOM 2848 C C . LEU B 1 98 ? 0.493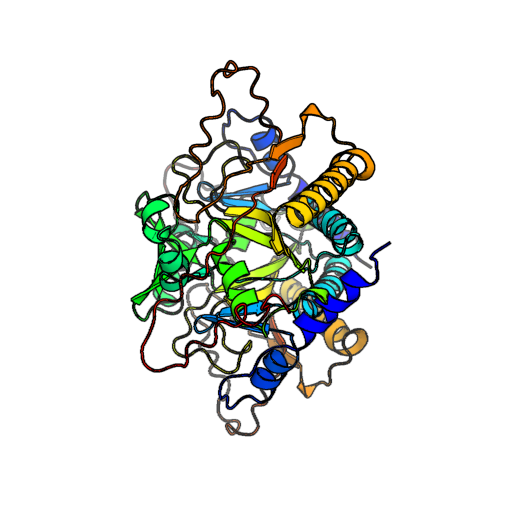 10.906 -13.047 1 97.44 98 LEU B C 1
ATOM 2850 O O . LEU B 1 98 ? -0.147 10.766 -12.008 1 97.44 98 LEU B O 1
ATOM 2854 N N . LYS B 1 99 ? 0.089 11.477 -14.102 1 97 99 LYS B N 1
ATOM 2855 C CA . LYS B 1 99 ? -1.254 12.047 -14.148 1 97 99 LYS B CA 1
ATOM 2856 C C . LYS B 1 99 ? -2.178 11.211 -15.031 1 97 99 LYS B C 1
ATOM 2858 O O . LYS B 1 99 ? -1.735 10.625 -16.016 1 97 99 LYS B O 1
ATOM 2863 N N . PHE B 1 100 ? -3.484 11.156 -14.633 1 97.19 100 PHE B N 1
ATOM 2864 C CA . PHE B 1 100 ? -4.453 10.406 -15.414 1 97.19 100 PHE B CA 1
ATOM 2865 C C . PHE B 1 100 ? -5.871 10.891 -15.141 1 97.19 100 PHE B C 1
ATOM 2867 O O . PHE B 1 100 ? -6.078 11.781 -14.312 1 97.19 100 PHE B O 1
ATOM 2874 N N . GLU B 1 101 ? -6.82 10.359 -15.891 1 96.56 101 GLU B N 1
ATOM 2875 C CA . GLU B 1 101 ? -8.234 10.688 -15.719 1 96.56 101 GLU B CA 1
ATOM 2876 C C . GLU B 1 101 ? -9.055 9.453 -15.359 1 96.56 101 GLU B C 1
ATOM 2878 O O . GLU B 1 101 ? -8.766 8.352 -15.836 1 96.56 101 GLU B O 1
ATOM 2883 N N . ASP B 1 102 ? -10.008 9.711 -14.508 1 94.88 102 ASP B N 1
ATOM 2884 C CA . ASP B 1 102 ? -10.938 8.617 -14.242 1 94.88 102 ASP B CA 1
ATOM 2885 C C . ASP B 1 102 ? -12.047 8.578 -15.289 1 94.88 102 ASP B C 1
ATOM 2887 O O . ASP B 1 102 ? -12.008 9.312 -16.281 1 94.88 102 ASP B O 1
ATOM 2891 N N . ARG B 1 103 ? -13.023 7.684 -15.039 1 94.12 103 ARG B N 1
ATOM 2892 C CA . ARG B 1 103 ? -14.07 7.453 -16.031 1 94.12 103 ARG B CA 1
ATOM 2893 C C . ARG B 1 103 ? -14.969 8.68 -16.188 1 94.12 103 ARG B C 1
ATOM 2895 O O . ARG B 1 103 ? -15.688 8.812 -17.172 1 94.12 103 ARG B O 1
ATOM 2902 N N . GLN B 1 104 ? -14.961 9.555 -15.258 1 93.44 104 GLN B N 1
ATOM 2903 C CA . GLN B 1 104 ? -15.742 10.789 -15.312 1 93.44 104 GLN B CA 1
ATOM 2904 C C . GLN B 1 104 ? -14.867 11.969 -15.734 1 93.44 104 GLN B C 1
ATOM 2906 O O . GLN B 1 104 ? -15.258 13.125 -15.562 1 93.44 104 GLN B O 1
ATOM 2911 N N . LYS B 1 105 ? -13.68 11.75 -16.062 1 95.19 105 LYS B N 1
ATOM 2912 C CA . LYS B 1 105 ? -12.719 12.703 -16.609 1 95.19 105 LYS B CA 1
ATOM 2913 C C . LYS B 1 105 ? -12.148 13.602 -15.523 1 95.19 105 LYS B C 1
ATOM 2915 O O . LYS B 1 105 ? -11.664 14.703 -15.805 1 95.19 105 LYS B O 1
ATOM 2920 N N . ALA B 1 106 ? -12.328 13.172 -14.344 1 95.56 106 ALA B N 1
ATOM 2921 C CA . ALA B 1 106 ? -11.641 13.875 -13.273 1 95.56 106 ALA B CA 1
ATOM 2922 C C . ALA B 1 106 ? -10.133 13.664 -13.352 1 95.56 106 ALA B C 1
ATOM 2924 O O . ALA B 1 106 ? -9.664 12.562 -13.625 1 95.56 106 ALA B O 1
ATOM 2925 N N . GLN B 1 107 ? -9.391 14.727 -13.125 1 97.5 107 GLN B N 1
ATOM 2926 C CA . GLN B 1 107 ? -7.934 14.656 -13.195 1 97.5 107 GLN B CA 1
ATOM 2927 C C . GLN B 1 107 ? -7.336 14.18 -11.875 1 97.5 107 GLN B C 1
ATOM 2929 O O . GLN B 1 107 ? -7.555 14.789 -10.828 1 97.5 107 GLN B O 1
ATOM 2934 N N . LEU B 1 108 ? -6.57 13.109 -11.984 1 97.75 108 LEU B N 1
ATOM 2935 C CA . LEU B 1 108 ? -5.973 12.453 -10.828 1 97.75 108 LEU B CA 1
ATOM 2936 C C . LEU B 1 108 ? -4.473 12.25 -11.031 1 97.75 108 LEU B C 1
ATOM 2938 O O . LEU B 1 108 ? -3.959 12.461 -12.133 1 97.75 108 LEU B O 1
ATOM 2942 N N . CYS B 1 109 ? -3.818 11.875 -9.984 1 98 109 CYS B N 1
ATOM 2943 C CA . CYS B 1 109 ? -2.402 11.539 -10.078 1 98 109 CYS B CA 1
ATOM 2944 C C . CYS B 1 109 ? -2.033 10.445 -9.086 1 98 109 CYS B C 1
ATOM 2946 O O . CYS B 1 109 ? -2.775 10.188 -8.133 1 98 109 CYS B O 1
ATOM 2948 N N . LEU B 1 110 ? -1.004 9.711 -9.398 1 98.19 110 LEU B N 1
ATOM 2949 C CA . LEU B 1 110 ? -0.303 8.93 -8.383 1 98.19 110 LEU B CA 1
ATOM 2950 C C . LEU B 1 110 ? 0.687 9.805 -7.617 1 98.19 110 LEU B C 1
ATOM 2952 O O . LEU B 1 110 ? 1.587 10.398 -8.211 1 98.19 110 LEU B O 1
ATOM 2956 N N . GLN B 1 111 ? 0.553 9.844 -6.348 1 97.62 111 GLN B N 1
ATOM 2957 C CA . GLN B 1 111 ? 1.202 10.891 -5.559 1 97.62 111 GLN B CA 1
ATOM 2958 C C . GLN B 1 111 ? 2.693 10.609 -5.398 1 97.62 111 GLN B C 1
ATOM 2960 O O . GLN B 1 111 ? 3.086 9.531 -4.941 1 97.62 111 GLN B O 1
ATOM 2965 N N . PRO B 1 112 ? 3.512 11.562 -5.723 1 96.31 112 PRO B N 1
ATOM 2966 C CA . PRO B 1 112 ? 4.957 11.414 -5.539 1 96.31 112 PRO B CA 1
ATOM 2967 C C . PRO B 1 112 ? 5.398 11.695 -4.102 1 96.31 112 PRO B C 1
ATOM 2969 O O . PRO B 1 112 ? 6.52 11.352 -3.721 1 96.31 112 PRO B O 1
ATOM 2972 N N . THR B 1 113 ? 4.609 12.398 -3.379 1 92.38 113 THR B N 1
ATOM 2973 C CA . THR B 1 113 ? 4.75 12.758 -1.974 1 92.38 113 THR B CA 1
ATOM 2974 C C . THR B 1 113 ? 3.383 12.984 -1.333 1 92.38 113 THR B C 1
ATOM 2976 O O . THR B 1 113 ? 2.352 12.844 -1.993 1 92.38 113 THR B O 1
ATOM 2979 N N . ALA B 1 114 ? 3.33 13.312 -0.051 1 94.19 114 ALA B N 1
ATOM 2980 C CA . ALA B 1 114 ? 2.008 13.359 0.567 1 94.19 114 ALA B CA 1
ATOM 2981 C C . ALA B 1 114 ? 1.835 14.633 1.396 1 94.19 114 ALA B C 1
ATOM 2983 O O . ALA B 1 114 ? 0.955 14.703 2.258 1 94.19 114 ALA B O 1
ATOM 2984 N N . GLU B 1 115 ? 2.633 15.664 1.218 1 88.19 115 GLU B N 1
ATOM 2985 C CA . GLU B 1 115 ? 2.496 16.906 1.971 1 88.19 115 GLU B CA 1
ATOM 2986 C C . GLU B 1 115 ? 1.108 17.516 1.782 1 88.19 115 GLU B C 1
ATOM 2988 O O . GLU B 1 115 ? 0.452 17.891 2.756 1 88.19 115 GLU B O 1
ATOM 2993 N N . GLU B 1 116 ? 0.699 17.625 0.506 1 89.56 116 GLU B N 1
ATOM 2994 C CA . GLU B 1 116 ? -0.586 18.234 0.19 1 89.56 116 GLU B CA 1
ATOM 2995 C C . GLU B 1 116 ? -1.738 17.484 0.837 1 89.56 116 GLU B C 1
ATOM 2997 O O . GLU B 1 116 ? -2.631 18.078 1.436 1 89.56 116 GLU B O 1
ATOM 3002 N N . MET B 1 117 ? -1.634 16.203 0.773 1 94.94 117 MET B N 1
ATOM 3003 C CA . MET B 1 117 ? -2.725 15.375 1.286 1 94.94 117 MET B CA 1
ATOM 3004 C C . MET B 1 117 ? -2.764 15.414 2.811 1 94.94 117 MET B C 1
ATOM 3006 O O . MET B 1 117 ? -3.84 15.492 3.404 1 94.94 117 MET B O 1
ATOM 3010 N N . CYS B 1 118 ? -1.625 15.336 3.443 1 93.38 118 CYS B N 1
ATOM 3011 C CA . CYS B 1 118 ? -1.582 15.359 4.902 1 93.38 118 CYS B CA 1
ATOM 3012 C C . CYS B 1 118 ? -2.115 16.672 5.441 1 93.38 118 CYS B C 1
ATOM 3014 O O . CYS B 1 118 ? -2.867 16.688 6.418 1 93.38 118 CYS B O 1
ATOM 3016 N N . THR B 1 119 ? -1.737 17.766 4.809 1 89.88 119 THR B N 1
ATOM 3017 C CA . THR B 1 119 ? -2.217 19.078 5.23 1 89.88 119 THR B CA 1
ATOM 3018 C C . THR B 1 119 ? -3.729 19.188 5.047 1 89.88 119 THR B C 1
ATOM 3020 O O . THR B 1 119 ? -4.426 19.719 5.918 1 89.88 119 THR B O 1
ATOM 3023 N N . ASP B 1 120 ? -4.168 18.734 3.973 1 90.19 120 ASP B N 1
ATOM 3024 C CA . ASP B 1 120 ? -5.605 18.734 3.723 1 90.19 120 ASP B CA 1
ATOM 3025 C C . ASP B 1 120 ? -6.344 17.891 4.766 1 90.19 120 ASP B C 1
ATOM 3027 O O . ASP B 1 120 ? -7.434 18.266 5.207 1 90.19 120 ASP B O 1
ATOM 3031 N N . LEU B 1 121 ? -5.77 16.719 5.078 1 92.31 121 LEU B N 1
ATOM 3032 C CA . LEU B 1 121 ? -6.34 15.844 6.094 1 92.31 121 LEU B CA 1
ATOM 3033 C C . LEU B 1 121 ? -6.512 16.578 7.418 1 92.31 121 LEU B C 1
ATOM 3035 O O . LEU B 1 121 ? -7.59 16.547 8.016 1 92.31 121 LEU B O 1
ATOM 3039 N N . ILE B 1 122 ? -5.516 17.281 7.863 1 88.62 122 ILE B N 1
ATOM 3040 C CA . ILE B 1 122 ? -5.535 18.016 9.125 1 88.62 122 ILE B CA 1
ATOM 3041 C C . ILE B 1 122 ? -6.551 19.141 9.039 1 88.62 122 ILE B C 1
ATOM 3043 O O . ILE B 1 122 ? -7.266 19.422 10.008 1 88.62 122 ILE B O 1
ATOM 3047 N N . ALA B 1 123 ? -6.637 19.75 7.859 1 87.12 123 ALA B N 1
ATOM 3048 C CA . ALA B 1 123 ? -7.535 20.891 7.672 1 87.12 123 ALA B CA 1
ATOM 3049 C C . ALA B 1 123 ? -8.992 20.453 7.758 1 87.12 123 ALA B C 1
ATOM 3051 O O . ALA B 1 123 ? -9.883 21.281 7.965 1 87.12 123 ALA B O 1
ATOM 3052 N N . GLN B 1 124 ? -9.273 19.219 7.551 1 87.94 124 GLN B N 1
ATOM 3053 C CA . GLN B 1 124 ? -10.641 18.719 7.586 1 87.94 124 GLN B CA 1
ATOM 3054 C C . GLN B 1 124 ? -11.109 18.5 9.023 1 87.94 124 GLN B C 1
ATOM 3056 O O . GLN B 1 124 ? -12.305 18.328 9.266 1 87.94 124 GLN B O 1
ATOM 3061 N N . LEU B 1 125 ? -10.172 18.453 9.914 1 89.31 125 LEU B N 1
ATOM 3062 C CA . LEU B 1 125 ? -10.5 18.219 11.32 1 89.31 125 LEU B CA 1
ATOM 3063 C C . LEU B 1 125 ? -10.781 19.531 12.039 1 89.31 125 LEU B C 1
ATOM 3065 O O . LEU B 1 125 ? -10.648 20.609 11.453 1 89.31 125 LEU B O 1
ATOM 3069 N N . SER B 1 126 ? -11.266 19.391 13.297 1 85.62 126 SER B N 1
ATOM 3070 C CA . SER B 1 126 ? -11.547 20.594 14.078 1 85.62 126 SER B CA 1
ATOM 3071 C C . SER B 1 126 ? -10.305 21.453 14.242 1 85.62 126 SER B C 1
ATOM 3073 O O . SER B 1 126 ? -9.18 20.953 14.164 1 85.62 126 SER B O 1
ATOM 3075 N N . PRO B 1 127 ? -10.453 22.688 14.414 1 85.38 127 PRO B N 1
ATOM 3076 C CA . PRO B 1 127 ? -9.289 23.562 14.586 1 85.38 127 PRO B CA 1
ATOM 3077 C C . PRO B 1 127 ? -8.391 23.141 15.734 1 85.38 127 PRO B C 1
ATOM 3079 O O . PRO B 1 127 ? -8.875 22.766 16.812 1 85.38 127 PRO B O 1
ATOM 3082 N N . LEU B 1 128 ? -7.145 23.219 15.453 1 84.31 128 LEU B N 1
ATOM 3083 C CA . LEU B 1 128 ? -6.145 22.797 16.438 1 84.31 128 LEU B CA 1
ATOM 3084 C C . LEU B 1 128 ? -5.969 23.859 17.516 1 84.31 128 LEU B C 1
ATOM 3086 O O . LEU B 1 128 ? -5.926 25.062 17.219 1 84.31 128 LEU B O 1
ATOM 3090 N N . LYS B 1 129 ? -5.855 23.422 18.719 1 86.69 129 LYS B N 1
ATOM 3091 C CA . LYS B 1 129 ? -5.496 24.266 19.844 1 86.69 129 LYS B CA 1
ATOM 3092 C C . LYS B 1 129 ? -4.008 24.172 20.156 1 86.69 129 LYS B C 1
ATOM 3094 O O . LYS B 1 129 ? -3.375 23.156 19.875 1 86.69 129 LYS B O 1
ATOM 3099 N N . LYS B 1 130 ? -3.467 25.172 20.812 1 86 130 LYS B N 1
ATOM 3100 C CA . LYS B 1 130 ? -2.049 25.219 21.156 1 86 130 LYS B CA 1
ATOM 3101 C C . LYS B 1 130 ? -1.645 24.016 21.984 1 86 130 LYS B C 1
ATOM 3103 O O . LYS B 1 130 ? -0.547 23.469 21.828 1 86 130 LYS B O 1
ATOM 3108 N N . SER B 1 131 ? -2.559 23.609 22.828 1 88.88 131 SER B N 1
ATOM 3109 C CA . SER B 1 131 ? -2.256 22.531 23.766 1 88.88 131 SER B CA 1
ATOM 3110 C C . SER B 1 131 ? -2.123 21.188 23.047 1 88.88 131 SER B C 1
ATOM 3112 O O . SER B 1 131 ? -1.596 20.219 23.609 1 88.88 131 SER B O 1
ATOM 3114 N N . GLN B 1 132 ? -2.553 21.172 21.828 1 88.62 132 GLN B N 1
ATOM 3115 C CA . GLN B 1 132 ? -2.547 19.922 21.078 1 88.62 132 GLN B CA 1
ATOM 3116 C C . GLN B 1 132 ? -1.301 19.812 20.203 1 88.62 132 GLN B C 1
ATOM 3118 O O . GLN B 1 132 ? -1.067 18.781 19.562 1 88.62 132 GLN B O 1
ATOM 3123 N N . LEU B 1 133 ? -0.476 20.859 20.25 1 87.56 133 LEU B N 1
ATOM 3124 C CA . LEU B 1 133 ? 0.706 20.906 19.406 1 87.56 133 LEU B CA 1
ATOM 3125 C C . LEU B 1 133 ? 1.949 20.469 20.172 1 87.56 133 LEU B C 1
ATOM 3127 O O . LEU B 1 133 ? 2.059 20.719 21.375 1 87.56 133 LEU B O 1
ATOM 3131 N N . PRO B 1 134 ? 2.789 19.781 19.516 1 88.75 134 PRO B N 1
ATOM 3132 C CA . PRO B 1 134 ? 2.793 19.484 18.078 1 88.75 134 PRO B CA 1
ATOM 3133 C C . PRO B 1 134 ? 1.973 18.234 17.734 1 88.75 134 PRO B C 1
ATOM 3135 O O . PRO B 1 134 ? 1.809 17.344 18.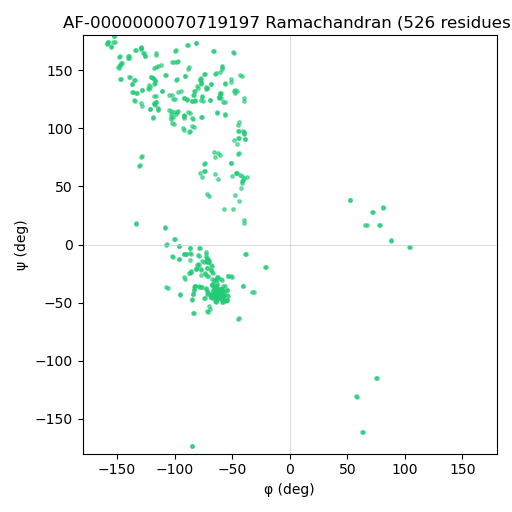562 1 88.75 134 PRO B O 1
ATOM 3138 N N . VAL B 1 135 ? 1.463 18.234 16.5 1 91.38 135 VAL B N 1
ATOM 3139 C CA . VAL B 1 135 ? 0.873 17.031 15.906 1 91.38 135 VAL B CA 1
ATOM 3140 C C . VAL B 1 135 ? 1.871 16.391 14.945 1 91.38 135 VAL B C 1
ATOM 3142 O O . VAL B 1 135 ? 2.434 17.062 14.078 1 91.38 135 VAL B O 1
ATOM 3145 N N . MET B 1 136 ? 2.139 15.141 15.164 1 93.5 136 MET B N 1
ATOM 3146 C CA . MET B 1 136 ? 3.057 14.391 14.312 1 93.5 136 MET B CA 1
ATOM 3147 C C . MET B 1 136 ? 2.363 13.188 13.688 1 93.5 136 MET B C 1
ATOM 3149 O O . MET B 1 136 ? 1.946 12.266 14.398 1 93.5 136 MET B O 1
ATOM 3153 N N . LEU B 1 137 ? 2.283 13.234 12.352 1 95.31 137 LEU B N 1
ATOM 3154 C CA . LEU B 1 137 ? 1.678 12.133 11.609 1 95.31 137 LEU B CA 1
ATOM 3155 C C . LEU B 1 137 ? 2.697 11.477 10.68 1 95.31 137 LEU B C 1
ATOM 3157 O O . LEU B 1 137 ? 3.52 12.164 10.07 1 95.31 137 LEU B O 1
ATOM 3161 N N . TYR B 1 138 ? 2.605 10.18 10.594 1 96.56 138 TYR B N 1
ATOM 3162 C CA . TYR B 1 138 ? 3.459 9.492 9.625 1 96.56 138 TYR B CA 1
ATOM 3163 C C . TYR B 1 138 ? 2.705 8.367 8.938 1 96.56 138 TYR B C 1
ATOM 3165 O O . TYR B 1 138 ? 1.654 7.93 9.414 1 96.56 138 TYR B O 1
ATOM 3173 N N . GLN B 1 139 ? 3.242 7.949 7.824 1 98.12 139 GLN B N 1
ATOM 3174 C CA . GLN B 1 139 ? 2.723 6.793 7.102 1 98.12 139 GLN B CA 1
ATOM 3175 C C . GLN B 1 139 ? 3.848 6.02 6.414 1 98.12 139 GLN B C 1
ATOM 3177 O O . GLN B 1 139 ? 4.934 6.562 6.195 1 98.12 139 GLN B O 1
ATOM 3182 N N . ILE B 1 140 ? 3.568 4.812 6.195 1 97.56 140 ILE B N 1
ATOM 3183 C CA . ILE B 1 140 ? 4.387 3.979 5.316 1 97.56 140 ILE B CA 1
ATOM 3184 C C . ILE B 1 140 ? 3.549 3.498 4.137 1 97.56 140 ILE B C 1
ATOM 3186 O O . ILE B 1 140 ? 2.615 2.709 4.309 1 97.56 140 ILE B O 1
ATOM 3190 N N . GLY B 1 141 ? 3.814 4 2.984 1 96.38 141 GLY B N 1
ATOM 3191 C CA . GLY B 1 141 ? 3.014 3.67 1.818 1 96.38 141 GLY B CA 1
ATOM 3192 C C . GLY B 1 141 ? 3.74 3.908 0.508 1 96.38 141 GLY B C 1
ATOM 3193 O O . GLY B 1 141 ? 4.828 4.484 0.492 1 96.38 141 GLY B O 1
ATOM 3194 N N . GLU B 1 142 ? 3.17 3.531 -0.547 1 97.06 142 GLU B N 1
ATOM 3195 C CA . GLU B 1 142 ? 3.791 3.615 -1.865 1 97.06 142 GLU B CA 1
ATOM 3196 C C . GLU B 1 142 ? 3.736 5.039 -2.412 1 97.06 142 GLU B C 1
ATOM 3198 O O . GLU B 1 142 ? 2.75 5.75 -2.209 1 97.06 142 GLU B O 1
ATOM 3203 N N . LYS B 1 143 ? 4.754 5.414 -3.068 1 96.88 143 LYS B N 1
ATOM 3204 C CA . LYS B 1 143 ? 4.844 6.645 -3.846 1 96.88 143 LYS B CA 1
ATOM 3205 C C . LYS B 1 143 ? 5.258 6.359 -5.285 1 96.88 143 LYS B C 1
ATOM 3207 O O . LYS B 1 143 ? 5.785 5.285 -5.582 1 96.88 143 LYS B O 1
ATOM 3212 N N . PHE B 1 144 ? 5.004 7.348 -6.121 1 97.62 144 PHE B N 1
ATOM 3213 C CA . PHE B 1 144 ? 5.234 7.145 -7.547 1 97.62 144 PHE B CA 1
ATOM 3214 C C . PHE B 1 144 ? 5.914 8.359 -8.164 1 97.62 144 PHE B C 1
ATOM 3216 O O . PHE B 1 144 ? 5.5 9.5 -7.922 1 97.62 144 PHE B O 1
ATOM 3223 N N . ARG B 1 145 ? 6.859 8.141 -8.844 1 95.94 145 ARG B N 1
ATOM 3224 C CA . ARG B 1 145 ? 7.527 9.133 -9.68 1 95.94 145 ARG B CA 1
ATOM 3225 C C . ARG B 1 145 ? 7.82 8.578 -11.07 1 95.94 145 ARG B C 1
ATOM 3227 O O . ARG B 1 145 ? 8.445 7.52 -11.195 1 95.94 145 ARG B O 1
ATOM 3234 N N . ASP B 1 146 ? 7.309 9.281 -12 1 96.38 146 ASP B N 1
ATOM 3235 C CA . ASP B 1 146 ? 7.461 8.82 -13.375 1 96.38 146 ASP B CA 1
ATOM 3236 C C . ASP B 1 146 ? 8.891 9.023 -13.875 1 96.38 146 ASP B C 1
ATOM 3238 O O . ASP B 1 146 ? 9.125 9.797 -14.805 1 96.38 146 ASP B O 1
ATOM 3242 N N . GLU B 1 147 ? 9.773 8.242 -13.328 1 92.38 147 GLU B N 1
ATOM 3243 C CA . GLU B 1 147 ? 11.203 8.289 -13.641 1 92.38 147 GLU B CA 1
ATOM 3244 C C . GLU B 1 147 ? 11.453 8 -15.117 1 92.38 147 GLU B C 1
ATOM 3246 O O . GLU B 1 147 ? 10.977 7 -15.648 1 92.38 147 GLU B O 1
ATOM 3251 N N . MET B 1 148 ? 12.242 8.859 -15.734 1 90.38 148 MET B N 1
ATOM 3252 C CA . MET B 1 148 ? 12.516 8.727 -17.156 1 90.38 148 MET B CA 1
ATOM 3253 C C . MET B 1 148 ? 13.359 7.484 -17.438 1 90.38 148 MET B C 1
ATOM 3255 O O . MET B 1 148 ? 13.094 6.746 -18.375 1 90.38 148 MET B O 1
ATOM 3259 N N . ASN B 1 149 ? 14.398 7.281 -16.625 1 90.56 149 ASN B N 1
ATOM 3260 C CA . ASN B 1 149 ? 15.312 6.156 -16.797 1 90.56 149 ASN B CA 1
ATOM 3261 C C . ASN B 1 149 ? 15.5 5.387 -15.492 1 90.56 149 ASN B C 1
ATOM 3263 O O . ASN B 1 149 ? 16.547 5.48 -14.859 1 90.56 149 ASN B O 1
ATOM 3267 N N . PRO B 1 150 ? 14.453 4.617 -15.188 1 91.19 150 PRO B N 1
ATOM 3268 C CA . PRO B 1 150 ? 14.641 3.816 -13.977 1 91.19 150 PRO B CA 1
ATOM 3269 C C . PRO B 1 150 ? 15.82 2.854 -14.078 1 91.19 150 PRO B C 1
ATOM 3271 O O . PRO B 1 150 ? 15.969 2.152 -15.078 1 91.19 150 PRO B O 1
ATOM 3274 N N . ARG B 1 151 ? 16.672 2.904 -13.07 1 86.38 151 ARG B N 1
ATOM 3275 C CA . ARG B 1 151 ? 17.891 2.098 -13.062 1 86.38 151 ARG B CA 1
ATOM 3276 C C . ARG B 1 151 ? 18.266 1.695 -11.641 1 86.38 151 ARG B C 1
ATOM 3278 O O . ARG B 1 151 ? 17.656 2.156 -10.672 1 86.38 151 ARG B O 1
ATOM 3285 N N . PHE B 1 152 ? 19.094 0.705 -11.531 1 84.94 152 PHE B N 1
ATOM 3286 C CA . PHE B 1 152 ? 19.75 0.298 -10.289 1 84.94 152 PHE B CA 1
ATOM 3287 C C . PHE B 1 152 ? 18.75 -0.356 -9.344 1 84.94 152 PHE B C 1
ATOM 3289 O O . PHE B 1 152 ? 18.859 -0.214 -8.125 1 84.94 152 PHE B O 1
ATOM 3296 N N . GLY B 1 153 ? 17.75 -0.935 -9.898 1 88.44 153 GLY B N 1
ATOM 3297 C CA . GLY B 1 153 ? 16.828 -1.7 -9.07 1 88.44 153 GLY B CA 1
ATOM 3298 C C . GLY B 1 153 ? 15.898 -0.828 -8.25 1 88.44 153 GLY B C 1
ATOM 3299 O O . GLY B 1 153 ? 15.203 0.033 -8.797 1 88.44 153 GLY B O 1
ATOM 3300 N N . LEU B 1 154 ? 16.062 -0.909 -6.969 1 88.88 154 LEU B N 1
ATOM 3301 C CA . LEU B 1 154 ? 15.133 -0.245 -6.059 1 88.88 154 LEU B CA 1
ATOM 3302 C C . LEU B 1 154 ? 15.555 1.199 -5.809 1 88.88 154 LEU B C 1
ATOM 3304 O O . LEU B 1 154 ? 14.797 1.98 -5.23 1 88.88 154 LEU B O 1
ATOM 3308 N N . MET B 1 155 ? 16.641 1.602 -6.344 1 86.06 155 MET B N 1
ATOM 3309 C CA . MET B 1 155 ? 17.172 2.922 -6.031 1 86.06 155 MET B CA 1
ATOM 3310 C C . MET B 1 155 ? 16.5 3.998 -6.879 1 86.06 155 MET B C 1
ATOM 3312 O O . MET B 1 155 ? 16.328 5.129 -6.426 1 86.06 155 MET B O 1
ATOM 3316 N N . ARG B 1 156 ? 16.203 3.674 -8.094 1 89.56 156 ARG B N 1
ATOM 3317 C CA . ARG B 1 156 ? 15.5 4.586 -8.992 1 89.56 156 ARG B CA 1
ATOM 3318 C C . ARG B 1 156 ? 14.312 3.902 -9.656 1 89.56 156 ARG B C 1
ATOM 3320 O O . ARG B 1 156 ? 14.305 3.697 -10.875 1 89.56 156 ARG B O 1
ATOM 3327 N N . ALA B 1 157 ? 13.383 3.627 -8.867 1 94.88 157 ALA B N 1
ATOM 3328 C CA . ALA B 1 157 ? 12.172 2.961 -9.32 1 94.88 157 ALA B CA 1
ATOM 3329 C C . ALA B 1 157 ? 11.039 3.967 -9.531 1 94.88 157 ALA B C 1
ATOM 3331 O O . ALA B 1 157 ? 11.148 5.125 -9.125 1 94.88 157 ALA B O 1
ATOM 3332 N N . ARG B 1 158 ? 10.023 3.572 -10.172 1 97.19 158 ARG B N 1
ATOM 3333 C CA . ARG B 1 158 ? 8.859 4.414 -10.406 1 97.19 158 ARG B CA 1
ATOM 3334 C C . ARG B 1 158 ? 7.832 4.246 -9.289 1 97.19 158 ARG B C 1
ATOM 3336 O O . ARG B 1 158 ? 7 5.125 -9.07 1 97.19 158 ARG B O 1
ATOM 3343 N N . GLN B 1 159 ? 7.781 3.111 -8.695 1 97.31 159 GLN B N 1
ATOM 3344 C CA . GLN B 1 159 ? 7.051 2.809 -7.469 1 97.31 159 GLN B CA 1
ATOM 3345 C C . GLN B 1 159 ? 8.008 2.414 -6.344 1 97.31 159 GLN B C 1
ATOM 3347 O O . GLN B 1 159 ? 8.867 1.55 -6.523 1 97.31 159 GLN B O 1
ATOM 3352 N N . PHE B 1 160 ? 7.863 3.084 -5.23 1 95.12 160 PHE B N 1
ATOM 3353 C CA . PHE B 1 160 ? 8.734 2.76 -4.105 1 95.12 160 PHE B CA 1
ATOM 3354 C C . PHE B 1 160 ? 8.016 2.996 -2.781 1 95.12 160 PHE B C 1
ATOM 3356 O O . PHE B 1 160 ? 7.094 3.812 -2.705 1 95.12 160 PHE B O 1
ATOM 3363 N N . LEU B 1 161 ? 8.398 2.281 -1.799 1 95.38 161 LEU B N 1
ATOM 3364 C CA . LEU B 1 161 ? 7.855 2.426 -0.453 1 95.38 161 LEU B CA 1
ATOM 3365 C C . LEU B 1 161 ? 8.555 3.557 0.296 1 95.38 161 LEU B C 1
ATOM 3367 O O . LEU B 1 161 ? 9.789 3.615 0.329 1 95.38 161 LEU B O 1
ATOM 3371 N N . MET B 1 162 ? 7.758 4.457 0.854 1 94.5 162 MET B N 1
ATOM 3372 C CA . MET B 1 162 ? 8.305 5.598 1.586 1 94.5 162 MET B CA 1
ATOM 3373 C C . MET B 1 162 ? 7.68 5.703 2.973 1 94.5 162 MET B C 1
ATOM 3375 O O . MET B 1 162 ? 6.473 5.52 3.131 1 94.5 162 MET B O 1
ATOM 3379 N N . LYS B 1 163 ? 8.5 5.875 3.93 1 94.62 163 LYS B N 1
ATOM 3380 C CA . LYS B 1 163 ? 8.023 6.391 5.207 1 94.62 163 LYS B CA 1
ATOM 3381 C C . LYS B 1 163 ? 8.117 7.914 5.262 1 94.62 163 LYS B C 1
ATOM 3383 O O . LYS B 1 163 ? 9.219 8.469 5.223 1 94.62 163 LYS B O 1
ATOM 3388 N N . ASP B 1 164 ? 7.039 8.539 5.254 1 92.5 164 ASP B N 1
ATOM 3389 C CA . ASP B 1 164 ? 7.047 10 5.371 1 92.5 164 ASP B CA 1
ATOM 3390 C C . ASP B 1 164 ? 6.344 10.445 6.652 1 92.5 164 ASP B C 1
ATOM 3392 O O . ASP B 1 164 ? 5.477 9.742 7.172 1 92.5 164 ASP B O 1
ATOM 3396 N N . MET B 1 165 ? 6.75 11.578 7.129 1 92.69 165 MET B N 1
ATOM 3397 C CA . MET B 1 165 ? 6.199 12.164 8.344 1 92.69 165 MET B CA 1
ATOM 3398 C C . MET B 1 165 ? 6.02 13.672 8.195 1 92.69 165 MET B C 1
ATOM 3400 O O . MET B 1 165 ? 6.852 14.336 7.586 1 92.69 165 MET B O 1
ATOM 3404 N N . TYR B 1 166 ? 4.969 14.141 8.789 1 89 166 TYR B N 1
ATOM 3405 C CA . TYR B 1 166 ? 4.625 15.555 8.789 1 89 166 TYR B CA 1
ATOM 3406 C C . TYR B 1 166 ? 4.258 16.031 10.188 1 89 166 TYR B C 1
ATOM 3408 O O . TYR B 1 166 ? 3.488 15.367 10.891 1 89 166 TYR B O 1
ATOM 3416 N N . SER B 1 167 ? 4.871 17.125 10.586 1 89.06 167 SER B N 1
ATOM 3417 C CA . SER B 1 167 ? 4.562 17.688 11.898 1 89.06 167 SER B CA 1
ATOM 3418 C C . SER B 1 167 ? 4.027 19.109 11.797 1 89.06 167 SER B C 1
ATOM 3420 O O . SER B 1 167 ? 4.41 19.859 10.898 1 89.06 167 SER B O 1
ATOM 3422 N N . PHE B 1 168 ? 3.129 19.391 12.656 1 86.38 168 PHE B N 1
ATOM 3423 C CA . PHE B 1 168 ? 2.533 20.719 12.812 1 86.38 168 PHE B CA 1
ATOM 3424 C C . PHE B 1 168 ? 2.854 21.297 14.18 1 86.38 168 PHE B C 1
ATOM 3426 O O . PHE B 1 168 ? 2.57 20.672 15.211 1 86.38 168 PHE B O 1
ATOM 3433 N N . ALA B 1 169 ? 3.469 22.453 14.156 1 84.81 169 ALA B N 1
ATOM 3434 C CA . ALA B 1 169 ? 3.928 23.062 15.406 1 84.81 169 ALA B CA 1
ATOM 3435 C C . ALA B 1 169 ? 3.422 24.5 15.531 1 84.81 169 ALA B C 1
ATOM 3437 O O . ALA B 1 169 ? 2.977 25.094 14.555 1 84.81 169 ALA B O 1
ATOM 3438 N N . LEU B 1 170 ? 3.555 24.953 16.781 1 82.75 170 LEU B N 1
ATOM 3439 C CA . LEU B 1 170 ? 3.033 26.266 17.125 1 82.75 170 LEU B CA 1
ATOM 3440 C C . LEU B 1 170 ? 3.838 27.359 16.438 1 82.75 170 LEU B C 1
ATOM 3442 O O . LEU B 1 170 ? 3.273 28.359 15.977 1 82.75 170 LEU B O 1
ATOM 3446 N N . ASP B 1 171 ? 5.145 27.219 16.422 1 80.06 171 ASP B N 1
ATOM 3447 C CA . ASP B 1 171 ? 6.055 28.234 15.883 1 80.06 171 ASP B CA 1
ATOM 3448 C C . ASP B 1 171 ? 7.352 27.594 15.398 1 80.06 171 ASP B C 1
ATOM 3450 O O . ASP B 1 171 ? 7.516 26.375 15.469 1 80.06 171 ASP B O 1
ATOM 3454 N N . SER B 1 172 ? 8.172 28.422 14.789 1 78.62 172 SER B N 1
ATOM 3455 C CA . SER B 1 172 ? 9.422 27.938 14.195 1 78.62 172 SER B CA 1
ATOM 3456 C C . SER B 1 172 ? 10.305 27.266 15.242 1 78.62 172 SER B C 1
ATOM 3458 O O . SER B 1 172 ? 10.953 26.25 14.961 1 78.62 172 SER B O 1
ATOM 3460 N N . GLU B 1 173 ? 10.336 27.812 16.453 1 81.44 173 GLU B N 1
ATOM 3461 C CA . GLU B 1 173 ? 11.164 27.25 17.5 1 81.44 173 GLU B CA 1
ATOM 3462 C C . GLU B 1 173 ? 10.703 25.844 17.875 1 81.44 173 GLU B C 1
ATOM 3464 O O . GLU B 1 173 ? 11.508 24.906 17.969 1 81.44 173 GLU B O 1
ATOM 3469 N N . SER B 1 174 ? 9.391 25.734 18.094 1 83.12 174 SER B N 1
ATOM 3470 C CA . SER B 1 174 ? 8.836 24.422 18.422 1 83.12 174 SER B CA 1
ATOM 3471 C C . SER B 1 174 ? 9.031 23.438 17.281 1 83.12 174 SER B C 1
ATOM 3473 O O . SER B 1 174 ? 9.234 22.234 17.516 1 83.12 174 SER B O 1
ATOM 3475 N N . SER B 1 175 ? 8.977 23.922 16.078 1 83 175 SER B N 1
ATOM 3476 C CA . SER B 1 175 ? 9.203 23.078 14.906 1 83 175 SER B CA 1
ATOM 3477 C C . SER B 1 175 ? 10.633 22.547 14.883 1 83 175 SER B C 1
ATOM 3479 O O . SER B 1 175 ? 10.859 21.391 14.531 1 83 175 SER B O 1
ATOM 3481 N N . GLN B 1 176 ? 11.555 23.359 15.203 1 80.94 176 GLN B N 1
ATOM 3482 C CA . GLN B 1 176 ? 12.961 22.953 15.25 1 80.94 176 GLN B CA 1
ATOM 3483 C C . GLN B 1 176 ? 13.188 21.891 16.328 1 80.94 176 GLN B C 1
ATOM 3485 O O . GLN B 1 176 ? 13.969 20.969 16.141 1 80.94 176 GLN B O 1
ATOM 3490 N N . LYS B 1 177 ? 12.547 22.078 17.438 1 84.31 177 LYS B N 1
ATOM 3491 C CA . LYS B 1 177 ? 12.648 21.078 18.5 1 84.31 177 LYS B CA 1
ATOM 3492 C C . LYS B 1 177 ? 12.133 19.719 18.047 1 84.31 177 LYS B C 1
ATOM 3494 O O . LYS B 1 177 ? 12.758 18.703 18.297 1 84.31 177 LYS B O 1
ATOM 3499 N N . THR B 1 178 ? 10.977 19.797 17.375 1 84.75 178 THR B N 1
ATOM 3500 C CA . THR B 1 178 ? 10.414 18.562 16.828 1 84.75 178 THR B CA 1
ATOM 3501 C C . THR B 1 178 ? 11.367 17.922 15.828 1 84.75 178 THR B C 1
ATOM 3503 O O . THR B 1 178 ? 11.562 16.719 15.836 1 84.75 178 THR B O 1
ATOM 3506 N N . TYR B 1 179 ? 11.961 18.734 14.969 1 81.19 179 TYR B N 1
ATOM 3507 C CA . TYR B 1 179 ? 12.938 18.281 13.992 1 81.19 179 TYR B CA 1
ATOM 3508 C C . TYR B 1 179 ? 14.078 17.531 14.664 1 81.19 179 TYR B C 1
ATOM 3510 O O . TYR B 1 179 ? 14.453 16.438 14.234 1 81.19 179 TYR B O 1
ATOM 3518 N N . HIS B 1 180 ? 14.594 18.078 15.68 1 82.56 180 HIS B N 1
ATOM 3519 C CA . HIS B 1 180 ? 15.711 17.469 16.391 1 82.56 180 HIS B CA 1
ATOM 3520 C C . HIS B 1 180 ? 15.297 16.156 17.047 1 82.56 180 HIS B C 1
ATOM 3522 O O . HIS B 1 180 ? 16.047 15.172 17.016 1 82.56 180 HIS B O 1
ATOM 3528 N N . ASN B 1 181 ? 14.164 16.172 17.656 1 86.31 181 ASN B N 1
ATOM 3529 C CA . ASN B 1 181 ? 13.664 14.945 18.266 1 86.31 181 ASN B CA 1
ATOM 3530 C C . ASN B 1 181 ? 13.539 13.812 17.25 1 86.31 181 ASN B C 1
ATOM 3532 O O . ASN B 1 181 ? 13.945 12.68 17.516 1 86.31 181 ASN B O 1
ATOM 3536 N N . ILE B 1 182 ? 13.023 14.133 16.078 1 86.81 182 ILE B N 1
ATOM 3537 C CA . ILE B 1 182 ? 12.797 13.125 15.047 1 86.81 182 ILE B CA 1
ATOM 3538 C C . ILE B 1 182 ? 14.141 12.695 14.453 1 86.81 182 ILE B C 1
ATOM 3540 O O . ILE B 1 182 ? 14.328 11.516 14.125 1 86.81 182 ILE B O 1
ATOM 3544 N N . SER B 1 183 ? 15.031 13.633 14.297 1 83.31 183 SER B N 1
ATOM 3545 C CA . SER B 1 183 ? 16.375 13.281 13.859 1 83.31 183 SER B CA 1
ATOM 3546 C C . SER B 1 183 ? 17.016 12.266 14.797 1 83.31 183 SER B C 1
ATOM 3548 O O . SER B 1 183 ? 17.688 11.328 14.352 1 83.31 183 SER B O 1
ATOM 3550 N N . ASN B 1 184 ? 16.797 12.453 16.078 1 85.25 184 ASN B N 1
ATOM 3551 C CA . ASN B 1 184 ? 17.328 11.516 17.062 1 85.25 184 ASN B CA 1
ATOM 3552 C C . ASN B 1 184 ? 16.688 10.133 16.906 1 85.25 184 ASN B C 1
ATOM 3554 O O . ASN B 1 184 ? 17.344 9.117 17.141 1 85.25 184 ASN B O 1
ATOM 3558 N N . VAL B 1 185 ? 15.414 10.109 16.594 1 88.31 185 VAL B N 1
ATOM 3559 C CA . VAL B 1 185 ? 14.727 8.836 16.375 1 88.31 185 VAL B CA 1
ATOM 3560 C C . VAL B 1 185 ? 15.383 8.094 15.211 1 88.31 185 VAL B C 1
ATOM 3562 O O . VAL B 1 185 ? 15.648 6.895 15.305 1 88.31 185 VAL B O 1
ATOM 3565 N N . TYR B 1 186 ? 15.703 8.805 14.102 1 85.88 186 TYR B N 1
ATOM 3566 C CA . TYR B 1 186 ? 16.359 8.188 12.953 1 85.88 186 TYR B CA 1
ATOM 3567 C C . TYR B 1 186 ? 17.75 7.684 13.328 1 85.88 186 TYR B C 1
ATOM 3569 O O . TYR B 1 186 ? 18.188 6.621 12.867 1 85.88 186 TYR B O 1
ATOM 3577 N N . ASP B 1 187 ? 18.406 8.422 14.156 1 82.69 187 ASP B N 1
ATOM 3578 C CA . ASP B 1 187 ? 19.719 7.992 14.617 1 82.69 187 ASP B CA 1
ATOM 3579 C C . ASP B 1 187 ? 19.641 6.664 15.367 1 82.69 187 ASP B C 1
ATOM 3581 O O . ASP B 1 187 ? 20.484 5.789 15.18 1 82.69 187 ASP B O 1
ATOM 3585 N N . ARG B 1 188 ? 18.688 6.531 16.188 1 86.5 188 ARG B N 1
ATOM 3586 C CA . ARG B 1 188 ? 18.5 5.293 16.938 1 86.5 188 ARG B CA 1
ATOM 3587 C C . ARG B 1 188 ? 18.172 4.133 16.016 1 86.5 188 ARG B C 1
ATOM 3589 O O . ARG B 1 188 ? 18.703 3.031 16.172 1 86.5 188 ARG B O 1
ATOM 3596 N N . ILE B 1 189 ? 17.297 4.43 15.016 1 87.12 189 ILE B N 1
ATOM 3597 C CA . ILE B 1 189 ? 16.875 3.389 14.086 1 87.12 189 ILE B CA 1
ATOM 3598 C C . ILE B 1 189 ? 18.078 2.896 13.281 1 87.12 189 ILE B C 1
ATOM 3600 O O . ILE B 1 189 ? 18.344 1.695 13.227 1 87.12 189 ILE B O 1
ATOM 3604 N N . PHE B 1 190 ? 18.828 3.781 12.734 1 82.56 190 PHE B N 1
ATOM 3605 C CA . PHE B 1 190 ? 19.906 3.41 11.836 1 82.56 190 PHE B CA 1
ATOM 3606 C C . PHE B 1 190 ? 21.125 2.924 12.617 1 82.56 190 PHE B C 1
ATOM 3608 O O . PHE B 1 190 ? 21.828 2.014 12.18 1 82.56 190 PHE B O 1
ATOM 3615 N N . GLY B 1 191 ? 21.375 3.496 13.734 1 81.31 191 GLY B N 1
ATOM 3616 C CA . GLY B 1 191 ? 22.547 3.168 14.531 1 81.31 191 GLY B CA 1
ATOM 3617 C C . GLY B 1 191 ? 22.344 1.952 15.414 1 81.31 191 GLY B C 1
ATOM 3618 O O . GLY B 1 191 ? 23.016 0.932 15.234 1 81.31 191 GLY B O 1
ATOM 3619 N N . GLU B 1 192 ? 21.406 2.027 16.25 1 79.75 192 GLU B N 1
ATOM 3620 C CA . GLU B 1 192 ? 21.25 1.015 17.281 1 79.75 192 GLU B CA 1
ATOM 3621 C C . GLU B 1 192 ? 20.469 -0.196 16.766 1 79.75 192 GLU B C 1
ATOM 3623 O O . GLU B 1 192 ? 20.891 -1.338 16.969 1 79.75 192 GLU B O 1
ATOM 3628 N N . GLN B 1 193 ? 19.484 0.072 16.078 1 83.12 193 GLN B N 1
ATOM 3629 C CA . GLN B 1 193 ? 18.609 -1.037 15.719 1 83.12 193 GLN B CA 1
ATOM 3630 C C . GLN B 1 193 ? 19.109 -1.751 14.469 1 83.12 193 GLN B C 1
ATOM 3632 O O . GLN B 1 193 ? 19.172 -2.982 14.43 1 83.12 193 GLN B O 1
ATOM 3637 N N . LEU B 1 194 ? 19.484 -0.973 13.391 1 83.25 194 LEU B N 1
ATOM 3638 C CA . LEU B 1 194 ? 19.875 -1.581 12.125 1 83.25 194 LEU B CA 1
ATOM 3639 C C . LEU B 1 194 ? 21.391 -1.7 12.031 1 83.25 194 LEU B C 1
ATOM 3641 O O . LEU B 1 194 ? 21.906 -2.428 11.18 1 83.25 194 LEU B O 1
ATOM 3645 N N . GLN B 1 195 ? 22.094 -1.004 12.969 1 78.75 195 GLN B N 1
ATOM 3646 C CA . GLN B 1 195 ? 23.562 -1.034 13.047 1 78.75 195 GLN B CA 1
ATOM 3647 C C . GLN B 1 195 ? 24.188 -0.7 11.703 1 78.75 195 GLN B C 1
ATOM 3649 O O . GLN B 1 195 ? 25.078 -1.413 11.234 1 78.75 195 GLN B O 1
ATOM 3654 N N . LEU B 1 196 ? 23.516 0.249 11.062 1 69.69 196 LEU B N 1
ATOM 3655 C CA . LEU B 1 196 ? 24.078 0.715 9.805 1 69.69 196 LEU B CA 1
ATOM 3656 C C . LEU B 1 196 ? 25.203 1.719 10.039 1 69.69 196 LEU B C 1
ATOM 3658 O O . LEU B 1 196 ? 25.141 2.521 10.977 1 69.69 196 LEU B O 1
ATOM 3662 N N . ALA B 1 197 ? 26.25 1.523 9.289 1 62.31 197 ALA B N 1
ATOM 3663 C CA . ALA B 1 197 ? 27.391 2.436 9.398 1 62.31 197 ALA B CA 1
ATOM 3664 C C . ALA B 1 197 ? 27.016 3.842 8.945 1 62.31 197 ALA B C 1
ATOM 3666 O O . ALA B 1 197 ? 26.078 4.016 8.148 1 62.31 197 ALA B O 1
ATOM 3667 N N . ASP B 1 198 ? 27.531 4.832 9.484 1 58.16 198 ASP B N 1
ATOM 3668 C CA . ASP B 1 198 ? 27.25 6.242 9.266 1 58.16 198 ASP B CA 1
ATOM 3669 C C . ASP B 1 198 ? 27.266 6.586 7.781 1 58.16 198 ASP B C 1
ATOM 3671 O O . ASP B 1 198 ? 26.547 7.492 7.336 1 58.16 198 ASP B O 1
ATOM 3675 N N . ASP B 1 199 ? 27.984 5.883 7.039 1 52.47 199 ASP B N 1
ATOM 3676 C CA . ASP B 1 199 ? 28.141 6.191 5.621 1 52.47 199 ASP B CA 1
ATOM 3677 C C . ASP B 1 199 ? 26.938 5.719 4.812 1 52.47 199 ASP B C 1
ATOM 3679 O O . ASP B 1 199 ? 26.781 6.082 3.645 1 52.47 199 ASP B O 1
ATOM 3683 N N . LEU B 1 200 ? 26.062 5.086 5.562 1 52.81 200 LEU B N 1
ATOM 3684 C CA . LEU B 1 200 ? 24.938 4.508 4.832 1 52.81 200 LEU B CA 1
ATOM 3685 C C . LEU B 1 200 ? 23.688 5.383 4.969 1 52.81 200 LEU B C 1
ATOM 3687 O O . LEU B 1 200 ? 22.703 5.168 4.27 1 52.81 200 LEU B O 1
ATOM 3691 N N . ILE B 1 201 ? 23.766 6.355 5.883 1 52.09 201 ILE B N 1
ATOM 3692 C CA . ILE B 1 201 ? 22.609 7.199 6.168 1 52.09 201 ILE B CA 1
ATOM 3693 C C . ILE B 1 201 ? 22.906 8.641 5.746 1 52.09 201 ILE B C 1
ATOM 3695 O O . ILE B 1 201 ? 23.953 9.188 6.078 1 52.09 201 ILE B O 1
ATOM 3699 N N . LYS B 1 202 ? 22.172 9.203 4.734 1 49.84 202 LYS B N 1
ATOM 3700 C CA . LYS B 1 202 ? 22.281 10.633 4.441 1 49.84 202 LYS B CA 1
ATOM 3701 C C . LYS B 1 202 ? 21.109 11.406 5.031 1 49.84 202 LYS B C 1
ATOM 3703 O O . LYS B 1 202 ? 19.953 11.031 4.828 1 49.84 202 LYS B O 1
ATOM 3708 N N . SER B 1 203 ? 21.375 12.047 6.062 1 47 203 SER B N 1
ATOM 3709 C CA . SER B 1 203 ? 20.375 12.969 6.598 1 47 203 SER B CA 1
ATOM 3710 C C . SER B 1 203 ? 20.438 14.32 5.902 1 47 203 SER B C 1
ATOM 3712 O O . SER B 1 203 ? 21.531 14.82 5.617 1 47 203 SER B O 1
ATOM 3714 N N . TRP B 1 204 ? 19.438 14.688 5.031 1 42.34 204 TRP B N 1
ATOM 3715 C CA . TRP B 1 204 ? 19.422 16.031 4.48 1 42.34 204 TRP B CA 1
ATOM 3716 C C . TRP B 1 204 ? 18.375 16.891 5.188 1 42.34 204 TRP B C 1
ATOM 3718 O O . TRP B 1 204 ? 17.266 16.453 5.441 1 42.34 204 TRP B O 1
ATOM 3728 N N . ALA B 1 205 ? 18.797 17.781 5.957 1 41.16 205 ALA B N 1
ATOM 3729 C CA . ALA B 1 205 ? 17.875 18.781 6.492 1 41.16 205 ALA B CA 1
ATOM 3730 C C . ALA B 1 205 ? 17.672 19.922 5.504 1 41.16 205 ALA B C 1
ATOM 3732 O O . ALA B 1 205 ? 18.641 20.469 4.961 1 41.16 205 ALA B O 1
ATOM 3733 N N . VAL B 1 206 ? 16.609 19.969 4.766 1 40.47 206 VAL B N 1
ATOM 3734 C CA . VAL B 1 206 ? 16.297 21.141 3.943 1 40.47 206 VAL B CA 1
ATOM 3735 C C . VAL B 1 206 ? 15.414 22.109 4.73 1 40.47 206 VAL B C 1
ATOM 3737 O O . VAL B 1 206 ? 14.359 21.734 5.238 1 40.47 206 VAL B O 1
ATOM 3740 N N . TYR B 1 207 ? 16.016 23.062 5.266 1 35.38 207 TYR B N 1
ATOM 3741 C CA . TYR B 1 207 ? 15.25 24.141 5.887 1 35.38 207 TYR B CA 1
ATOM 3742 C C . TYR B 1 207 ? 14.664 25.078 4.832 1 35.38 207 TYR B C 1
ATOM 3744 O O . TYR B 1 207 ? 15.398 25.656 4.031 1 35.38 207 TYR B O 1
ATOM 3752 N N . SER B 1 208 ? 13.852 24.578 3.906 1 36.94 208 SER B N 1
ATOM 3753 C CA . SER B 1 208 ? 13.305 25.578 3.004 1 36.94 208 SER B CA 1
ATOM 3754 C C . SER B 1 208 ? 12.031 26.203 3.568 1 36.94 208 SER B C 1
ATOM 3756 O O . SER B 1 208 ? 11.297 25.547 4.316 1 36.94 208 SER B O 1
ATOM 3758 N N . ASN B 1 209 ? 12.07 27.438 3.902 1 33.41 209 ASN B N 1
ATOM 3759 C CA . ASN B 1 209 ? 10.766 28.094 3.951 1 33.41 209 ASN B CA 1
ATOM 3760 C C . ASN B 1 209 ? 9.852 27.594 2.836 1 33.41 209 ASN B C 1
ATOM 3762 O O . ASN B 1 209 ? 10.078 27.906 1.662 1 33.41 209 ASN B O 1
ATOM 3766 N N . LEU B 1 210 ? 9.617 26.422 2.785 1 34.25 210 LEU B N 1
ATOM 3767 C CA . LEU B 1 210 ? 8.711 25.969 1.73 1 34.25 210 LEU B CA 1
ATOM 3768 C C . LEU B 1 210 ? 7.477 26.875 1.662 1 34.25 210 LEU B C 1
ATOM 3770 O O . LEU B 1 210 ? 6.629 26.828 2.557 1 34.25 210 LEU B O 1
ATOM 3774 N N . ASP B 1 211 ? 7.602 28.109 1.397 1 33.28 211 ASP B N 1
ATOM 3775 C CA . ASP B 1 211 ? 6.426 28.594 0.687 1 33.28 211 ASP B CA 1
ATOM 3776 C C . ASP B 1 211 ? 5.996 27.625 -0.407 1 33.28 211 ASP B C 1
ATOM 3778 O O . ASP B 1 211 ? 6.809 27.234 -1.253 1 33.28 211 ASP B O 1
ATOM 3782 N N . PHE B 1 212 ? 5.051 26.609 -0.127 1 35.06 212 PHE B N 1
ATOM 3783 C CA . PHE B 1 212 ? 4.66 25.609 -1.109 1 35.06 212 PHE B CA 1
ATOM 3784 C C . PHE B 1 212 ? 4.961 26.078 -2.523 1 35.06 212 PHE B C 1
ATOM 3786 O O . PHE B 1 212 ? 4.746 25.344 -3.492 1 35.06 212 PHE B O 1
ATOM 3793 N N . GLY B 1 213 ? 5.141 27.344 -2.818 1 29.61 213 GLY B N 1
ATOM 3794 C CA . GLY B 1 213 ? 5.516 27.797 -4.148 1 29.61 213 GLY B CA 1
ATOM 3795 C C . GLY B 1 213 ? 6.941 27.438 -4.523 1 29.61 213 GLY B C 1
ATOM 3796 O O . GLY B 1 213 ? 7.262 27.312 -5.707 1 29.61 213 GLY B O 1
ATOM 3797 N N . ASP B 1 214 ? 7.941 27.766 -3.738 1 31.36 214 ASP B N 1
ATOM 3798 C CA . ASP B 1 214 ? 9.312 27.734 -4.242 1 31.36 214 ASP B CA 1
ATOM 3799 C C . ASP B 1 214 ? 9.93 26.359 -4.082 1 31.36 214 ASP B C 1
ATOM 3801 O O . ASP B 1 214 ? 9.875 25.766 -3.002 1 31.36 214 ASP B O 1
ATOM 3805 N N . THR B 1 215 ? 9.93 25.516 -5.078 1 31.67 215 THR B N 1
ATOM 3806 C CA . THR B 1 215 ? 10.711 24.281 -5.191 1 31.67 215 THR B CA 1
ATOM 3807 C C . THR B 1 215 ? 12.125 24.484 -4.648 1 31.67 215 THR B C 1
ATOM 3809 O O . THR B 1 215 ? 12.805 25.453 -5.012 1 31.67 215 THR B O 1
ATOM 3812 N N . PRO B 1 216 ? 12.492 24.188 -3.469 1 31.45 216 PRO B N 1
ATOM 3813 C CA . PRO B 1 216 ? 13.906 24.375 -3.131 1 31.45 216 PRO B CA 1
ATOM 3814 C C . PRO B 1 216 ? 14.844 23.875 -4.227 1 31.45 216 PRO B C 1
ATOM 3816 O O . PRO B 1 216 ? 14.594 22.844 -4.844 1 31.45 216 PRO B O 1
ATOM 3819 N N . ASP B 1 217 ? 15.469 24.766 -5 1 30.44 217 ASP B N 1
ATOM 3820 C CA . ASP B 1 217 ? 16.641 24.453 -5.805 1 30.44 217 ASP B CA 1
ATOM 3821 C C . ASP B 1 217 ? 17.672 23.672 -4.992 1 30.44 217 ASP B C 1
ATOM 3823 O O . ASP B 1 217 ? 18.312 24.219 -4.098 1 30.44 217 ASP B O 1
ATOM 3827 N N . SER B 1 218 ? 17.422 22.562 -4.508 1 31.38 218 SER B N 1
ATOM 3828 C CA . SER B 1 218 ? 18.469 21.781 -3.863 1 31.38 218 SER B CA 1
ATOM 3829 C C . SER B 1 218 ? 19.75 21.812 -4.688 1 31.38 218 SER B C 1
ATOM 3831 O O . SER B 1 218 ? 19.984 20.906 -5.508 1 31.38 218 SER B O 1
ATOM 3833 N N . ASP B 1 219 ? 20.141 22.875 -5.328 1 30.17 219 ASP B N 1
ATOM 3834 C CA . ASP B 1 219 ? 21.531 22.828 -5.766 1 30.17 219 ASP B CA 1
ATOM 3835 C C . ASP B 1 219 ? 22.469 22.609 -4.582 1 30.17 219 ASP B C 1
ATOM 3837 O O . ASP B 1 219 ? 22.922 23.562 -3.945 1 30.17 219 ASP B O 1
ATOM 3841 N N . GLY B 1 220 ? 22.234 21.969 -3.508 1 32.22 220 GLY B N 1
ATOM 3842 C CA . GLY B 1 220 ? 23.484 21.781 -2.807 1 32.22 220 GLY B CA 1
ATOM 3843 C C . GLY B 1 220 ? 24.625 21.375 -3.725 1 32.22 220 GLY B C 1
ATOM 3844 O O . GLY B 1 220 ? 24.406 20.984 -4.867 1 32.22 220 GLY B O 1
ATOM 3845 N N . PRO B 1 221 ? 25.938 21.844 -3.436 1 28.81 221 PRO B N 1
ATOM 3846 C CA . PRO B 1 221 ? 27.047 21.656 -4.379 1 28.81 221 PRO B CA 1
ATOM 3847 C C . PRO B 1 221 ? 27.094 20.25 -4.965 1 28.81 221 PRO B C 1
ATOM 3849 O O . PRO B 1 221 ? 27 19.266 -4.223 1 28.81 221 PRO B O 1
ATOM 3852 N N . LEU B 1 222 ? 26.609 19.953 -6.113 1 31.56 222 LEU B N 1
ATOM 3853 C CA . LEU B 1 222 ? 26.938 18.906 -7.066 1 31.56 222 LEU B CA 1
ATOM 3854 C C . LEU B 1 222 ? 28.453 18.688 -7.125 1 31.56 222 LEU B C 1
ATOM 3856 O O . LEU B 1 222 ? 28.938 17.906 -7.938 1 31.56 222 LEU B O 1
ATOM 3860 N N . ASP B 1 223 ? 29.188 19.562 -6.473 1 29.41 223 ASP B N 1
ATOM 3861 C CA . ASP B 1 223 ? 30.609 19.547 -6.766 1 29.41 223 ASP B CA 1
ATOM 3862 C C . ASP B 1 223 ? 31.281 18.312 -6.148 1 29.41 223 ASP B C 1
ATOM 3864 O O . ASP B 1 223 ? 32.5 18.234 -6.105 1 29.41 223 ASP B O 1
ATOM 3868 N N . SER B 1 224 ? 30.625 17.562 -5.191 1 28.75 224 SER B N 1
ATOM 3869 C CA . SER B 1 224 ? 31.594 16.531 -4.875 1 28.75 224 SER B CA 1
ATOM 3870 C C . SER B 1 224 ? 31.703 15.508 -6.008 1 28.75 224 SER B C 1
ATOM 3872 O O . SER B 1 224 ? 30.719 15.258 -6.719 1 28.75 224 SER B O 1
ATOM 3874 N N . PRO B 1 225 ? 32.938 15.094 -6.402 1 28.3 225 PRO B N 1
ATOM 3875 C CA . PRO B 1 225 ? 33.219 14.234 -7.551 1 28.3 225 PRO B CA 1
ATOM 3876 C C . PRO B 1 225 ? 32.312 13.008 -7.605 1 28.3 225 PRO B C 1
ATOM 3878 O O . PRO B 1 225 ? 31.844 12.523 -6.566 1 28.3 225 PRO B O 1
ATOM 3881 N N . PRO B 1 226 ? 31.672 12.633 -8.812 1 31.94 226 PRO B N 1
ATOM 3882 C CA . PRO B 1 226 ? 30.797 11.508 -9.148 1 31.94 226 PRO B CA 1
ATOM 3883 C C . PRO B 1 226 ? 31.125 10.242 -8.367 1 31.94 226 PRO B C 1
ATOM 3885 O O . PRO B 1 226 ? 30.25 9.414 -8.125 1 31.94 226 PRO B O 1
ATOM 3888 N N . HIS B 1 227 ? 32.375 9.914 -8.164 1 32.44 227 HIS B N 1
ATOM 3889 C CA . HIS B 1 227 ? 32.938 8.68 -7.633 1 32.44 227 HIS B CA 1
ATOM 3890 C C . HIS B 1 227 ? 32.594 8.516 -6.152 1 32.44 227 HIS B C 1
ATOM 3892 O O . HIS B 1 227 ? 32.719 7.414 -5.605 1 32.44 227 HIS B O 1
ATOM 3898 N N . LEU B 1 228 ? 32.719 9.555 -5.355 1 30.17 228 LEU B N 1
ATOM 3899 C CA . LEU B 1 228 ? 32.5 9.477 -3.914 1 30.17 228 LEU B CA 1
ATOM 3900 C C . LEU B 1 228 ? 31.016 9.523 -3.58 1 30.17 228 LEU B C 1
ATOM 3902 O O . LEU B 1 228 ? 30.641 9.664 -2.412 1 30.17 228 LEU B O 1
ATOM 3906 N N . ARG B 1 229 ? 30.156 9.938 -4.43 1 32.44 229 ARG B N 1
ATOM 3907 C CA . ARG B 1 229 ? 28.734 10.078 -4.086 1 32.44 229 ARG B CA 1
ATOM 3908 C C . ARG B 1 229 ? 28.141 8.727 -3.713 1 32.44 229 ARG B C 1
ATOM 3910 O O . ARG B 1 229 ? 27.641 8 -4.582 1 32.44 229 ARG B O 1
ATOM 3917 N N . ARG B 1 230 ? 28.672 8.133 -2.828 1 31.02 230 ARG B N 1
ATOM 3918 C CA . ARG B 1 230 ? 27.984 7.004 -2.199 1 31.02 230 ARG B CA 1
ATOM 3919 C C . ARG B 1 230 ? 26.578 7.387 -1.767 1 31.02 230 ARG B C 1
ATOM 3921 O O . ARG B 1 230 ? 26.406 8.219 -0.876 1 31.02 230 ARG B O 1
ATOM 3928 N N . HIS B 1 231 ? 25.734 7.59 -2.643 1 36.19 231 HIS B N 1
ATOM 3929 C CA . HIS B 1 231 ? 24.344 7.805 -2.262 1 36.19 231 HIS B CA 1
ATOM 3930 C C . HIS B 1 231 ? 23.938 6.855 -1.14 1 36.19 231 HIS B C 1
ATOM 3932 O O . HIS B 1 231 ? 24.078 5.641 -1.26 1 36.19 231 HIS B O 1
ATOM 3938 N N . PRO B 1 232 ? 24 7.406 0.018 1 39.47 232 PRO B N 1
ATOM 3939 C CA . PRO B 1 232 ? 23.547 6.473 1.054 1 39.47 232 PRO B CA 1
ATOM 3940 C C . PRO B 1 232 ? 22.188 5.84 0.731 1 39.47 232 PRO B C 1
ATOM 3942 O O . PRO B 1 232 ? 21.391 6.43 0.006 1 39.47 232 PRO B O 1
ATOM 3945 N N . PRO B 1 233 ? 22.047 4.664 0.991 1 40.62 233 PRO B N 1
ATOM 3946 C CA . PRO B 1 233 ? 20.844 3.904 0.652 1 40.62 233 PRO B CA 1
ATOM 3947 C C . PRO B 1 233 ? 19.594 4.441 1.343 1 40.62 233 PRO B C 1
ATOM 3949 O O . PRO B 1 233 ? 18.469 4.148 0.917 1 40.62 233 PRO B O 1
ATOM 3952 N N . TYR B 1 234 ? 19.734 5.094 2.553 1 40.72 234 TYR B N 1
ATOM 3953 C CA . TYR B 1 234 ? 18.578 5.602 3.26 1 40.72 234 TYR B CA 1
ATOM 3954 C C . TYR B 1 234 ? 18.641 7.117 3.422 1 40.72 234 TYR B C 1
ATOM 3956 O O . TYR B 1 234 ? 19.734 7.676 3.596 1 40.72 234 TYR B O 1
ATOM 3964 N N . GLN B 1 235 ? 17.625 7.871 2.881 1 42.5 235 GLN B N 1
ATOM 3965 C CA . GLN B 1 235 ? 17.578 9.328 2.984 1 42.5 235 GLN B CA 1
ATOM 3966 C C . GLN B 1 235 ? 16.391 9.781 3.822 1 42.5 235 GLN B C 1
ATOM 3968 O O . GLN B 1 235 ? 15.297 9.219 3.711 1 42.5 235 GLN B O 1
ATOM 3973 N N . ALA B 1 236 ? 16.641 10.461 4.969 1 40.72 236 ALA B N 1
ATOM 3974 C CA . ALA B 1 236 ? 15.578 11.164 5.68 1 40.72 236 ALA B CA 1
ATOM 3975 C C . ALA B 1 236 ? 15.625 12.664 5.398 1 40.72 236 ALA B C 1
ATOM 3977 O O . ALA B 1 236 ? 16.672 13.289 5.527 1 40.72 236 ALA B O 1
ATOM 3978 N N . VAL B 1 237 ? 14.672 13.258 4.656 1 38.69 237 VAL B N 1
ATOM 3979 C CA . VAL B 1 237 ? 14.531 14.688 4.406 1 38.69 237 VAL B CA 1
ATOM 3980 C C . VAL B 1 237 ? 13.484 15.273 5.359 1 38.69 237 VAL B C 1
ATOM 3982 O O . VAL B 1 237 ? 12.367 14.773 5.449 1 38.69 237 VAL B O 1
ATOM 3985 N N . VAL B 1 238 ? 13.852 16.109 6.289 1 38.84 238 VAL B N 1
ATOM 3986 C CA . VAL B 1 238 ? 12.914 16.812 7.156 1 38.84 238 VAL B CA 1
ATOM 3987 C C . VAL B 1 238 ? 12.773 18.266 6.699 1 38.84 238 VAL B C 1
ATOM 3989 O O . VAL B 1 238 ? 13.773 18.969 6.543 1 38.84 238 VAL B O 1
ATOM 3992 N N . GLU B 1 239 ? 11.492 18.656 6.207 1 43.34 239 GLU B N 1
ATOM 3993 C CA . GLU B 1 239 ? 11.203 20.016 5.727 1 43.34 239 GLU B CA 1
ATOM 3994 C C . GLU B 1 239 ? 10.148 20.688 6.586 1 43.34 239 GLU B C 1
ATOM 3996 O O . GLU B 1 239 ? 9.289 20.031 7.172 1 43.34 239 GLU B O 1
ATOM 4001 N N . THR B 1 240 ? 10.352 22.031 6.898 1 39.31 240 THR B N 1
ATOM 4002 C CA . THR B 1 240 ? 9.344 22.812 7.598 1 39.31 240 THR B CA 1
ATOM 4003 C C . THR B 1 240 ? 8.594 23.719 6.625 1 39.31 240 THR B C 1
ATOM 4005 O O . THR B 1 240 ? 9.156 24.172 5.629 1 39.31 240 THR B O 1
ATOM 4008 N N . ALA B 1 241 ? 7.262 23.703 6.602 1 43.88 241 ALA B N 1
ATOM 4009 C CA . ALA B 1 241 ? 6.438 24.625 5.82 1 43.88 241 ALA B CA 1
ATOM 4010 C C . ALA B 1 241 ? 5.496 25.406 6.723 1 43.88 241 ALA B C 1
ATOM 4012 O O . ALA B 1 241 ? 5.141 24.953 7.812 1 43.88 241 ALA B O 1
ATOM 4013 N N . SER B 1 242 ? 5.449 26.797 6.402 1 38.03 242 SER B N 1
ATOM 4014 C CA . SER B 1 242 ? 4.488 27.641 7.121 1 38.03 242 SER B CA 1
ATOM 4015 C C . SER B 1 242 ? 3.166 27.719 6.367 1 38.03 242 SER B C 1
ATOM 4017 O O . SER B 1 242 ? 3.15 27.812 5.141 1 38.03 242 SER B O 1
ATOM 4019 N N . ALA B 1 243 ? 2.164 27.172 6.777 1 41.03 243 ALA B N 1
ATOM 4020 C CA . ALA B 1 243 ? 0.829 27.297 6.203 1 41.03 243 ALA B CA 1
ATOM 4021 C C . ALA B 1 243 ? 0.341 28.75 6.27 1 41.03 243 ALA B C 1
ATOM 4023 O O . ALA B 1 243 ? 0.235 29.312 7.355 1 41.03 243 ALA B O 1
ATOM 4024 N N . VAL B 1 244 ? 0.785 29.625 5.367 1 34.22 244 VAL B N 1
ATOM 4025 C CA . VAL B 1 244 ? 0.14 30.938 5.367 1 34.22 244 VAL B CA 1
ATOM 4026 C C . VAL B 1 244 ? -1.336 30.781 5.004 1 34.22 244 VAL B C 1
ATOM 4028 O O . VAL B 1 244 ? -1.683 30.031 4.094 1 34.22 244 VAL B O 1
ATOM 4031 N N . ALA B 1 245 ? -2.23 31.047 5.891 1 34.34 245 ALA B N 1
ATOM 4032 C CA . ALA B 1 245 ? -3.678 31.141 5.715 1 34.34 245 ALA B CA 1
ATOM 4033 C C . ALA B 1 245 ? -4.027 31.875 4.418 1 34.34 245 ALA B C 1
ATOM 4035 O O . ALA B 1 245 ? -3.906 33.094 4.332 1 34.34 245 ALA B O 1
ATOM 4036 N N . THR B 1 246 ? -3.641 31.469 3.281 1 32.12 246 THR B N 1
ATOM 4037 C CA . THR B 1 246 ? -4.195 32.219 2.162 1 32.12 246 THR B CA 1
ATOM 4038 C C . THR B 1 246 ? -5.664 31.859 1.946 1 32.12 246 THR B C 1
ATOM 4040 O O . THR B 1 246 ? -5.98 30.766 1.503 1 32.12 246 THR B O 1
ATOM 4043 N N . ALA B 1 247 ? -6.629 32.094 2.838 1 31.06 247 ALA B N 1
ATOM 4044 C CA . ALA B 1 247 ? -8.055 31.891 2.598 1 31.06 247 ALA B CA 1
ATOM 4045 C C . ALA B 1 247 ? -8.477 32.531 1.27 1 31.06 247 ALA B C 1
ATOM 4047 O O . ALA B 1 247 ? -8.328 33.719 1.072 1 31.06 247 ALA B O 1
ATOM 4048 N N . PRO B 1 248 ? -8.445 31.906 0.221 1 29.22 248 PRO B N 1
ATOM 4049 C CA . PRO B 1 248 ? -9.266 32.656 -0.746 1 29.22 248 PRO B CA 1
ATOM 4050 C C . PRO B 1 248 ? -10.703 32.844 -0.276 1 29.22 248 PRO B C 1
ATOM 4052 O O . PRO B 1 248 ? -11.242 31.984 0.441 1 29.22 248 PRO B O 1
ATOM 4055 N N . ALA B 1 249 ? -11.305 34.094 -0.134 1 30.7 249 ALA B N 1
ATOM 4056 C CA . ALA B 1 249 ? -12.68 34.531 0.033 1 30.7 249 ALA B CA 1
ATOM 4057 C C . ALA B 1 249 ? -13.625 33.75 -0.866 1 30.7 249 ALA B C 1
ATOM 4059 O O . ALA B 1 249 ? -13.719 34.031 -2.066 1 30.7 249 ALA B O 1
ATOM 4060 N N . VAL B 1 250 ? -13.664 32.5 -0.896 1 26.02 250 VAL B N 1
ATOM 4061 C CA . VAL B 1 250 ? -14.906 32.125 -1.556 1 26.02 250 VAL B CA 1
ATOM 4062 C C . VAL B 1 250 ? -16.094 32.688 -0.777 1 26.02 250 VAL B C 1
ATOM 4064 O O . VAL B 1 250 ? -16.109 32.656 0.456 1 26.02 250 VAL B O 1
ATOM 4067 N N . ALA B 1 251 ? -17.109 33.5 -1.354 1 30.09 251 ALA B N 1
ATOM 4068 C CA . ALA B 1 251 ? -18.312 34.219 -0.886 1 30.09 251 ALA B CA 1
ATOM 4069 C C . ALA B 1 251 ? -19.109 33.344 0.071 1 30.09 251 ALA B C 1
ATOM 4071 O O . ALA B 1 251 ? -19.641 33.844 1.074 1 30.09 251 ALA B O 1
ATOM 4072 N N . GLY B 1 252 ? -19.688 32.188 -0.258 1 27.44 252 GLY B N 1
ATOM 4073 C CA . GLY B 1 252 ? -20.734 31.703 0.627 1 27.44 252 GLY B CA 1
ATOM 4074 C C . GLY B 1 252 ? -20.203 31.203 1.957 1 27.44 252 GLY B C 1
ATOM 4075 O O . GLY B 1 252 ? -20.984 30.984 2.898 1 27.44 252 GLY B O 1
ATOM 4076 N N . TYR B 1 253 ? -19.281 30.234 1.987 1 25.55 253 TYR B N 1
ATOM 4077 C CA . TYR B 1 253 ? -19.109 29.703 3.334 1 25.55 253 TYR B CA 1
ATOM 4078 C C . TYR B 1 253 ? -18.266 30.656 4.188 1 25.55 253 TYR B C 1
ATOM 4080 O O . TYR B 1 253 ? -17.391 31.359 3.674 1 25.55 253 TYR B O 1
ATOM 4088 N N . SER B 1 254 ? -18.719 31.141 5.355 1 25.23 254 SER B N 1
ATOM 4089 C CA . SER B 1 254 ? -18.156 32.031 6.375 1 25.23 254 SER B CA 1
ATOM 4090 C C . SER B 1 254 ? -16.672 31.719 6.598 1 25.23 254 SER B C 1
ATOM 4092 O O . SER B 1 254 ? -16.234 30.562 6.43 1 25.23 254 SER B O 1
ATOM 4094 N N . ASP B 1 255 ? -15.781 32.625 6.508 1 30.64 255 ASP B N 1
ATOM 4095 C CA . ASP B 1 255 ? -14.367 32.906 6.734 1 30.64 255 ASP B CA 1
ATOM 4096 C C . ASP B 1 255 ? -13.883 32.25 8.031 1 30.64 255 ASP B C 1
ATOM 4098 O O . ASP B 1 255 ? -13 32.781 8.711 1 30.64 255 ASP B O 1
ATOM 4102 N N . LYS B 1 256 ? -14.609 31.266 8.539 1 33.03 256 LYS B N 1
ATOM 4103 C CA . LYS B 1 256 ? -14.07 30.906 9.844 1 33.03 256 LYS B CA 1
ATOM 4104 C C . LYS B 1 256 ? -12.672 30.312 9.719 1 33.03 256 LYS B C 1
ATOM 4106 O O . LYS B 1 256 ? -12.492 29.266 9.094 1 33.03 256 LYS B O 1
ATOM 4111 N N . ASP B 1 257 ? -11.703 31.125 9.562 1 30.98 257 ASP B N 1
ATOM 4112 C CA . ASP B 1 257 ? -10.297 30.766 9.734 1 30.98 257 ASP B CA 1
ATOM 4113 C C . ASP B 1 257 ? -10.102 29.828 10.914 1 30.98 257 ASP B C 1
ATOM 4115 O O . ASP B 1 257 ? -10.414 30.172 12.055 1 30.98 257 ASP B O 1
ATOM 4119 N N . PRO B 1 258 ? -10.125 28.672 10.859 1 31.48 258 PRO B N 1
ATOM 4120 C CA . PRO B 1 258 ? -10.086 27.859 12.086 1 31.48 258 PRO B CA 1
ATOM 4121 C C . PRO B 1 258 ? -8.898 28.219 12.984 1 31.48 258 PRO B C 1
ATOM 4123 O O . PRO B 1 258 ? -8.891 27.875 14.172 1 31.48 258 PRO B O 1
ATOM 4126 N N . PHE B 1 259 ? -7.797 28.75 12.305 1 31.45 259 PHE B N 1
ATOM 4127 C CA . PHE B 1 259 ? -6.637 29.094 13.117 1 31.45 259 PHE B CA 1
ATOM 4128 C C . PHE B 1 259 ? -6.703 30.547 13.57 1 31.45 259 PHE B C 1
ATOM 4130 O O . PHE B 1 259 ? -5.797 31.031 14.25 1 31.45 259 PHE B O 1
ATOM 4137 N N . ARG B 1 260 ? -7.613 31.438 13.125 1 31.05 260 ARG B N 1
ATOM 4138 C CA . ARG B 1 260 ? -7.648 32.844 13.492 1 31.05 260 ARG B CA 1
ATOM 4139 C C . ARG B 1 260 ? -7.898 33 14.992 1 31.05 260 ARG B C 1
ATOM 4141 O O . ARG B 1 260 ? -7.801 34.125 15.523 1 31.05 260 ARG B O 1
ATOM 4148 N N . GLY B 1 261 ? -8.594 32.031 15.586 1 29.59 261 GLY B N 1
ATOM 4149 C CA . GLY B 1 261 ? -8.922 32.375 16.969 1 29.59 261 GLY B CA 1
ATOM 4150 C C . GLY B 1 261 ? -7.727 32.312 17.891 1 29.59 261 GLY B C 1
ATOM 4151 O O . GLY B 1 261 ? -7.879 32.406 19.109 1 29.59 261 GLY B O 1
ATOM 4152 N N . ILE B 1 262 ? -6.613 31.844 17.5 1 28.31 262 ILE B N 1
ATOM 4153 C CA . ILE B 1 262 ? -5.574 31.938 18.531 1 28.31 262 ILE B CA 1
ATOM 4154 C C . ILE B 1 262 ? -5.148 33.406 18.703 1 28.31 262 ILE B C 1
ATOM 4156 O O . ILE B 1 262 ? -4.371 33.938 17.906 1 28.31 262 ILE B O 1
ATOM 4160 N N . GLU B 1 263 ? -6.059 34.406 18.75 1 23.47 263 GLU B N 1
ATOM 4161 C CA . GLU B 1 263 ? -5.711 35.781 19.141 1 23.47 263 GLU B CA 1
ATOM 4162 C C . GLU B 1 263 ? -4.883 35.812 20.422 1 23.47 263 GLU B C 1
ATOM 4164 O O . GLU B 1 263 ? -5.051 34.938 21.281 1 23.47 263 GLU B O 1
ATOM 4169 N N . GLU B 1 264 ? -3.809 36.562 20.391 1 23.56 264 GLU B N 1
ATOM 4170 C CA . GLU B 1 264 ? -2.982 37.031 21.484 1 23.56 264 GLU B CA 1
ATOM 4171 C C . GLU B 1 264 ? -3.842 37.469 22.672 1 23.56 264 GLU B C 1
ATOM 4173 O O . GLU B 1 264 ? -4.387 38.594 22.672 1 23.56 264 GLU B O 1
ATOM 4178 N N . ARG B 1 265 ? -4.812 36.688 23.328 1 22.95 265 ARG B N 1
ATOM 4179 C CA . ARG B 1 265 ? -5.105 37.25 24.641 1 22.95 265 ARG B CA 1
ATOM 4180 C C . ARG B 1 265 ? -3.963 37 25.609 1 22.95 265 ARG B C 1
ATOM 4182 O O . ARG B 1 265 ? -3.336 35.938 25.562 1 22.95 265 ARG B O 1
#

Solvent-accessible surface area (backbone atoms only — not comparable to full-atom values): 29852 Å² total; per-residue (Å²): 125,59,49,78,47,43,52,39,30,53,53,56,58,41,51,24,36,88,51,70,94,64,94,31,65,66,36,34,48,35,19,39,54,13,23,34,45,80,78,48,94,27,33,55,26,28,29,47,60,32,32,51,52,50,53,53,51,50,52,52,50,49,54,56,41,47,54,69,42,36,38,49,34,40,69,61,50,62,42,48,46,71,62,32,49,76,44,52,42,57,68,70,46,45,66,40,41,41,53,37,48,50,90,84,63,46,53,32,29,40,30,64,68,56,68,64,56,51,51,51,56,56,66,62,36,68,60,77,53,76,69,26,45,57,39,38,40,28,36,74,45,64,29,25,34,48,56,89,75,50,44,59,50,84,77,34,32,28,54,47,81,41,78,48,72,50,71,47,51,88,44,72,68,54,39,50,52,51,49,51,56,51,51,50,51,49,47,44,46,40,42,70,71,64,59,47,59,72,77,39,54,40,77,43,76,44,82,39,79,28,48,69,71,60,73,77,76,75,70,60,84,76,71,62,62,83,86,70,62,65,71,33,88,44,75,51,76,53,74,54,66,66,83,72,84,73,70,75,85,60,83,80,65,79,80,74,50,57,71,62,73,74,58,91,120,125,60,50,78,46,44,53,39,29,52,55,56,57,42,54,23,36,87,52,70,93,60,96,30,64,66,35,34,49,35,20,40,55,12,23,34,47,80,77,49,96,28,32,55,26,28,30,47,60,34,33,50,53,51,52,52,51,49,51,53,51,50,54,55,42,46,54,69,42,35,38,49,34,41,69,60,51,62,40,47,48,72,62,32,50,75,43,52,42,57,68,70,48,46,65,41,40,39,52,39,49,50,89,85,63,48,54,32,28,41,30,64,68,55,67,64,57,53,53,51,55,57,65,64,36,69,61,78,51,77,71,27,44,56,40,39,39,30,35,75,46,65,29,24,34,47,56,90,74,48,43,59,51,83,78,35,34,27,54,46,80,41,76,49,74,52,72,47,51,89,44,72,68,54,39,49,52,50,51,50,55,51,51,50,51,50,46,44,46,41,43,70,72,65,59,47,60,72,77,39,54,38,76,44,76,46,82,40,79,27,48,70,71,58,72,75,77,76,68,59,84,76,72,64,61,83,85,71,63,66,69,34,86,42,75,53,75,56,73,54,66,68,82,71,83,72,71,74,83,58,86,80,65,80,80,73,51,59,70,63,71,74,58,92,120

Radius of gyration: 24.53 Å; Cα contacts (8 Å, |Δi|>4): 832; chains: 2; bounding box: 68×78×62 Å